Protein AF-A0A954GV62-F1 (afdb_monomer)

Solvent-accessible surface area (backbone atoms only — not comparable to full-atom values): 25854 Å² total; per-residue (Å²): 134,87,81,91,88,89,83,90,85,88,79,92,85,89,85,87,84,89,83,88,79,87,86,82,92,78,92,78,91,76,88,73,85,73,80,79,71,76,80,70,73,63,75,70,73,53,43,54,39,65,74,58,48,48,51,50,54,69,42,93,87,73,42,56,64,62,78,74,44,62,95,44,60,66,52,58,77,45,47,39,100,45,66,59,59,17,53,47,43,33,41,50,63,62,31,48,32,79,92,46,46,92,70,14,53,50,54,57,59,49,66,61,74,65,97,84,65,51,75,69,52,54,54,48,28,54,53,50,38,52,46,51,51,56,38,45,48,52,46,65,71,34,68,80,59,66,47,81,68,90,78,68,76,54,68,82,59,66,53,50,42,47,54,52,46,63,38,54,64,46,47,53,48,48,42,40,64,41,52,54,67,50,33,80,78,47,34,62,60,20,23,58,68,48,19,51,76,70,48,50,93,81,47,55,72,67,61,51,54,72,56,24,51,50,43,86,98,31,71,62,61,19,53,51,42,31,45,78,72,53,31,45,32,67,88,48,29,72,67,9,50,65,50,26,21,35,34,50,76,39,92,38,99,83,49,56,75,50,42,69,46,32,70,69,43,37,39,44,40,51,49,34,42,54,51,22,36,61,74,73,56,70,49,70,50,79,86,62,51,80,80,79,61,67,60,47,64,47,71,27,56,32,28,45,30,35,33,73,37,61,71,92,48,43,61,32,46,36,41,38,40,28,18,44,57,35,85,89,77,75,42,65,44,92,59,62,48,27,36,32,66,37,51,26,38,55,92,70,26,30,34,60,39,50,35,24,40,46,40,48,47,74,56,46,73,74,44,60,84,57,50,62,58,46,46,73,70,67,72,52,80,71,77,72,61,65,79,71,72,46,45,29,46,34,41,35,27,45,45,86,81,52,47,30,61,75,34,78,83,54,72,90,48,83,88,35,49,72,36,60,51,80,48,70,55,83,67,70,71,38,78,80,79,44,51,74,44,70,46,57,124

Secondary structure (DSSP, 8-state):
------------------------------------------TTTTHHIIIIIHHHHH-SS--THHHHS-TT--GGGTS-SSHHHHHHHHHHTT-S-SSSGGG-HHHHHHT---TT--HHHHHHHHHHHHHHHHHHHHHHH-HHHHS--TT-----S--HHHHHHHHHHHHHHHHHHHTGGGTHHHHHHHSHHHHHHHHTTTS-HHHHHHH----TT-HHHHHHHHHHTTSS-SSSGGG-HHHHTTTTSS--TT--SS-TTSHHHHHHHHHHHHHHHHHHT---SGGGSPPPPSEEEEEEEEEEEEES--GGGTT-EEEEEEEEEETTTTEE-SS-SEEEEEE-BTTTTBEEEEEEEEEEHHHHHHHTTTHHHHHHHH---PPPP-PPSEEEEEEEEE-TT-HHHH-TT----GGGEEEEEEEEE---SEEEEEEEEEPP-

Sequence (441 aa):
MNACHPDHFEEQGVLRGLCVARGHFFACTVACLLAATPVILNAQDSRVFQERILPLATAPDGSSCRDCHLSGVELAQYIQHDEASTFTALRAAGLINIKSPGQSKLLTFIARKPDEASSLRDTVRSKEHAAFSEWIEAAVRNPSLLSPSANSPPPTFLPPEVIRHARRDRVTRAFIDSIWNETGRCANCHNPELNRNKINAKHTREEVDAISWIVPRNPAATLERLVETGAIDLEHPVESSLLTKAAGLTEHGGGPKFFPGSDTYRKFAHFLTDYAATRNGDYSRVEDLPDVPEETFELTQQQLRLRDVPPEFGGMAIQVDFFAWDDKTGHWAEKRCATAFSRVNAKGNVWQNPIQLVRSSDDLVRSSDNEVQRASESGDQISEPLLQEGRYLVRVLVDQKGLTAVDLMHQLTSKDQVGEFEISGKWPPGYQPPRIHPFPR

Nearest PDB structures (foldseek):
  3ly6-assembly3_C  TM=2.747E-01  e=1.537E-01  Homo sapiens
  6r83-assembly1_9a  TM=1.883E-01  e=2.565E-01  Todarodes pacificus

Radius of gyration: 32.85 Å; Cα contacts (8 Å, |Δi|>4): 597; chains: 1; bounding box: 85×86×87 Å

Foldseek 3Di:
DDDDDDDDDDDDDDDDDDDDDDDDDDDDDDDDPPPPPPPPPPPVLCCLLVPPPLCLLVPPPAALVPVVPDDQDRVCQQNDPGDLNNLLQCVLQQQADLVCRLPGVVLVVLCDDDPDDDPVSNVRSVSNSVSSSSNSVSLSVDVVSVDPPPPDNRCPPPALSNVLVVVVVVLLVLLCLAPVLLCVLVCCQQALVNNCVPCVVPDDSCRSPLRRLDDPPDSPSSVVSCVVSQQADLVCRLVRVVQCCLQVVDPDPSHHSAHQLDPSSLSSSVSSNQVSCSVVSVDRGPVSHDDDDQKTWHFFLAKEKAAPQPLLQAFWKKKKFKWFQDPVVRDTHPDTQKMFIHGQHNVGSMDMDTIIGIDGPVRCVVVVVPDVVCCSVVVDDDPGDDDDAGKIKMWMFTPSVCVSNVDSPDDTDPVRTDAIDMDHGDGDGHVPPHHYDYDGD

Mean predicted aligned error: 15.32 Å

Structure (mmCIF, N/CA/C/O backbone):
data_AF-A0A954GV62-F1
#
_entry.id   AF-A0A954GV62-F1
#
loop_
_atom_site.group_PDB
_atom_site.id
_atom_site.type_symbol
_atom_site.label_atom_id
_atom_site.label_alt_id
_atom_site.label_comp_id
_atom_site.label_asym_id
_atom_site.label_entity_id
_atom_site.label_seq_id
_atom_site.pdbx_PDB_ins_code
_atom_site.Cartn_x
_atom_site.Cartn_y
_atom_site.Cartn_z
_atom_site.occupancy
_atom_site.B_iso_or_equiv
_atom_site.auth_seq_id
_atom_site.auth_comp_id
_atom_site.auth_asym_id
_atom_site.auth_atom_id
_atom_site.pdbx_PDB_model_num
ATOM 1 N N . MET A 1 1 ? -6.397 -58.528 -3.643 1.00 35.66 1 MET A N 1
ATOM 2 C CA . MET A 1 1 ? -5.672 -59.653 -3.020 1.00 35.66 1 MET A CA 1
ATOM 3 C C . MET A 1 1 ? -5.256 -59.212 -1.626 1.00 35.66 1 MET A C 1
ATOM 5 O O . MET A 1 1 ? -4.460 -58.292 -1.552 1.00 35.66 1 MET A O 1
ATOM 9 N N . ASN A 1 2 ? -5.852 -59.858 -0.612 1.00 34.97 2 ASN A N 1
ATOM 10 C CA . ASN A 1 2 ? -5.458 -60.018 0.806 1.00 34.97 2 ASN A CA 1
ATOM 11 C C . ASN A 1 2 ? -5.213 -58.757 1.664 1.00 34.97 2 ASN A C 1
ATOM 13 O O . ASN A 1 2 ? -4.520 -57.853 1.229 1.00 34.97 2 ASN A O 1
ATOM 17 N N . ALA A 1 3 ? -5.608 -58.640 2.935 1.00 37.72 3 ALA A N 1
ATOM 18 C CA . ALA A 1 3 ? -6.499 -59.339 3.880 1.00 37.72 3 ALA A CA 1
ATOM 19 C C . ALA A 1 3 ? -6.465 -58.450 5.160 1.00 37.72 3 ALA A C 1
ATOM 21 O O . ALA A 1 3 ? -5.399 -57.956 5.510 1.00 37.72 3 ALA A O 1
ATOM 22 N N . CYS A 1 4 ? -7.597 -57.981 5.695 1.00 37.28 4 CYS A N 1
ATOM 23 C CA . CYS A 1 4 ? -8.282 -58.477 6.908 1.00 37.28 4 CYS A CA 1
ATOM 24 C C . CYS A 1 4 ? -7.447 -58.542 8.209 1.00 37.28 4 CYS A C 1
ATOM 26 O O . CYS A 1 4 ? -6.632 -59.446 8.352 1.00 37.28 4 CYS A O 1
ATOM 28 N N . HIS A 1 5 ? -7.772 -57.685 9.194 1.00 37.78 5 HIS A N 1
ATOM 29 C CA . HIS A 1 5 ? -8.290 -58.113 10.513 1.00 37.78 5 HIS A CA 1
ATOM 30 C C . HIS A 1 5 ? -8.834 -56.931 11.355 1.00 37.78 5 HIS A C 1
ATOM 32 O O . HIS A 1 5 ? -8.150 -55.915 11.477 1.00 37.78 5 HIS A O 1
ATOM 38 N N . PRO A 1 6 ? -10.032 -57.071 11.953 1.00 59.81 6 PRO A N 1
ATOM 39 C CA . PRO A 1 6 ? -10.510 -56.296 13.101 1.00 59.81 6 PRO A CA 1
ATOM 40 C C . PRO A 1 6 ? -10.699 -57.193 14.348 1.00 59.81 6 PRO A C 1
ATOM 42 O O . PRO A 1 6 ? -10.906 -58.392 14.193 1.00 59.81 6 PRO A O 1
ATOM 45 N N . ASP A 1 7 ? -10.695 -56.603 15.547 1.00 47.97 7 ASP A N 1
ATOM 46 C CA . ASP A 1 7 ? -11.201 -57.182 16.811 1.00 47.97 7 ASP A CA 1
ATOM 47 C C . ASP A 1 7 ? -11.875 -56.035 17.598 1.00 47.97 7 ASP A C 1
ATOM 49 O O . ASP A 1 7 ? -11.291 -54.962 17.742 1.00 47.97 7 ASP A O 1
ATOM 53 N N . HIS A 1 8 ? -13.195 -56.056 17.822 1.00 38.47 8 HIS A N 1
ATOM 54 C CA . HIS A 1 8 ? -13.970 -56.752 18.869 1.00 38.47 8 HIS A CA 1
ATOM 55 C C . HIS A 1 8 ? -13.868 -56.126 20.271 1.00 38.47 8 HIS A C 1
ATOM 57 O O . HIS A 1 8 ? -12.845 -56.248 20.930 1.00 38.47 8 HIS A O 1
ATOM 63 N N . PHE A 1 9 ? -14.983 -55.549 20.748 1.00 40.84 9 PHE A N 1
ATOM 64 C CA . PHE A 1 9 ? -15.468 -55.699 22.129 1.00 40.84 9 PHE A CA 1
ATOM 65 C C . PHE A 1 9 ? -17.007 -55.534 22.180 1.00 40.84 9 PHE A C 1
ATOM 67 O O . PHE A 1 9 ? -17.549 -54.443 22.002 1.00 40.84 9 PHE A O 1
ATOM 74 N N . GLU A 1 10 ? -17.675 -56.678 22.361 1.00 38.31 10 GLU A N 1
ATOM 75 C CA . GLU A 1 10 ? -19.002 -56.936 22.966 1.00 38.31 10 GLU A CA 1
ATOM 76 C C . GLU A 1 10 ? -19.036 -56.468 24.447 1.00 38.31 10 GLU A C 1
ATOM 78 O O . GLU A 1 10 ? -17.986 -56.166 25.002 1.00 38.31 10 GLU A O 1
ATOM 83 N N . GLU A 1 11 ? -20.112 -56.411 25.241 1.00 37.69 11 GLU A N 1
ATOM 84 C CA . GLU A 1 11 ? -21.560 -56.633 25.137 1.00 37.69 11 GLU A CA 1
ATOM 85 C C . GLU A 1 11 ? -22.214 -56.015 26.400 1.00 37.69 11 GLU A C 1
ATOM 87 O O . GLU A 1 11 ? -21.618 -55.957 27.472 1.00 37.69 11 GLU A O 1
ATOM 92 N N . GLN A 1 12 ? -23.459 -55.571 26.226 1.00 44.47 12 GLN A N 1
ATOM 93 C CA . GLN A 1 12 ? -24.658 -55.714 27.072 1.00 44.47 12 GLN A CA 1
ATOM 94 C C . GLN A 1 12 ? -24.570 -55.987 28.595 1.00 44.47 12 GLN A C 1
ATOM 96 O O . GLN A 1 12 ? -23.975 -56.945 29.073 1.00 44.47 12 GLN A O 1
ATOM 101 N N . GLY A 1 13 ? -25.405 -55.245 29.338 1.00 37.78 13 GLY A N 1
ATOM 102 C CA . GLY A 1 13 ? -25.830 -55.569 30.702 1.00 37.78 13 GLY A CA 1
ATOM 103 C C . GLY A 1 13 ? -27.181 -54.936 31.054 1.00 37.78 13 GLY A C 1
ATOM 104 O O . GLY A 1 13 ? -27.251 -53.811 31.536 1.00 37.78 13 GLY A O 1
ATOM 105 N N . VAL A 1 14 ? -28.259 -55.676 30.795 1.00 46.88 14 VAL A N 1
ATOM 106 C CA . VAL A 1 14 ? -29.637 -55.455 31.272 1.00 46.88 14 VAL A CA 1
ATOM 107 C C . VAL A 1 14 ? -29.719 -55.794 32.766 1.00 46.88 14 VAL A C 1
ATOM 109 O O . VAL A 1 14 ? -29.139 -56.799 33.152 1.00 46.88 14 VAL A O 1
ATOM 112 N N . LEU A 1 15 ? -30.506 -55.066 33.580 1.00 41.03 15 LEU A N 1
ATOM 113 C CA . LEU A 1 15 ? -31.398 -55.675 34.587 1.00 41.03 15 LEU A CA 1
ATOM 114 C C . LEU A 1 15 ? -32.419 -54.701 35.207 1.00 41.03 15 LEU A C 1
ATOM 116 O O . LEU A 1 15 ? -32.197 -53.510 35.391 1.00 41.03 15 LEU A O 1
ATOM 120 N N . ARG A 1 16 ? -33.578 -55.305 35.475 1.00 44.28 16 ARG A N 1
ATOM 121 C CA . ARG A 1 16 ? -34.881 -54.793 35.910 1.00 44.28 16 ARG A CA 1
ATOM 122 C C . ARG A 1 16 ? -34.898 -54.288 37.359 1.00 44.28 16 ARG A C 1
ATOM 124 O O . ARG A 1 16 ? -34.187 -54.816 38.205 1.00 44.28 16 ARG A O 1
ATOM 131 N N . GLY A 1 17 ? -35.870 -53.427 37.668 1.00 35.66 17 GLY A N 1
ATOM 132 C CA . GLY A 1 17 ? -36.312 -53.160 39.040 1.00 35.66 17 GLY A CA 1
ATOM 133 C C . GLY A 1 17 ? -37.667 -52.453 39.099 1.00 35.66 17 GLY A C 1
ATOM 134 O O . GLY A 1 17 ? -37.728 -51.244 39.272 1.00 35.66 17 GLY A O 1
ATOM 135 N N . LEU A 1 18 ? -38.755 -53.212 38.942 1.00 43.88 18 LEU A N 1
ATOM 136 C CA . LEU A 1 18 ? -40.108 -52.821 39.354 1.00 43.88 18 LEU A CA 1
ATOM 137 C C . LEU A 1 18 ? -40.224 -52.976 40.876 1.00 43.88 18 LEU A C 1
ATOM 139 O O . LEU A 1 18 ? -39.935 -54.055 41.387 1.00 43.88 18 LEU A O 1
ATOM 143 N N . CYS A 1 19 ? -40.740 -51.965 41.576 1.00 39.75 19 CYS A N 1
ATOM 144 C CA . CYS A 1 19 ? -41.373 -52.166 42.878 1.00 39.75 19 CYS A CA 1
ATOM 145 C C . CYS A 1 19 ? -42.547 -51.195 43.059 1.00 39.75 19 CYS A C 1
ATOM 147 O O . CYS A 1 19 ? -42.411 -49.980 42.949 1.00 39.75 19 CYS A O 1
ATOM 149 N N . VAL A 1 20 ? -43.714 -51.784 43.299 1.00 48.09 20 VAL A N 1
ATOM 150 C CA . VAL A 1 20 ? -45.004 -51.163 43.605 1.00 48.09 20 VAL A CA 1
ATOM 151 C C . VAL A 1 20 ? -45.160 -51.134 45.125 1.00 48.09 20 VAL A C 1
ATOM 153 O O . VAL A 1 20 ? -44.956 -52.177 45.736 1.00 48.09 20 VAL A O 1
ATOM 156 N N . ALA A 1 21 ? -45.626 -50.027 45.718 1.00 39.12 21 ALA A N 1
ATOM 157 C CA . ALA A 1 21 ? -46.542 -50.064 46.870 1.00 39.12 21 ALA A CA 1
ATOM 158 C C . ALA A 1 21 ? -47.123 -48.678 47.230 1.00 39.12 21 ALA A C 1
ATOM 160 O O . ALA A 1 21 ? -46.402 -47.751 47.583 1.00 39.12 21 ALA A O 1
ATOM 161 N N . ARG A 1 22 ? -48.463 -48.610 47.159 1.00 42.25 22 ARG A N 1
ATOM 162 C CA . ARG A 1 22 ? -49.431 -47.908 48.038 1.00 42.25 22 ARG A CA 1
ATOM 163 C C . ARG A 1 22 ? -48.797 -47.233 49.268 1.00 42.25 22 ARG A C 1
ATOM 165 O O . ARG A 1 22 ? -48.131 -47.902 50.041 1.00 42.25 22 ARG A O 1
ATOM 172 N N . GLY A 1 23 ? -48.998 -45.946 49.535 1.00 39.03 23 GLY A N 1
ATOM 173 C CA . GLY A 1 23 ? -50.272 -45.269 49.805 1.00 39.03 23 GLY A CA 1
ATOM 174 C C . GLY A 1 23 ? -50.220 -44.730 51.244 1.00 39.03 23 GLY A C 1
ATOM 175 O O . GLY A 1 23 ? -49.565 -45.361 52.061 1.00 39.03 23 GLY A O 1
ATOM 176 N N . HIS A 1 24 ? -50.831 -43.577 51.532 1.00 38.25 24 HIS A N 1
ATOM 177 C CA . HIS A 1 24 ? -51.581 -43.229 52.755 1.00 38.25 24 HIS A CA 1
ATOM 178 C C . HIS A 1 24 ? -51.971 -41.743 52.705 1.00 38.25 24 HIS A C 1
ATOM 180 O O . HIS A 1 24 ? -51.159 -40.861 52.442 1.00 38.25 24 HIS A O 1
ATOM 186 N N . PHE A 1 25 ? -53.263 -41.520 52.930 1.00 42.41 25 PHE A N 1
ATOM 187 C CA . PHE A 1 25 ? -53.932 -40.246 53.155 1.00 42.41 25 PHE A CA 1
ATOM 188 C C . PHE A 1 25 ? -53.265 -39.444 54.281 1.00 42.41 25 PHE A C 1
ATOM 190 O O . PHE A 1 25 ? -53.101 -39.975 55.374 1.00 42.41 25 PHE A O 1
ATOM 197 N N . PHE A 1 26 ? -53.038 -38.147 54.069 1.00 39.97 26 PHE A N 1
ATOM 198 C CA . PHE A 1 26 ? -53.176 -37.154 55.136 1.00 39.97 26 PHE A CA 1
ATOM 199 C C . PHE A 1 26 ? -53.701 -35.845 54.544 1.00 39.97 26 PHE A C 1
ATOM 201 O O . PHE A 1 26 ? -53.024 -35.155 53.784 1.00 39.97 26 PHE A O 1
ATOM 208 N N . ALA A 1 27 ? -54.955 -35.545 54.871 1.00 44.38 27 ALA A N 1
ATOM 209 C CA . ALA A 1 27 ? -55.569 -34.251 54.654 1.00 44.38 27 ALA A CA 1
ATOM 210 C C . ALA A 1 27 ? -55.007 -33.274 55.695 1.00 44.38 27 ALA A C 1
ATOM 212 O O . ALA A 1 27 ? -55.117 -33.525 56.892 1.00 44.38 27 ALA A O 1
ATOM 213 N N . CYS A 1 28 ? -54.427 -32.164 55.245 1.00 36.91 28 CYS A N 1
ATOM 214 C CA . CYS A 1 28 ? -54.153 -31.011 56.095 1.00 36.91 28 CYS A CA 1
ATOM 215 C C . CYS A 1 28 ? -54.520 -29.747 55.319 1.00 36.91 28 CYS A C 1
ATOM 217 O O . CYS A 1 28 ? -53.784 -29.257 54.465 1.00 36.91 28 CYS A O 1
ATOM 219 N N . THR A 1 29 ? -55.731 -29.279 55.591 1.00 44.19 29 THR A N 1
ATOM 220 C CA . THR A 1 29 ? -56.322 -28.050 55.080 1.00 44.19 29 THR A CA 1
ATOM 221 C C . THR A 1 29 ? -55.606 -26.863 55.727 1.00 44.19 29 THR A C 1
ATOM 223 O O . THR A 1 29 ? -55.895 -26.517 56.869 1.00 44.19 29 THR A O 1
ATOM 226 N N . VAL A 1 30 ? -54.668 -26.233 55.016 1.00 43.75 30 VAL A N 1
ATOM 227 C CA . VAL A 1 30 ? -54.135 -24.912 55.385 1.00 43.75 30 VAL A CA 1
ATOM 228 C C . VAL A 1 30 ? -54.714 -23.895 54.413 1.00 43.75 30 VAL A C 1
ATOM 230 O O . VAL A 1 30 ? -54.300 -23.785 53.262 1.00 43.75 30 VAL A O 1
ATOM 233 N N . ALA A 1 31 ? -55.719 -23.170 54.894 1.00 45.06 31 ALA A N 1
ATOM 234 C CA . ALA A 1 31 ? -56.257 -21.991 54.243 1.00 45.06 31 ALA A CA 1
ATOM 235 C C . ALA A 1 31 ? -55.244 -20.840 54.373 1.00 45.06 31 ALA A C 1
ATOM 237 O O . ALA A 1 31 ? -55.257 -20.095 55.350 1.00 45.06 31 ALA A O 1
ATOM 238 N N . CYS A 1 32 ? -54.359 -20.694 53.386 1.00 37.16 32 CYS A N 1
ATOM 239 C CA . CYS A 1 32 ? -53.636 -19.445 53.166 1.00 37.16 32 CYS A CA 1
ATOM 240 C C . CYS A 1 32 ? -54.493 -18.545 52.271 1.00 37.16 32 CYS A C 1
ATOM 242 O O . CYS A 1 32 ? -54.586 -18.766 51.064 1.00 37.16 32 CYS A O 1
ATOM 244 N N . LEU A 1 33 ? -55.106 -17.518 52.868 1.00 42.91 33 LEU A N 1
ATOM 245 C CA . LEU A 1 33 ? -55.554 -16.335 52.139 1.00 42.91 33 LEU A CA 1
ATOM 246 C C . LEU A 1 33 ? -54.323 -15.675 51.495 1.00 42.91 33 LEU A C 1
ATOM 248 O O . LEU A 1 33 ? -53.650 -14.849 52.107 1.00 42.91 33 LEU A O 1
ATOM 252 N N . LEU A 1 34 ? -54.024 -16.049 50.254 1.00 41.16 34 LEU A N 1
ATOM 253 C CA . LEU A 1 34 ? -53.209 -15.238 49.361 1.00 41.16 34 LEU A CA 1
ATOM 254 C C . LEU A 1 34 ? -54.110 -14.126 48.833 1.00 41.16 34 LEU A C 1
ATOM 256 O O . LEU A 1 34 ? -54.946 -14.338 47.955 1.00 41.16 34 LEU A O 1
ATOM 260 N N . ALA A 1 35 ? -53.950 -12.935 49.403 1.00 42.06 35 ALA A N 1
ATOM 261 C CA . ALA A 1 35 ? -54.385 -11.710 48.763 1.00 42.06 35 ALA A CA 1
ATOM 262 C C . ALA A 1 35 ? -53.638 -11.601 47.426 1.00 42.06 35 ALA A C 1
ATOM 264 O O . ALA A 1 35 ? -52.468 -11.229 47.381 1.00 42.06 35 ALA A O 1
ATOM 265 N N . ALA A 1 36 ? -54.309 -11.974 46.338 1.00 40.09 36 ALA A N 1
ATOM 266 C CA . ALA A 1 36 ? -53.896 -11.606 44.998 1.00 40.09 36 ALA A CA 1
ATOM 267 C C . ALA A 1 36 ? -54.107 -10.095 44.865 1.00 40.09 36 ALA A C 1
ATOM 269 O O . ALA A 1 36 ? -55.168 -9.632 44.451 1.00 40.09 36 ALA A O 1
ATOM 270 N N . THR A 1 37 ? -53.111 -9.308 45.266 1.00 41.31 37 THR A N 1
ATOM 271 C CA . THR A 1 37 ? -52.967 -7.969 44.711 1.00 41.31 37 THR A CA 1
ATOM 272 C C . THR A 1 37 ? -52.657 -8.166 43.229 1.00 41.31 37 THR A C 1
ATOM 274 O O . THR A 1 37 ? -51.657 -8.811 42.901 1.00 41.31 37 THR A O 1
ATOM 277 N N . PRO A 1 38 ? -53.500 -7.685 42.299 1.00 42.31 38 PRO A N 1
ATOM 278 C CA . PRO A 1 38 ? -53.072 -7.617 40.917 1.00 42.31 38 PRO A CA 1
ATOM 279 C C . PRO A 1 38 ? -51.803 -6.766 40.908 1.00 42.31 38 PRO A C 1
ATOM 281 O O . PRO A 1 38 ? -51.801 -5.637 41.403 1.00 42.31 38 PRO A O 1
ATOM 284 N N . VAL A 1 39 ? -50.712 -7.325 40.385 1.00 42.38 39 VAL A N 1
ATOM 285 C CA . VAL A 1 39 ? -49.594 -6.518 39.905 1.00 42.38 39 VAL A CA 1
ATOM 286 C C . VAL A 1 39 ? -50.205 -5.650 38.818 1.00 42.38 39 VAL A C 1
ATOM 288 O O . VAL A 1 39 ? -50.408 -6.089 37.688 1.00 42.38 39 VAL A O 1
ATOM 291 N N . ILE A 1 40 ? -50.601 -4.439 39.196 1.00 41.31 40 ILE A N 1
ATOM 292 C CA . ILE A 1 40 ? -50.893 -3.381 38.249 1.00 41.31 40 ILE A CA 1
ATOM 293 C C . ILE A 1 40 ? -49.547 -3.153 37.570 1.00 41.31 40 ILE A C 1
ATOM 295 O O . ILE A 1 40 ? -48.661 -2.519 38.141 1.00 41.31 40 ILE A O 1
ATOM 299 N N . LEU A 1 41 ? -49.358 -3.753 36.387 1.00 44.25 41 LEU A N 1
ATOM 300 C CA . LEU A 1 41 ? -48.333 -3.299 35.459 1.00 44.25 41 LEU A CA 1
ATOM 301 C C . LEU A 1 41 ? -48.532 -1.792 35.362 1.00 44.25 41 LEU A C 1
ATOM 303 O O . LEU A 1 41 ? -49.618 -1.330 35.007 1.00 44.25 41 LEU A O 1
ATOM 307 N N . ASN A 1 42 ? -47.520 -1.048 35.786 1.00 48.94 42 ASN A N 1
ATOM 308 C CA . ASN A 1 42 ? -47.595 0.386 35.960 1.00 48.94 42 ASN A CA 1
ATOM 309 C C . ASN A 1 42 ? -47.749 1.029 34.571 1.00 48.94 42 ASN A C 1
ATOM 311 O O . ASN A 1 42 ? -46.776 1.367 33.905 1.00 48.94 42 ASN A O 1
ATOM 315 N N . ALA A 1 43 ? -48.990 1.159 34.095 1.00 48.84 43 ALA A N 1
ATOM 316 C CA . ALA A 1 43 ? -49.329 1.687 32.772 1.00 48.84 43 ALA A CA 1
ATOM 317 C C . ALA A 1 43 ? -48.889 3.154 32.583 1.00 48.84 43 ALA A C 1
ATOM 319 O O . ALA A 1 43 ? -48.974 3.693 31.482 1.00 48.84 43 ALA A O 1
ATOM 320 N N . GLN A 1 44 ? -48.425 3.810 33.651 1.00 50.69 44 GLN A N 1
ATOM 321 C CA . GLN A 1 44 ? -47.808 5.132 33.611 1.00 50.69 44 GLN A CA 1
ATOM 322 C C . GLN A 1 44 ? -46.351 5.116 33.127 1.00 50.69 44 GLN A C 1
ATOM 324 O O . GLN A 1 44 ? -45.966 6.059 32.441 1.00 50.69 44 GLN A O 1
ATOM 329 N N . ASP A 1 45 ? -45.572 4.064 33.399 1.00 58.34 45 ASP A N 1
ATOM 330 C CA . ASP A 1 45 ? -44.125 4.071 33.120 1.00 58.34 45 ASP A CA 1
ATOM 331 C C . ASP A 1 45 ? -43.820 3.906 31.619 1.00 58.34 45 ASP A C 1
ATOM 333 O O 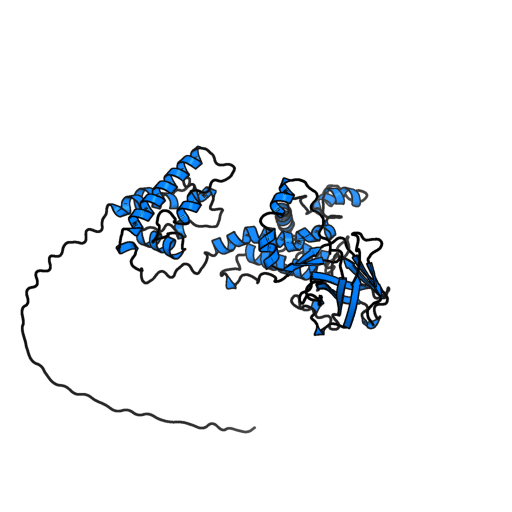. ASP A 1 45 ? -42.872 4.499 31.111 1.00 58.34 45 ASP A O 1
ATOM 337 N N . SER A 1 46 ? -44.701 3.227 30.871 1.00 69.00 46 SER A N 1
ATOM 338 C CA . SER A 1 46 ? -44.553 3.041 29.415 1.00 69.00 46 SER A CA 1
ATOM 339 C C . SER A 1 46 ? -44.987 4.241 28.560 1.00 69.00 46 SER A C 1
ATOM 341 O O . SER A 1 46 ? -44.788 4.233 27.343 1.00 69.00 46 SER A O 1
ATOM 343 N N . ARG A 1 47 ? -45.582 5.292 29.151 1.00 81.62 47 ARG A N 1
ATOM 344 C CA . ARG A 1 47 ? -46.134 6.421 28.373 1.00 81.62 47 ARG A CA 1
ATOM 345 C C . ARG A 1 47 ? -45.060 7.217 27.654 1.00 81.62 47 ARG A C 1
ATOM 347 O O . ARG A 1 47 ? -45.237 7.541 26.487 1.00 81.62 47 ARG A O 1
ATOM 354 N N . VAL A 1 48 ? -43.930 7.487 28.314 1.00 84.69 48 VAL A N 1
ATOM 355 C CA . VAL A 1 48 ? -42.808 8.194 27.673 1.00 84.69 48 VAL A CA 1
ATOM 356 C C . VAL A 1 48 ? -42.312 7.393 26.470 1.00 84.69 48 VAL A C 1
ATOM 358 O O . VAL A 1 48 ? -42.089 7.964 25.404 1.00 84.69 48 VAL A O 1
ATOM 361 N N . PHE A 1 49 ? -42.218 6.068 26.607 1.00 87.44 49 PHE A N 1
ATOM 362 C CA . PHE A 1 49 ? -41.837 5.200 25.503 1.00 87.44 49 PHE A CA 1
ATOM 363 C C . PHE A 1 49 ? -42.839 5.282 24.341 1.00 87.44 49 PHE A C 1
ATOM 365 O O . PHE A 1 49 ? -42.458 5.635 23.227 1.00 87.44 49 PHE A O 1
ATOM 372 N N . GLN A 1 50 ? -44.121 5.020 24.605 1.00 87.00 50 GLN A N 1
ATOM 373 C CA . GLN A 1 50 ? -45.166 4.943 23.577 1.00 87.00 50 GLN A CA 1
ATOM 374 C C . GLN A 1 50 ? -45.449 6.286 22.891 1.00 87.00 50 GLN A C 1
ATOM 376 O O . GLN A 1 50 ? -45.660 6.334 21.683 1.00 87.00 50 GLN A O 1
ATOM 381 N N . GLU A 1 51 ? -45.440 7.388 23.642 1.00 86.94 51 GLU A N 1
ATOM 382 C CA . GLU A 1 51 ? -45.838 8.704 23.132 1.00 86.94 51 GLU A CA 1
ATOM 383 C C . GLU A 1 51 ? -44.661 9.503 22.559 1.00 86.94 51 GLU A C 1
ATOM 385 O O . GLU A 1 51 ? -44.875 10.398 21.740 1.00 86.94 51 GLU A O 1
ATOM 390 N N . ARG A 1 52 ? -43.420 9.225 22.992 1.00 87.44 52 ARG A N 1
ATOM 391 C CA . ARG A 1 52 ? -42.260 10.077 22.668 1.00 87.44 52 ARG A CA 1
ATOM 392 C C . ARG A 1 52 ? -41.051 9.346 22.104 1.00 87.44 52 ARG A C 1
ATOM 394 O O . ARG A 1 52 ? -40.283 9.998 21.410 1.00 87.44 52 ARG A O 1
ATOM 401 N N . ILE A 1 53 ? -40.860 8.054 22.380 1.00 86.94 53 ILE A N 1
ATOM 402 C CA . ILE A 1 53 ? -39.708 7.288 21.868 1.00 86.94 53 ILE A CA 1
ATOM 403 C C . ILE A 1 53 ? -40.093 6.484 20.629 1.00 86.94 53 ILE A C 1
ATOM 405 O O . ILE A 1 53 ? -39.464 6.631 19.584 1.00 86.94 53 ILE A O 1
ATOM 409 N N . LEU A 1 54 ? -41.154 5.679 20.716 1.00 86.12 54 LEU A N 1
ATOM 410 C CA . LEU A 1 54 ? -41.612 4.824 19.623 1.00 86.12 54 LEU A CA 1
ATOM 411 C C . LEU A 1 54 ? -41.933 5.616 18.338 1.00 86.12 54 LEU A C 1
ATOM 413 O O . LEU A 1 54 ? -41.474 5.200 17.271 1.00 86.12 54 LEU A O 1
ATOM 417 N N . PRO A 1 55 ? -42.595 6.794 18.393 1.00 86.06 55 PRO A N 1
ATOM 418 C CA . PRO A 1 55 ? -42.864 7.577 17.190 1.00 86.06 55 PRO A CA 1
ATOM 419 C C . PRO A 1 55 ? -41.601 8.067 16.470 1.00 86.06 55 PRO A C 1
ATOM 421 O O . PRO A 1 55 ? -41.653 8.299 15.265 1.00 86.06 55 PRO A O 1
ATOM 424 N N . LEU A 1 56 ? -40.460 8.203 17.162 1.00 75.12 56 LEU A N 1
ATOM 425 C CA . LEU A 1 56 ? -39.192 8.619 16.542 1.00 75.12 56 LEU A CA 1
ATOM 426 C C . LEU A 1 56 ? -38.653 7.557 15.579 1.00 75.12 56 LEU A C 1
ATOM 428 O O . LEU A 1 56 ? -38.027 7.902 14.578 1.00 75.12 56 LEU A O 1
ATOM 432 N N . ALA A 1 57 ? -38.920 6.279 15.858 1.00 69.44 57 ALA A N 1
ATOM 433 C CA . ALA A 1 57 ? -38.503 5.162 15.015 1.00 69.44 57 ALA A CA 1
ATOM 434 C C . ALA A 1 57 ? -39.401 4.980 13.785 1.00 69.44 57 ALA A C 1
ATOM 436 O O . ALA A 1 57 ? -38.953 4.460 12.766 1.00 69.44 57 ALA A O 1
ATOM 437 N N . THR A 1 58 ? -40.660 5.416 13.872 1.00 69.31 58 THR A N 1
ATOM 438 C CA . THR A 1 58 ? -41.666 5.226 12.818 1.00 69.31 58 THR A CA 1
ATOM 439 C C . THR A 1 58 ? -41.961 6.495 12.016 1.00 69.31 58 THR A C 1
ATOM 441 O O . THR A 1 58 ? -42.714 6.434 11.047 1.00 69.31 58 THR A O 1
ATOM 444 N N . ALA A 1 59 ? -41.417 7.655 12.405 1.00 66.50 59 ALA A N 1
ATOM 445 C CA . ALA A 1 59 ? -41.683 8.926 11.736 1.00 66.50 59 ALA A CA 1
ATOM 446 C C . ALA A 1 59 ? -40.979 9.007 10.364 1.00 66.50 59 ALA A C 1
ATOM 448 O O . ALA A 1 59 ? -39.742 9.013 10.312 1.00 66.50 59 ALA A O 1
ATOM 449 N N . PRO A 1 60 ? -41.729 9.152 9.252 1.00 55.56 60 PRO A N 1
ATOM 450 C CA . PRO A 1 60 ? -41.150 9.197 7.911 1.00 55.56 60 PRO A CA 1
ATOM 451 C C . PRO A 1 60 ? -40.232 10.407 7.670 1.00 55.56 60 PRO A C 1
ATOM 453 O O . PRO A 1 60 ? -39.266 10.245 6.933 1.00 55.56 60 PRO A O 1
ATOM 456 N N . ASP A 1 61 ? -40.423 11.535 8.373 1.00 57.25 61 ASP A N 1
ATOM 457 C CA . ASP A 1 61 ? -39.707 12.798 8.091 1.00 57.25 61 ASP A CA 1
ATOM 458 C C . ASP A 1 61 ? -39.046 13.480 9.318 1.00 57.25 61 ASP A C 1
ATOM 460 O O . ASP A 1 61 ? -38.567 14.607 9.212 1.00 57.25 61 ASP A O 1
ATOM 464 N N . GLY A 1 62 ? -39.040 12.859 10.510 1.00 55.50 62 GLY A N 1
ATOM 465 C CA . GLY A 1 62 ? -39.075 13.656 11.753 1.00 55.50 62 GLY A CA 1
ATOM 466 C C . GLY A 1 62 ? -37.982 13.517 12.818 1.00 55.50 62 GLY A C 1
ATOM 467 O O . GLY A 1 62 ? -37.985 14.337 13.732 1.00 55.50 62 GLY A O 1
ATOM 468 N N . SER A 1 63 ? -37.079 12.534 12.772 1.00 66.19 63 SER A N 1
ATOM 469 C CA . SER A 1 63 ? -36.107 12.349 13.868 1.00 66.19 63 SER A CA 1
ATOM 470 C C . SER A 1 63 ? -34.735 12.958 13.566 1.00 66.19 63 SER A C 1
ATOM 472 O O . SER A 1 63 ? -34.229 12.830 12.446 1.00 66.19 63 SER A O 1
ATOM 474 N N . SER A 1 64 ? -34.099 13.565 14.579 1.00 62.84 64 SER A N 1
ATOM 475 C CA . SER A 1 64 ? -32.702 14.015 14.475 1.00 62.84 64 SER A CA 1
ATOM 476 C C . SER A 1 64 ? -31.717 12.846 14.418 1.00 62.84 64 SER A C 1
ATOM 478 O O . SER A 1 64 ? -30.605 12.996 13.918 1.00 62.84 64 SER A O 1
ATOM 480 N N . CYS A 1 65 ? -32.149 11.643 14.810 1.00 65.56 65 CYS A N 1
ATOM 481 C CA . CYS A 1 65 ? -31.379 10.423 14.616 1.00 65.56 65 CYS A CA 1
ATOM 482 C C . CYS A 1 65 ? -31.000 10.231 13.136 1.00 65.56 65 CYS A C 1
ATOM 484 O O . CYS A 1 65 ? -29.873 9.853 12.845 1.00 65.56 65 CYS A O 1
ATOM 486 N N . ARG A 1 66 ? -31.866 10.584 12.179 1.00 64.94 66 ARG A N 1
ATOM 487 C CA . ARG A 1 66 ? -31.569 10.433 10.739 1.00 64.94 66 ARG A CA 1
ATOM 488 C C . ARG A 1 66 ? -30.490 11.398 10.226 1.00 64.94 66 ARG A C 1
ATOM 490 O O . ARG A 1 66 ? -29.944 11.155 9.160 1.00 64.94 66 ARG A O 1
ATOM 497 N N . ASP A 1 67 ? -30.161 12.447 10.985 1.00 57.88 67 ASP A N 1
ATOM 498 C CA . ASP A 1 67 ? -29.101 13.402 10.623 1.00 57.88 67 ASP A CA 1
ATOM 499 C C . ASP A 1 67 ? -27.698 12.829 10.880 1.00 57.88 67 ASP A C 1
ATOM 501 O O . ASP A 1 67 ? -26.742 13.204 10.208 1.00 57.88 67 ASP A O 1
ATOM 505 N N . CYS A 1 68 ? -27.577 11.912 11.847 1.00 55.81 68 CYS A N 1
ATOM 506 C CA . CYS A 1 68 ? -26.315 11.262 12.219 1.00 55.81 68 CYS A CA 1
ATOM 507 C C . CYS A 1 68 ? -26.276 9.771 11.839 1.00 55.81 68 CYS A C 1
ATOM 509 O O . CYS A 1 68 ? -25.198 9.198 11.695 1.00 55.81 68 CYS A O 1
ATOM 511 N N . HIS A 1 69 ? -27.433 9.128 11.668 1.00 54.53 69 HIS A N 1
ATOM 512 C CA . HIS A 1 69 ? -27.543 7.790 11.101 1.00 54.53 69 HIS A CA 1
ATOM 513 C C . HIS A 1 69 ? -27.548 7.904 9.572 1.00 54.53 69 HIS A C 1
ATOM 515 O O . HIS A 1 69 ? -28.603 7.958 8.942 1.00 54.53 69 HIS A O 1
ATOM 521 N N . LEU A 1 70 ? -26.349 7.945 8.978 1.00 45.22 70 LEU A N 1
ATOM 522 C CA . LEU A 1 70 ? -26.176 7.714 7.544 1.00 45.22 70 LEU A CA 1
ATOM 523 C C . LEU A 1 70 ? -26.823 6.374 7.141 1.00 45.22 70 LEU A C 1
ATOM 525 O O . LEU A 1 70 ? -26.881 5.423 7.924 1.00 45.22 70 LEU A O 1
ATOM 529 N N . SER A 1 71 ? -27.278 6.303 5.890 1.00 43.75 71 SER A N 1
ATOM 530 C CA . SER A 1 71 ? -27.924 5.155 5.247 1.00 43.75 71 SER A CA 1
ATOM 531 C C . SER A 1 71 ? -27.229 3.824 5.584 1.00 43.75 71 SER A C 1
ATOM 533 O O . SER A 1 71 ? -26.188 3.499 4.999 1.00 43.75 71 SER A O 1
ATOM 535 N N . GLY A 1 72 ? -27.795 3.057 6.524 1.00 43.50 72 GLY A N 1
ATOM 536 C CA . GLY A 1 72 ? -27.226 1.788 6.999 1.00 43.50 72 GLY A CA 1
ATOM 537 C C . GLY A 1 72 ? -27.383 1.480 8.494 1.00 43.50 72 GLY A C 1
ATOM 538 O O . GLY A 1 72 ? -26.884 0.461 8.949 1.00 43.50 72 GLY A O 1
ATOM 539 N N . VAL A 1 73 ? -28.058 2.310 9.289 1.00 53.28 73 VAL A N 1
ATOM 540 C CA . VAL A 1 73 ? -28.477 1.916 10.645 1.00 53.28 73 VAL A CA 1
ATOM 541 C C . VAL A 1 73 ? -29.989 2.039 10.740 1.00 53.28 73 VAL A C 1
ATOM 543 O O . VAL A 1 73 ? -30.528 3.141 10.819 1.00 53.28 73 VAL A O 1
ATOM 546 N N . GLU A 1 74 ? -30.672 0.898 10.715 1.00 61.81 74 GLU A N 1
ATOM 547 C CA . GLU A 1 74 ? -32.124 0.838 10.847 1.00 61.81 74 GLU A CA 1
ATOM 548 C C . GLU A 1 74 ? -32.510 1.071 12.311 1.00 61.81 74 GLU A C 1
ATOM 550 O O . GLU A 1 74 ? -32.302 0.211 13.168 1.00 61.81 74 GLU A O 1
ATOM 555 N N . LEU A 1 75 ? -33.090 2.237 12.617 1.00 67.69 75 LEU A N 1
ATOM 556 C CA . LEU A 1 75 ? -33.550 2.580 13.973 1.00 67.69 75 LEU A CA 1
ATOM 557 C C . LEU A 1 75 ? -34.522 1.533 14.537 1.00 67.69 75 LEU A C 1
ATOM 559 O O . LEU A 1 75 ? -34.514 1.285 15.742 1.00 67.69 75 LEU A O 1
ATOM 563 N N . ALA A 1 76 ? -35.276 0.860 13.665 1.00 68.94 76 ALA A N 1
ATOM 564 C CA . ALA A 1 76 ? -36.166 -0.246 14.007 1.00 68.94 76 ALA A CA 1
ATOM 565 C C . ALA A 1 76 ? -35.449 -1.468 14.621 1.00 68.94 76 ALA A C 1
ATOM 567 O O . ALA A 1 76 ? -36.094 -2.286 15.267 1.00 68.94 76 ALA A O 1
ATOM 568 N N . GLN A 1 77 ? -34.127 -1.612 14.457 1.00 67.50 77 GLN A N 1
ATOM 569 C CA . GLN A 1 77 ? -33.350 -2.669 15.119 1.00 67.50 77 GLN A CA 1
ATOM 570 C C . GLN A 1 77 ? -33.111 -2.371 16.607 1.00 67.50 77 GLN A C 1
ATOM 572 O O . GLN A 1 77 ? -32.959 -3.294 17.407 1.00 67.50 77 GLN A O 1
ATOM 577 N N . TYR A 1 78 ? -33.120 -1.095 16.996 1.00 74.75 78 TYR A N 1
ATOM 578 C CA . TYR A 1 78 ? -32.837 -0.655 18.364 1.00 74.75 78 TYR A CA 1
ATOM 579 C C . TYR A 1 78 ? -34.091 -0.199 19.108 1.00 74.75 78 TYR A C 1
ATOM 581 O O . TYR A 1 78 ? -34.204 -0.446 20.306 1.00 74.75 78 TYR A O 1
ATOM 589 N N . ILE A 1 79 ? -35.030 0.434 18.405 1.00 84.81 79 ILE A N 1
ATOM 590 C CA . ILE A 1 79 ? -36.330 0.856 18.925 1.00 84.81 79 ILE A CA 1
ATOM 591 C C . ILE A 1 79 ? -37.380 -0.092 18.348 1.00 84.81 79 ILE A C 1
ATOM 593 O O . ILE A 1 79 ? -37.823 0.050 17.210 1.00 84.81 79 ILE A O 1
ATOM 597 N N . GLN A 1 80 ? -37.715 -1.103 19.142 1.00 82.19 80 GLN A N 1
ATOM 598 C CA . GLN A 1 80 ? -38.662 -2.163 18.817 1.00 82.19 80 GLN A CA 1
ATOM 599 C C . GLN A 1 80 ? -40.104 -1.719 19.108 1.00 82.19 80 GLN A C 1
ATOM 601 O O . GLN A 1 80 ? -40.346 -0.674 19.706 1.00 82.19 80 GLN A O 1
ATOM 606 N N . HIS A 1 81 ? -41.077 -2.536 18.706 1.00 82.75 81 HIS A N 1
ATOM 607 C CA . HIS A 1 81 ? -42.511 -2.262 18.874 1.00 82.75 81 HIS A CA 1
ATOM 608 C C . HIS A 1 81 ? -42.967 -2.110 20.338 1.00 82.75 81 HIS A C 1
ATOM 610 O O . HIS A 1 81 ? -44.017 -1.523 20.598 1.00 82.75 81 HIS A O 1
ATOM 616 N N . ASP A 1 82 ? -42.189 -2.618 21.295 1.00 86.25 82 ASP A N 1
ATOM 617 C CA . ASP A 1 82 ? -42.469 -2.517 22.721 1.00 86.25 82 ASP A CA 1
ATOM 618 C C . ASP A 1 82 ? -41.250 -2.058 23.541 1.00 86.25 82 ASP A C 1
ATOM 620 O O . ASP A 1 82 ? -40.086 -2.139 23.123 1.00 86.25 82 ASP A O 1
ATOM 624 N N . GLU A 1 83 ? -41.545 -1.556 24.740 1.00 88.94 83 GLU A N 1
ATOM 625 C CA . GLU A 1 83 ? -40.568 -0.976 25.658 1.00 88.94 83 GLU A CA 1
ATOM 626 C C . GLU A 1 83 ? -39.557 -2.011 26.165 1.00 88.94 83 GLU A C 1
ATOM 628 O O . GLU A 1 83 ? -38.366 -1.710 26.274 1.00 88.94 83 GLU A O 1
ATOM 633 N N . ALA A 1 84 ? -40.006 -3.236 26.450 1.00 88.50 84 ALA A N 1
ATOM 634 C CA . ALA A 1 84 ? -39.160 -4.278 27.018 1.00 88.50 84 ALA A CA 1
ATOM 635 C C . ALA A 1 84 ? -38.128 -4.776 26.011 1.00 88.50 84 ALA A C 1
ATOM 637 O O . ALA A 1 84 ? -36.941 -4.889 26.344 1.00 88.50 84 ALA A O 1
ATOM 638 N N . SER A 1 85 ? -38.552 -5.001 24.769 1.00 83.31 85 SER A N 1
ATOM 639 C CA . SER A 1 85 ? -37.661 -5.362 23.667 1.00 83.31 85 SER A CA 1
ATOM 640 C C . SER A 1 85 ? -36.665 -4.243 23.364 1.00 83.31 85 SER A C 1
ATOM 642 O O . SER A 1 85 ? -35.470 -4.509 23.232 1.00 83.31 85 SER A O 1
ATOM 644 N N . THR A 1 86 ? -37.119 -2.985 23.346 1.00 87.44 86 THR A N 1
ATOM 645 C CA . THR A 1 86 ? -36.251 -1.817 23.109 1.00 87.44 86 THR A CA 1
ATOM 646 C C . THR A 1 86 ? -35.206 -1.647 24.209 1.00 87.44 86 THR A C 1
ATOM 648 O O . THR A 1 86 ? -34.009 -1.541 23.931 1.00 87.44 86 THR A O 1
ATOM 651 N N . PHE A 1 87 ? -35.629 -1.672 25.475 1.00 89.81 87 PHE A N 1
ATOM 652 C CA . PHE A 1 87 ? -34.721 -1.552 26.613 1.00 89.81 87 PHE A CA 1
ATOM 653 C C . PHE A 1 87 ? -33.707 -2.701 26.643 1.00 89.81 87 PHE A C 1
ATOM 655 O O . PHE A 1 87 ? -32.515 -2.474 26.861 1.00 89.81 87 PHE A O 1
ATOM 662 N N . THR A 1 88 ? -34.155 -3.928 26.357 1.00 85.69 88 THR A N 1
ATOM 663 C CA . THR A 1 88 ? -33.283 -5.106 26.278 1.00 85.69 88 THR A CA 1
ATOM 664 C C . THR A 1 88 ? -32.248 -4.963 25.167 1.00 85.69 88 THR A C 1
ATOM 666 O O . THR A 1 88 ? -31.063 -5.159 25.436 1.00 85.69 88 THR A O 1
ATOM 669 N N . ALA A 1 89 ? -32.661 -4.576 23.956 1.00 81.25 89 ALA A N 1
ATOM 670 C CA . ALA A 1 89 ? -31.768 -4.401 22.812 1.00 81.25 89 ALA A CA 1
ATOM 671 C C . ALA A 1 89 ? -30.707 -3.318 23.075 1.00 81.25 89 ALA A C 1
ATOM 673 O O . ALA A 1 89 ? -29.509 -3.560 22.913 1.00 81.25 89 ALA A O 1
ATOM 674 N N . LEU A 1 90 ? -31.128 -2.148 23.566 1.00 86.81 90 LEU A N 1
ATOM 675 C CA . LEU A 1 90 ? -30.231 -1.029 23.869 1.00 86.81 90 LEU A CA 1
ATOM 676 C C . LEU A 1 90 ? -29.279 -1.336 25.036 1.00 86.81 90 LEU A C 1
ATOM 678 O O . LEU A 1 90 ? -28.100 -0.978 24.984 1.00 86.81 90 LEU A O 1
ATOM 682 N N . ARG A 1 91 ? -29.749 -2.039 26.074 1.00 87.62 91 ARG A N 1
ATOM 683 C CA . ARG A 1 91 ? -28.893 -2.529 27.166 1.00 87.62 91 ARG A CA 1
ATOM 684 C C . ARG A 1 91 ? -27.863 -3.530 26.653 1.00 87.62 91 ARG A C 1
ATOM 686 O O . ARG A 1 91 ? -26.687 -3.416 26.988 1.00 87.62 91 ARG A O 1
ATOM 693 N N . ALA A 1 92 ? -28.295 -4.503 25.856 1.00 79.00 92 ALA A N 1
ATOM 694 C CA . ALA A 1 92 ? -27.429 -5.563 25.359 1.00 79.00 92 ALA A CA 1
ATOM 695 C C . ALA A 1 92 ? -26.370 -5.045 24.370 1.00 79.00 92 ALA A C 1
ATOM 697 O O . ALA A 1 92 ? -25.257 -5.560 24.342 1.00 79.00 92 ALA A O 1
ATOM 698 N N . ALA A 1 93 ? -26.679 -3.971 23.637 1.00 74.06 93 ALA A N 1
ATOM 699 C CA . ALA A 1 93 ? -25.729 -3.227 22.809 1.00 74.06 93 ALA A CA 1
ATOM 700 C C . ALA A 1 93 ? -24.785 -2.299 23.613 1.00 74.06 93 ALA A C 1
ATOM 702 O O . ALA A 1 93 ? -23.985 -1.571 23.026 1.00 74.06 93 ALA A O 1
ATOM 703 N N . GLY A 1 94 ? -24.889 -2.267 24.948 1.00 83.00 94 GLY A N 1
ATOM 704 C CA . GLY A 1 94 ? -24.079 -1.398 25.808 1.00 83.00 94 GLY A CA 1
ATOM 705 C C . GLY A 1 94 ? -24.402 0.097 25.680 1.00 83.00 94 GLY A C 1
ATOM 706 O O . GLY A 1 94 ? -23.578 0.939 26.040 1.00 83.00 94 GLY A O 1
ATOM 707 N N . LEU A 1 95 ? -25.579 0.448 25.150 1.00 87.00 95 LEU A N 1
ATOM 708 C CA . LEU A 1 95 ? -26.001 1.836 24.938 1.00 87.00 95 LEU A CA 1
ATOM 709 C C . LEU A 1 95 ? -26.672 2.451 26.174 1.00 87.00 95 LEU A C 1
ATOM 711 O O . LEU A 1 95 ? -26.618 3.671 26.343 1.00 87.00 95 LEU A O 1
ATOM 715 N N . ILE A 1 96 ? -27.247 1.616 27.047 1.00 91.38 96 ILE A N 1
ATOM 716 C CA . ILE A 1 96 ? -27.847 2.012 28.330 1.00 91.38 96 ILE A CA 1
ATOM 717 C C . ILE A 1 96 ? -26.938 1.603 29.489 1.00 91.38 96 ILE A C 1
ATOM 719 O O . ILE A 1 96 ? -26.575 0.435 29.635 1.00 91.38 96 ILE A O 1
ATOM 723 N N . ASN A 1 97 ? -26.624 2.563 30.359 1.00 89.88 97 ASN A N 1
ATOM 724 C CA . ASN A 1 97 ? -25.902 2.323 31.601 1.00 89.88 97 ASN A CA 1
ATOM 725 C C . ASN A 1 97 ? -26.891 2.207 32.768 1.00 89.88 97 ASN A C 1
ATOM 727 O O . ASN A 1 97 ? -27.406 3.204 33.260 1.00 89.88 97 ASN A O 1
ATOM 731 N N . ILE A 1 98 ? -27.124 0.986 33.247 1.00 93.06 98 ILE A N 1
ATOM 732 C CA . ILE A 1 98 ? -28.068 0.727 34.348 1.00 93.06 98 ILE A CA 1
ATOM 733 C C . ILE A 1 98 ? -27.584 1.335 35.673 1.00 93.06 98 ILE A C 1
ATOM 735 O O . ILE A 1 98 ? -28.392 1.752 36.495 1.00 93.06 98 ILE A O 1
ATOM 739 N N . LYS A 1 99 ? -26.265 1.387 35.903 1.00 93.25 99 LYS A N 1
ATOM 740 C CA . LYS A 1 99 ? -25.699 1.912 37.158 1.00 93.25 99 LYS A CA 1
ATOM 741 C C . LYS A 1 99 ? -25.769 3.436 37.214 1.00 93.25 99 LYS A C 1
ATOM 743 O O . LYS A 1 99 ? -26.009 3.994 38.278 1.00 93.25 99 LYS A O 1
ATOM 748 N N . SER A 1 100 ? -25.583 4.080 36.064 1.00 94.25 100 SER A N 1
ATOM 749 C CA . SER A 1 100 ? -25.608 5.534 35.913 1.00 94.25 100 SER A CA 1
ATOM 750 C C . SER A 1 100 ? -26.440 5.912 34.679 1.00 94.25 100 SER A C 1
ATOM 752 O O . SER A 1 100 ? -25.855 6.224 33.640 1.00 94.25 100 SER A O 1
ATOM 754 N N . PRO A 1 101 ? -27.786 5.901 34.770 1.00 94.06 101 PRO A N 1
ATOM 755 C CA . PRO A 1 101 ? -28.704 6.124 33.642 1.00 94.06 101 PRO A CA 1
ATOM 756 C C . PRO A 1 101 ? -28.396 7.379 32.819 1.00 94.06 101 PRO A C 1
ATOM 758 O O . PRO A 1 101 ? -28.320 7.309 31.592 1.00 94.06 101 PRO A O 1
ATOM 761 N N . GLY A 1 102 ? -28.103 8.497 33.491 1.00 90.25 102 GLY A N 1
ATOM 762 C CA . GLY A 1 102 ? -27.731 9.764 32.849 1.00 90.25 102 GLY A CA 1
ATOM 763 C C . GLY A 1 102 ? -26.369 9.760 32.137 1.00 90.25 102 GLY A C 1
ATOM 764 O O . GLY A 1 102 ? -26.075 10.678 31.383 1.00 90.25 102 GLY A O 1
ATOM 765 N N . GLN A 1 103 ? -25.539 8.728 32.335 1.00 92.12 103 GLN A N 1
ATOM 766 C CA . GLN A 1 103 ? -24.274 8.516 31.614 1.00 92.12 103 GLN A CA 1
ATOM 767 C C . GLN A 1 103 ? -24.392 7.436 30.526 1.00 92.12 103 GLN A C 1
ATOM 769 O O . GLN A 1 103 ? -23.397 6.837 30.114 1.00 92.12 103 GLN A O 1
ATOM 774 N N . SER A 1 104 ? -25.609 7.137 30.074 1.00 91.94 104 SER A N 1
ATOM 775 C CA . SER A 1 104 ? -25.828 6.207 28.966 1.00 91.94 104 SER A CA 1
ATOM 776 C C . SER A 1 104 ? -25.210 6.745 27.671 1.00 91.94 104 SER A C 1
ATOM 778 O O . SER A 1 104 ? -25.450 7.890 27.290 1.00 91.94 104 SER A O 1
ATOM 780 N N . LYS A 1 105 ? -24.454 5.900 26.956 1.00 86.19 105 LYS A N 1
ATOM 781 C CA . LYS A 1 105 ? -23.782 6.252 25.689 1.00 86.19 105 LYS A CA 1
ATOM 782 C C . LYS A 1 105 ? -24.768 6.759 24.631 1.00 86.19 105 LYS A C 1
ATOM 784 O O . LYS A 1 105 ? -24.426 7.637 23.841 1.00 86.19 105 LYS A O 1
ATOM 789 N N . LEU A 1 106 ? -26.001 6.246 24.660 1.00 87.44 106 LEU A N 1
ATOM 790 C CA . LEU A 1 106 ? -27.101 6.710 23.815 1.00 87.44 106 LEU A CA 1
ATOM 791 C C . LEU A 1 106 ? -27.363 8.217 23.960 1.00 87.44 106 LEU A C 1
ATOM 793 O O . LEU A 1 106 ? -27.516 8.906 22.956 1.00 87.44 106 LEU A O 1
ATOM 797 N N . LEU A 1 107 ? -27.346 8.746 25.188 1.00 90.00 107 LEU A N 1
ATOM 798 C CA . LEU A 1 107 ? -27.566 10.173 25.448 1.00 90.00 107 LEU A CA 1
ATOM 799 C C . LEU A 1 107 ? -26.431 11.020 24.869 1.00 90.00 107 LEU A C 1
ATOM 801 O O . LEU A 1 107 ? -26.681 12.050 24.248 1.00 90.00 107 LEU A O 1
ATOM 805 N N . THR A 1 108 ? -25.186 10.541 24.974 1.00 85.25 108 THR A N 1
ATOM 806 C CA . THR A 1 108 ? -24.032 11.190 24.338 1.00 85.25 108 THR A CA 1
ATOM 807 C C . THR A 1 108 ? -24.180 11.251 22.821 1.00 85.25 108 THR A C 1
ATOM 809 O O . THR A 1 108 ? -23.851 12.271 22.225 1.00 85.25 108 THR A O 1
ATOM 812 N N . PHE A 1 109 ? -24.673 10.183 22.187 1.00 82.69 109 PHE A N 1
ATOM 813 C CA . PHE A 1 109 ? -24.892 10.160 20.740 1.00 82.69 109 PHE A CA 1
ATOM 814 C C . PHE A 1 109 ? -25.997 11.111 20.301 1.00 82.69 109 PHE A C 1
ATOM 816 O O . PHE A 1 109 ? -25.778 11.875 19.365 1.00 82.69 109 PHE A O 1
ATOM 823 N N . ILE A 1 110 ? -27.130 11.129 21.008 1.00 82.94 110 ILE A N 1
ATOM 824 C CA . ILE A 1 110 ? -28.220 12.065 20.712 1.00 82.94 110 ILE A CA 1
ATOM 825 C C . ILE A 1 110 ? -27.754 13.509 20.913 1.00 82.94 110 ILE A C 1
ATOM 827 O O . ILE A 1 110 ? -28.155 14.373 20.154 1.00 82.94 110 ILE A O 1
ATOM 831 N N . ALA A 1 111 ? -26.880 13.794 21.883 1.00 84.31 111 ALA A N 1
ATOM 832 C CA . ALA A 1 111 ? -26.377 15.147 22.127 1.00 84.31 111 ALA A CA 1
ATOM 833 C C . ALA A 1 111 ? -25.360 15.654 21.081 1.00 84.31 111 ALA A C 1
ATOM 835 O O . ALA A 1 111 ? -25.052 16.848 21.078 1.00 84.31 111 ALA A O 1
ATOM 836 N N . ARG A 1 112 ? -24.820 14.792 20.203 1.00 79.00 112 ARG A N 1
ATOM 837 C CA . ARG A 1 112 ? -23.839 15.210 19.186 1.00 79.00 112 ARG A CA 1
ATOM 838 C C . ARG A 1 112 ? -24.473 16.172 18.185 1.00 79.00 112 ARG A C 1
ATOM 840 O O . ARG A 1 112 ? -25.566 15.936 17.675 1.00 79.00 112 ARG A O 1
ATOM 847 N N . LYS A 1 113 ? -23.754 17.251 17.886 1.00 73.25 113 LYS A N 1
ATOM 848 C CA . LYS A 1 113 ? -24.172 18.291 16.948 1.00 73.25 113 LYS A CA 1
ATOM 849 C C . LYS A 1 113 ? -23.305 18.212 15.683 1.00 73.25 113 LYS A C 1
ATOM 851 O O . LYS A 1 113 ? -22.087 18.208 15.836 1.00 73.25 113 LYS A O 1
ATOM 856 N N . PRO A 1 114 ? -23.892 18.136 14.475 1.00 67.19 114 PRO A N 1
ATOM 857 C CA . PRO A 1 114 ? -23.139 18.294 13.236 1.00 67.19 114 PRO A CA 1
ATOM 858 C C . PRO A 1 114 ? -22.745 19.763 13.032 1.00 67.19 114 PRO A C 1
ATOM 860 O O . PRO A 1 114 ? -23.448 20.664 13.502 1.00 67.19 114 PRO A O 1
ATOM 863 N N . ASP A 1 115 ? -21.650 19.995 12.309 1.00 61.59 115 ASP A N 1
ATOM 864 C CA . ASP A 1 115 ? -21.054 21.329 12.138 1.00 61.59 115 ASP A CA 1
ATOM 865 C C . ASP A 1 115 ? -22.004 22.335 11.456 1.00 61.59 115 ASP A C 1
ATOM 867 O O . ASP A 1 115 ? -21.978 23.524 11.770 1.00 61.59 115 ASP A O 1
ATOM 871 N N . GLU A 1 116 ? -22.936 21.858 10.620 1.00 61.28 116 GLU A N 1
ATOM 872 C CA . GLU A 1 116 ? -23.943 22.670 9.915 1.00 61.28 116 GLU A CA 1
ATOM 873 C C . GLU A 1 116 ? -25.393 22.408 10.388 1.00 61.28 116 GLU A C 1
ATOM 875 O O . GLU A 1 116 ? -26.323 22.253 9.594 1.00 61.28 116 GLU A O 1
ATOM 880 N N . ALA A 1 117 ? -25.641 22.319 11.699 1.00 60.53 117 ALA A N 1
ATOM 881 C CA . ALA A 1 117 ? -27.005 22.106 12.201 1.00 60.53 117 ALA A CA 1
ATOM 882 C C . ALA A 1 117 ? -27.887 23.373 12.130 1.00 60.53 117 ALA A C 1
ATOM 884 O O . ALA A 1 117 ? -27.510 24.443 12.611 1.00 60.53 117 ALA A O 1
ATOM 885 N N . SER A 1 118 ? -29.124 23.239 11.633 1.00 67.31 118 SER A N 1
ATOM 886 C CA . SER A 1 118 ? -30.144 24.295 11.739 1.00 67.31 118 SER A CA 1
ATOM 887 C C . SER A 1 118 ? -30.732 24.398 13.158 1.00 67.31 118 SER A C 1
ATOM 889 O O . SER A 1 118 ? -30.850 23.404 13.877 1.00 67.31 118 SER A O 1
ATOM 891 N N . SER A 1 119 ? -31.182 25.593 13.559 1.00 69.12 119 SER A N 1
ATOM 892 C CA . SER A 1 119 ? -31.786 25.843 14.885 1.00 69.12 119 SER A CA 1
ATOM 893 C C . SER A 1 119 ? -33.045 25.004 15.162 1.00 69.12 119 SER A C 1
ATOM 895 O O . SER A 1 119 ? -33.317 24.619 16.305 1.00 69.12 119 SER A O 1
ATOM 897 N N . LEU A 1 120 ? -33.798 24.667 14.109 1.00 65.31 120 LEU A N 1
ATOM 898 C CA . LEU A 1 120 ? -34.955 23.775 14.188 1.00 65.31 120 LEU A CA 1
ATOM 899 C C . LEU A 1 120 ? -34.529 22.349 14.581 1.00 65.31 120 LEU A C 1
ATOM 901 O O . LEU A 1 120 ? -35.162 21.735 15.440 1.00 65.31 120 LEU A O 1
ATOM 905 N N . ARG A 1 121 ? -33.427 21.844 14.011 1.00 73.56 121 ARG A N 1
ATOM 906 C CA . ARG A 1 121 ? -32.879 20.510 14.314 1.00 73.56 121 ARG A CA 1
ATOM 907 C C . ARG A 1 121 ? -32.289 20.427 15.718 1.00 73.56 121 ARG A C 1
ATOM 909 O O . ARG A 1 121 ? -32.488 19.421 16.392 1.00 73.56 121 ARG A O 1
ATOM 916 N N . ASP A 1 122 ? -31.652 21.494 16.197 1.00 80.19 122 ASP A N 1
ATOM 917 C CA . ASP A 1 122 ? -31.169 21.575 17.583 1.00 80.19 122 ASP A CA 1
ATOM 918 C C . ASP A 1 122 ? -32.323 21.435 18.590 1.00 80.19 122 ASP A C 1
ATOM 920 O O . ASP A 1 122 ? -32.218 20.695 19.568 1.00 80.19 122 ASP A O 1
ATOM 924 N N . THR A 1 123 ? -33.465 22.070 18.306 1.00 82.12 123 THR A N 1
ATOM 925 C CA . THR A 1 123 ? -34.663 21.975 19.156 1.00 82.12 123 THR A CA 1
ATOM 926 C C . THR A 1 123 ? -35.236 20.555 19.186 1.00 82.12 123 THR A C 1
ATOM 928 O O . THR A 1 123 ? -35.631 20.073 20.251 1.00 82.12 123 THR A O 1
ATOM 931 N N . VAL A 1 124 ? -35.287 19.874 18.034 1.00 82.00 124 VAL A N 1
ATOM 932 C CA . VAL A 1 124 ? -35.725 18.468 17.948 1.00 82.00 124 VAL A CA 1
ATOM 933 C C . VAL A 1 124 ? -34.791 17.576 18.764 1.00 82.00 124 VAL A C 1
ATOM 935 O O . VAL A 1 124 ? -35.258 16.837 19.629 1.00 82.00 124 VAL A O 1
ATOM 938 N N . ARG A 1 125 ? -33.476 17.726 18.588 1.00 84.50 125 ARG A N 1
ATOM 939 C CA . ARG A 1 125 ? -32.456 16.953 19.306 1.00 84.50 125 ARG A CA 1
ATOM 940 C C . ARG A 1 125 ? -32.542 17.114 20.822 1.00 84.50 125 ARG A C 1
ATOM 942 O O . ARG A 1 125 ? -32.475 16.127 21.548 1.00 84.50 125 ARG A O 1
ATOM 949 N N . SER A 1 126 ? -32.744 18.334 21.325 1.00 86.56 126 SER A N 1
ATOM 950 C CA . SER A 1 126 ? -32.931 18.559 22.766 1.00 86.56 126 SER A CA 1
ATOM 951 C C . SER A 1 126 ? -34.183 17.863 23.311 1.00 86.56 126 SER A C 1
ATOM 953 O O . SER A 1 126 ? -34.146 17.316 24.414 1.00 86.56 126 SER A O 1
ATOM 955 N N . LYS A 1 127 ? -35.282 17.845 22.543 1.00 88.00 127 LYS A N 1
ATOM 956 C CA . LYS A 1 127 ? -36.517 17.140 22.929 1.00 88.00 127 LYS A CA 1
ATOM 957 C C . LYS A 1 127 ? -36.337 15.623 22.925 1.00 88.00 127 LYS A C 1
ATOM 959 O O . LYS A 1 127 ? -36.816 14.969 23.852 1.00 88.00 127 LYS A O 1
ATOM 964 N N . GLU A 1 128 ? -35.640 15.084 21.925 1.00 87.38 128 GLU A N 1
ATOM 965 C CA . GLU A 1 128 ? -35.292 13.661 21.849 1.00 87.38 128 GLU A CA 1
ATOM 966 C C . GLU A 1 128 ? -34.376 13.265 23.011 1.00 87.38 128 GLU A C 1
ATOM 968 O O . GLU A 1 128 ? -34.684 12.323 23.736 1.00 87.38 128 GLU A O 1
ATOM 973 N N . HIS A 1 129 ? -33.316 14.036 23.274 1.00 91.88 129 HIS A N 1
ATOM 974 C CA . HIS A 1 129 ? -32.420 13.800 24.407 1.00 91.88 129 HIS A CA 1
ATOM 975 C C . HIS A 1 129 ? -33.185 13.771 25.735 1.00 91.88 129 HIS A C 1
ATOM 977 O O . HIS A 1 129 ? -33.004 12.857 26.536 1.00 91.88 129 HIS A O 1
ATOM 983 N N . ALA A 1 130 ? -34.063 14.752 25.971 1.00 92.06 130 ALA A N 1
ATOM 984 C CA . ALA A 1 130 ? -34.878 14.799 27.181 1.00 92.06 130 ALA A CA 1
ATOM 985 C C . ALA A 1 130 ? -35.821 13.589 27.290 1.00 92.06 130 ALA A C 1
ATOM 987 O O . ALA A 1 130 ? -35.945 13.015 28.369 1.00 92.06 130 ALA A O 1
ATOM 988 N N . ALA A 1 131 ? -36.448 13.176 26.18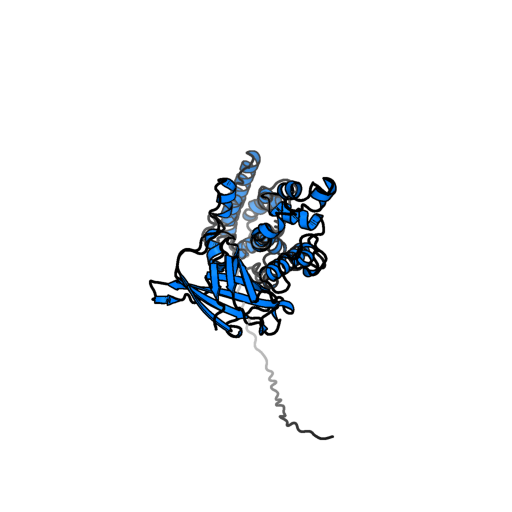2 1.00 90.81 131 ALA A N 1
ATOM 989 C CA . ALA A 1 131 ? -37.320 12.003 26.154 1.00 90.81 131 ALA A CA 1
ATOM 990 C C . ALA A 1 131 ? -36.555 10.719 26.495 1.00 90.81 131 ALA A C 1
ATOM 992 O O . ALA A 1 131 ? -36.995 9.962 27.357 1.00 90.81 131 ALA A O 1
ATOM 993 N N . PHE A 1 132 ? -35.397 10.495 25.866 1.00 92.75 132 PHE A N 1
ATOM 994 C CA . PHE A 1 132 ? -34.570 9.321 26.141 1.00 92.75 132 PHE A CA 1
ATOM 995 C C . PHE A 1 132 ? -34.003 9.338 27.559 1.00 92.75 132 PHE A C 1
ATOM 997 O O . PHE A 1 132 ? -33.980 8.296 28.202 1.00 92.75 132 PHE A O 1
ATOM 1004 N N . SER A 1 133 ? -33.583 10.496 28.074 1.00 94.06 133 SER A N 1
ATOM 1005 C CA . SER A 1 133 ? -33.070 10.604 29.445 1.00 94.06 133 SER A CA 1
ATOM 1006 C C . SER A 1 133 ? -34.141 10.225 30.468 1.00 94.06 133 SER A C 1
ATOM 1008 O O . SER A 1 133 ? -33.902 9.379 31.326 1.00 94.06 133 SER A O 1
ATOM 1010 N N . GLU A 1 134 ? -35.336 10.808 30.340 1.00 93.56 134 GLU A N 1
ATOM 1011 C CA . GLU A 1 134 ? -36.476 10.532 31.218 1.00 93.56 134 GLU A CA 1
ATOM 1012 C C . GLU A 1 134 ? -36.900 9.061 31.144 1.00 93.56 134 GLU A C 1
ATOM 1014 O O . GLU A 1 134 ? -37.084 8.406 32.173 1.00 93.56 134 GLU A O 1
ATOM 1019 N N . TRP A 1 135 ? -36.993 8.524 29.926 1.00 94.50 135 TRP A N 1
ATOM 1020 C CA . TRP A 1 135 ? -37.351 7.130 29.703 1.00 94.50 135 TRP A CA 1
ATOM 1021 C C . TRP A 1 135 ? -36.317 6.160 30.285 1.00 94.50 135 TRP A C 1
ATOM 1023 O O . TRP A 1 135 ? -36.695 5.247 31.011 1.00 94.50 135 TRP A O 1
ATOM 1033 N N . ILE A 1 136 ? -35.018 6.359 30.033 1.00 94.06 136 ILE A N 1
ATOM 1034 C CA . ILE A 1 136 ? -33.959 5.467 30.537 1.00 94.06 136 ILE A CA 1
ATOM 1035 C C . ILE A 1 136 ? -33.946 5.454 32.072 1.00 94.06 136 ILE A C 1
ATOM 1037 O O . ILE A 1 136 ? -33.813 4.389 32.677 1.00 94.06 136 ILE A O 1
ATOM 1041 N N . GLU A 1 137 ? -34.119 6.611 32.716 1.00 93.69 137 GLU A N 1
ATOM 1042 C CA . GLU A 1 137 ? -34.221 6.691 34.175 1.00 93.69 137 GLU A CA 1
ATOM 1043 C C . GLU A 1 137 ? -35.441 5.945 34.724 1.00 93.69 137 GLU A C 1
ATOM 1045 O O . GLU A 1 137 ? -35.330 5.242 35.732 1.00 93.69 137 GLU A O 1
ATOM 1050 N N . ALA A 1 138 ? -36.602 6.083 34.078 1.00 91.00 138 ALA A N 1
ATOM 1051 C CA . ALA A 1 138 ? -37.810 5.359 34.461 1.00 91.00 138 ALA A CA 1
ATOM 1052 C C . ALA A 1 138 ? -37.656 3.845 34.240 1.00 91.00 138 ALA A C 1
ATOM 1054 O O . ALA A 1 138 ? -37.941 3.056 35.142 1.00 91.00 138 ALA A O 1
ATOM 1055 N N . ALA A 1 139 ? -37.116 3.442 33.091 1.00 90.75 139 ALA A N 1
ATOM 1056 C CA . ALA A 1 139 ? -36.954 2.048 32.710 1.00 90.75 139 ALA A CA 1
ATOM 1057 C C . ALA A 1 139 ? -35.962 1.301 33.615 1.00 90.75 139 ALA A C 1
ATOM 1059 O O . ALA A 1 139 ? -36.215 0.163 34.007 1.00 90.75 139 ALA A O 1
ATOM 1060 N N . VAL A 1 140 ? -34.874 1.957 34.038 1.00 91.62 140 VAL A N 1
ATOM 1061 C CA . VAL A 1 140 ? -33.927 1.393 35.018 1.00 91.62 140 VAL A CA 1
ATOM 1062 C C . VAL A 1 140 ? -34.560 1.224 36.403 1.00 91.62 140 VAL A C 1
ATOM 1064 O O . VAL A 1 140 ? -34.171 0.324 37.142 1.00 91.62 140 VAL A O 1
ATOM 1067 N N . ARG A 1 141 ? -35.555 2.038 36.772 1.00 90.44 141 ARG A N 1
ATOM 1068 C CA . ARG A 1 141 ? -36.295 1.864 38.034 1.00 90.44 141 ARG A CA 1
ATOM 1069 C C . ARG A 1 141 ? -37.345 0.755 37.968 1.00 90.44 141 ARG A C 1
ATOM 1071 O O . ARG A 1 141 ? -37.843 0.364 39.020 1.00 90.44 141 ARG A O 1
ATOM 1078 N N . ASN A 1 142 ? -37.663 0.236 36.781 1.00 86.62 142 ASN A N 1
ATOM 1079 C CA . ASN A 1 142 ? -38.658 -0.811 36.588 1.00 86.62 142 ASN A CA 1
ATOM 1080 C C . ASN A 1 142 ? -38.014 -2.216 36.664 1.00 86.62 142 ASN A C 1
ATOM 1082 O O . ASN A 1 142 ? -37.340 -2.644 35.721 1.00 86.62 142 ASN A O 1
ATOM 1086 N N . PRO A 1 143 ? -38.258 -3.003 37.733 1.00 85.62 143 PRO A N 1
ATOM 1087 C CA . PRO A 1 143 ? -37.630 -4.316 37.909 1.00 85.62 143 PRO A CA 1
ATOM 1088 C C . PRO A 1 143 ? -37.989 -5.331 36.813 1.00 85.62 143 PRO A C 1
ATOM 1090 O O . PRO A 1 143 ? -37.211 -6.247 36.534 1.00 85.62 143 PRO A O 1
ATOM 1093 N N . SER A 1 144 ? -39.151 -5.170 36.168 1.00 84.38 144 SER A N 1
ATOM 1094 C CA . SER A 1 144 ? -39.582 -6.056 35.080 1.00 84.38 144 SER A CA 1
ATOM 1095 C C . SER A 1 144 ? -38.728 -5.894 33.817 1.00 84.38 144 SER A C 1
ATOM 1097 O O . SER A 1 144 ? -38.458 -6.884 33.145 1.00 84.38 144 SER A O 1
ATOM 1099 N N . LEU A 1 145 ? -38.215 -4.686 33.551 1.00 84.00 145 LEU A N 1
ATOM 1100 C CA . LEU A 1 145 ? -37.313 -4.388 32.428 1.00 84.00 145 LEU A CA 1
ATOM 1101 C C . LEU A 1 145 ? -35.853 -4.750 32.735 1.00 84.00 145 LEU A C 1
ATOM 1103 O O . LEU A 1 145 ? -35.063 -5.044 31.836 1.00 84.00 145 LEU A O 1
ATOM 1107 N N . LEU A 1 146 ? -35.482 -4.751 34.017 1.00 84.00 146 LEU A N 1
ATOM 1108 C CA . LEU A 1 146 ? -34.153 -5.169 34.460 1.00 84.00 146 LEU A CA 1
ATOM 1109 C C . LEU A 1 146 ? -33.968 -6.686 34.444 1.00 84.00 146 LEU A C 1
ATOM 1111 O O . LEU A 1 146 ? -32.833 -7.153 34.304 1.00 84.00 146 LEU A O 1
ATOM 1115 N N . SER A 1 147 ? -35.055 -7.444 34.566 1.00 78.25 147 SER A N 1
ATOM 1116 C CA . SER A 1 147 ? -35.007 -8.902 34.553 1.00 78.25 147 SER A CA 1
ATOM 1117 C C . SER A 1 147 ? -34.371 -9.399 33.245 1.00 78.25 147 SER A C 1
ATOM 1119 O O . SER A 1 147 ? -34.654 -8.863 32.170 1.00 78.25 147 SER A O 1
ATOM 1121 N N . PRO A 1 148 ? -33.451 -10.376 33.290 1.00 58.56 148 PRO A N 1
ATOM 1122 C CA . PRO A 1 148 ? -32.899 -10.950 32.074 1.00 58.56 148 PRO A CA 1
ATOM 1123 C C . PRO A 1 148 ? -34.026 -11.662 31.317 1.00 58.56 148 PRO A C 1
ATOM 1125 O O . PRO A 1 148 ? -34.475 -12.732 31.719 1.00 58.56 148 PRO A O 1
ATOM 1128 N N . SER A 1 149 ? -34.503 -11.056 30.226 1.00 56.97 149 SER A N 1
ATOM 1129 C CA . SER A 1 149 ? -35.283 -11.777 29.221 1.00 56.97 149 SER A CA 1
ATOM 1130 C C . SER A 1 149 ? -34.418 -12.932 28.723 1.00 56.97 149 SER A C 1
ATOM 1132 O O . SER A 1 149 ? -33.317 -12.716 28.218 1.00 56.97 149 SER A O 1
ATOM 1134 N N . ALA A 1 150 ? -34.890 -14.161 28.919 1.00 47.00 150 ALA A N 1
ATOM 1135 C CA . ALA A 1 150 ? -34.096 -15.371 28.741 1.00 47.00 150 ALA A CA 1
ATOM 1136 C C . ALA A 1 150 ? -33.688 -15.675 27.284 1.00 47.00 150 ALA A C 1
ATOM 1138 O O . ALA A 1 150 ? -32.995 -16.660 27.075 1.00 47.00 150 ALA A O 1
ATOM 1139 N N . ASN A 1 151 ? -34.079 -14.876 26.281 1.00 48.56 151 ASN A N 1
ATOM 1140 C CA . ASN A 1 151 ? -33.981 -15.298 24.875 1.00 48.56 151 ASN A CA 1
ATOM 1141 C C . ASN A 1 151 ? -33.447 -14.267 23.871 1.00 48.56 151 ASN A C 1
ATOM 1143 O O . ASN A 1 151 ? -33.453 -14.550 22.676 1.00 48.56 151 ASN A O 1
ATOM 1147 N N . SER A 1 152 ? -32.944 -13.111 24.297 1.00 48.25 152 SER A N 1
ATOM 1148 C CA . SER A 1 152 ? -32.248 -12.217 23.365 1.00 48.25 152 SER A CA 1
ATOM 1149 C C . SER A 1 152 ? -30.752 -12.305 23.638 1.00 48.25 152 SER A C 1
ATOM 1151 O O . SER A 1 152 ? -30.290 -11.672 24.593 1.00 48.25 152 SER A O 1
ATOM 1153 N N . PRO A 1 153 ? -29.977 -13.092 22.861 1.00 46.44 153 PRO A N 1
ATOM 1154 C CA . PRO A 1 153 ? -28.532 -12.943 22.897 1.00 46.44 153 PRO A CA 1
ATOM 1155 C C . PRO A 1 153 ? -28.203 -11.460 22.688 1.00 46.44 153 PRO A C 1
ATOM 1157 O O . PRO A 1 153 ? -28.911 -10.782 21.930 1.00 46.44 153 PRO A O 1
ATOM 1160 N N . PRO A 1 154 ? -27.162 -10.921 23.349 1.00 44.53 154 PRO A N 1
ATOM 1161 C CA . PRO A 1 154 ? -26.667 -9.615 22.959 1.00 44.53 154 PRO A CA 1
ATOM 1162 C C . PRO A 1 154 ? -26.425 -9.630 21.450 1.00 44.53 154 PRO A C 1
ATOM 1164 O O . PRO A 1 154 ? -26.024 -10.686 20.941 1.00 44.53 154 PRO A O 1
ATOM 1167 N N . PRO A 1 155 ? -26.677 -8.522 20.727 1.00 45.25 155 PRO A N 1
ATOM 1168 C CA . PRO A 1 155 ? -26.269 -8.410 19.337 1.00 45.25 155 PRO A CA 1
ATOM 1169 C C . PRO A 1 155 ? -24.736 -8.471 19.309 1.00 45.25 155 PRO A C 1
ATOM 1171 O O . PRO A 1 155 ? -24.029 -7.474 19.361 1.00 45.25 155 PRO A O 1
ATOM 1174 N N . THR A 1 156 ? -24.228 -9.697 19.338 1.00 42.62 156 THR A N 1
ATOM 1175 C CA . THR A 1 156 ? -22.852 -10.109 19.066 1.00 42.62 156 THR A CA 1
ATOM 1176 C C . THR A 1 156 ? -22.605 -10.065 17.565 1.00 42.62 156 THR A C 1
ATOM 1178 O O . THR A 1 156 ? -21.468 -9.983 17.122 1.00 42.62 156 THR A O 1
ATOM 1181 N N . PHE A 1 157 ? -23.688 -10.013 16.793 1.00 50.56 157 PHE A N 1
ATOM 1182 C CA . PHE A 1 157 ? -23.708 -9.589 15.413 1.00 50.56 157 PHE A CA 1
ATOM 1183 C C . PHE A 1 157 ? -23.857 -8.070 15.392 1.00 50.56 157 PHE A C 1
ATOM 1185 O O . PHE A 1 157 ? -24.916 -7.533 15.724 1.00 50.56 157 PHE A O 1
ATOM 1192 N N . LEU A 1 158 ? -22.796 -7.369 14.991 1.00 50.53 158 LEU A N 1
ATOM 1193 C CA . LEU A 1 158 ? -23.002 -6.064 14.376 1.00 50.53 158 LEU A CA 1
ATOM 1194 C C . LEU A 1 158 ? -23.966 -6.299 13.205 1.00 50.53 158 LEU A C 1
ATOM 1196 O O . LEU A 1 158 ? -23.712 -7.222 12.424 1.00 50.53 158 LEU A O 1
ATOM 1200 N N . PRO A 1 159 ? -25.067 -5.536 13.085 1.00 56.56 159 PRO A N 1
ATOM 1201 C CA . PRO A 1 159 ? -25.939 -5.654 11.929 1.00 56.56 159 PRO A CA 1
ATOM 1202 C C . PRO A 1 159 ? -25.089 -5.617 10.656 1.00 56.56 159 PRO A C 1
ATOM 1204 O O . PRO A 1 159 ? -24.158 -4.803 10.594 1.00 56.56 159 PRO A O 1
ATOM 1207 N N . PRO A 1 160 ? -25.353 -6.468 9.654 1.00 57.88 160 PRO A N 1
ATOM 1208 C CA . PRO A 1 160 ? -24.619 -6.444 8.395 1.00 57.88 160 PRO A CA 1
ATOM 1209 C C . PRO A 1 160 ? -24.516 -5.031 7.811 1.00 57.88 160 PRO A C 1
ATOM 1211 O O . PRO A 1 160 ? -23.503 -4.671 7.226 1.00 57.88 160 PRO A O 1
ATOM 1214 N N . GLU A 1 161 ? -25.519 -4.185 8.037 1.00 52.34 161 GLU A N 1
ATOM 1215 C CA . GLU A 1 161 ? -25.527 -2.784 7.631 1.00 52.34 161 GLU A CA 1
ATOM 1216 C C . GLU A 1 161 ? -24.538 -1.910 8.431 1.00 52.34 161 GLU A C 1
ATOM 1218 O O . GLU A 1 161 ? -23.912 -1.030 7.848 1.00 52.34 161 GLU A O 1
ATOM 1223 N N . VAL A 1 162 ? -24.307 -2.185 9.722 1.00 54.19 162 VAL A N 1
ATOM 1224 C CA . VAL A 1 162 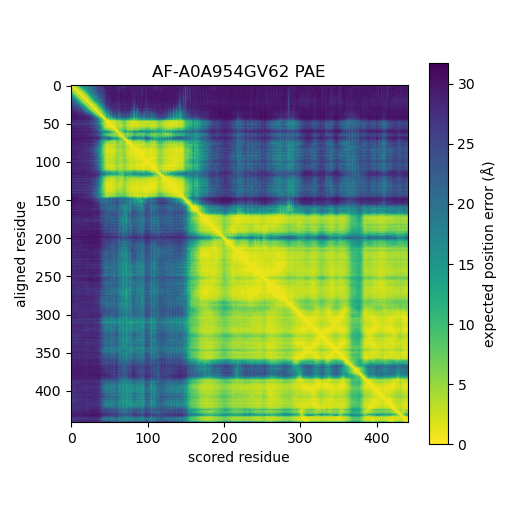? -23.265 -1.538 10.548 1.00 54.19 162 VAL A CA 1
ATOM 1225 C C . VAL A 1 162 ? -21.871 -2.009 10.137 1.00 54.19 162 VAL A C 1
ATOM 1227 O O . VAL A 1 162 ? -20.956 -1.191 10.054 1.00 54.19 162 VAL A O 1
ATOM 1230 N N . ILE A 1 163 ? -21.709 -3.300 9.822 1.00 58.44 163 ILE A N 1
ATOM 1231 C CA . ILE A 1 163 ? -20.468 -3.841 9.244 1.00 58.44 163 ILE A CA 1
ATOM 1232 C C . ILE A 1 163 ? -20.192 -3.159 7.895 1.00 58.44 163 ILE A C 1
ATOM 1234 O O . ILE A 1 163 ? -19.100 -2.628 7.690 1.00 58.44 163 ILE A O 1
ATOM 1238 N N . ARG A 1 164 ? -21.205 -3.073 7.019 1.00 58.19 164 ARG A N 1
ATOM 1239 C CA . ARG A 1 164 ? -21.150 -2.373 5.723 1.00 58.19 164 ARG A CA 1
ATOM 1240 C C . ARG A 1 164 ? -20.871 -0.874 5.878 1.00 58.19 164 ARG A C 1
ATOM 1242 O O . ARG A 1 164 ? -20.114 -0.312 5.089 1.00 58.19 164 ARG A O 1
ATOM 1249 N N . HIS A 1 165 ? -21.442 -0.214 6.884 1.00 52.09 165 HIS A N 1
ATOM 1250 C CA . HIS A 1 165 ? -21.251 1.220 7.104 1.00 52.09 165 HIS A CA 1
ATOM 1251 C C . HIS A 1 165 ? -19.868 1.538 7.678 1.00 52.09 165 HIS A C 1
ATOM 1253 O O . HIS A 1 165 ? -19.172 2.397 7.141 1.00 52.09 165 HIS A O 1
ATOM 1259 N N . ALA A 1 166 ? -19.428 0.821 8.717 1.00 56.16 166 ALA A N 1
ATOM 1260 C CA . ALA A 1 166 ? -18.064 0.937 9.237 1.00 56.16 166 ALA A CA 1
ATOM 1261 C C . ALA A 1 166 ? -17.022 0.618 8.150 1.00 56.16 166 ALA A C 1
ATOM 1263 O O . ALA A 1 166 ? -15.910 1.146 8.170 1.00 56.16 166 ALA A O 1
ATOM 1264 N N . ARG A 1 167 ? -17.396 -0.215 7.171 1.00 65.38 167 ARG A N 1
ATOM 1265 C CA . ARG A 1 167 ? -16.609 -0.483 5.970 1.00 65.38 167 ARG A CA 1
ATOM 1266 C C . ARG A 1 167 ? -16.561 0.679 4.985 1.00 65.38 167 ARG A C 1
ATOM 1268 O O . ARG A 1 167 ? -15.487 0.880 4.446 1.00 65.38 167 ARG A O 1
ATOM 1275 N N . ARG A 1 168 ? -17.621 1.460 4.739 1.00 59.25 168 ARG A N 1
ATOM 1276 C CA . ARG A 1 168 ? -17.556 2.573 3.758 1.00 59.25 168 ARG A CA 1
ATOM 1277 C C . ARG A 1 168 ? -16.461 3.590 4.093 1.00 59.25 168 ARG A C 1
ATOM 1279 O O . ARG A 1 168 ? -15.673 3.932 3.215 1.00 59.25 168 ARG A O 1
ATOM 1286 N N . ASP A 1 169 ? -16.348 3.992 5.357 1.00 58.38 169 ASP A N 1
ATOM 1287 C CA . ASP A 1 169 ? -15.287 4.913 5.792 1.00 58.38 169 ASP A CA 1
ATOM 1288 C C . ASP A 1 169 ? -13.900 4.252 5.696 1.00 58.38 169 ASP A C 1
ATOM 1290 O O . ASP A 1 169 ? -12.918 4.870 5.276 1.00 58.38 169 ASP A O 1
ATOM 1294 N N . ARG A 1 170 ? -13.823 2.950 6.004 1.00 72.88 170 ARG A N 1
ATOM 1295 C CA . ARG A 1 170 ? -12.601 2.149 5.837 1.00 72.88 170 ARG A CA 1
ATOM 1296 C C . ARG A 1 170 ? -12.232 1.910 4.380 1.00 72.88 170 ARG A C 1
ATOM 1298 O O . ARG A 1 170 ? -11.056 1.763 4.102 1.00 72.88 170 ARG A O 1
ATOM 1305 N N . VAL A 1 171 ? -13.189 1.882 3.460 1.00 81.69 171 VAL A N 1
ATOM 1306 C CA . VAL A 1 171 ? -12.964 1.646 2.032 1.00 81.69 171 VAL A CA 1
ATOM 1307 C C . VAL A 1 171 ? -12.255 2.837 1.409 1.00 81.69 171 VAL A C 1
ATOM 1309 O O . VAL A 1 171 ? -11.268 2.647 0.706 1.00 81.69 171 VAL A O 1
ATOM 1312 N N . THR A 1 172 ? -12.696 4.062 1.705 1.00 80.62 172 THR A N 1
ATOM 1313 C CA . THR A 1 172 ? -11.986 5.260 1.237 1.00 80.62 172 THR A CA 1
ATOM 1314 C C . THR A 1 172 ? -10.580 5.314 1.827 1.00 80.62 172 THR A C 1
ATOM 1316 O O . THR A 1 172 ? -9.629 5.603 1.107 1.00 80.62 172 THR A O 1
ATOM 1319 N N . ARG A 1 173 ? -10.416 4.966 3.111 1.00 80.19 173 ARG A N 1
ATOM 1320 C CA . ARG A 1 173 ? -9.088 4.867 3.734 1.00 80.19 173 ARG A CA 1
ATOM 1321 C C . ARG A 1 173 ? -8.222 3.779 3.089 1.00 80.19 173 ARG A C 1
ATOM 1323 O O . ARG A 1 173 ? -7.097 4.060 2.708 1.00 80.19 173 ARG A O 1
ATOM 1330 N N . ALA A 1 174 ? -8.761 2.586 2.865 1.00 84.44 174 ALA A N 1
ATOM 1331 C CA . ALA A 1 174 ? -8.062 1.494 2.196 1.00 84.44 174 ALA A CA 1
ATOM 1332 C C . ALA A 1 174 ? -7.675 1.869 0.760 1.00 84.44 174 ALA A C 1
ATOM 1334 O O . ALA A 1 174 ? -6.578 1.540 0.316 1.00 84.44 174 ALA A O 1
ATOM 1335 N N . PHE A 1 175 ? -8.533 2.601 0.042 1.00 90.38 175 PHE A N 1
ATOM 1336 C CA . PHE A 1 175 ? -8.209 3.161 -1.270 1.00 90.38 175 PHE A CA 1
ATOM 1337 C C . PHE A 1 175 ? -7.047 4.150 -1.177 1.00 90.38 175 PHE A C 1
ATOM 1339 O O . PHE A 1 175 ? -6.148 4.116 -2.021 1.00 90.38 175 PHE A O 1
ATOM 1346 N N . ILE A 1 176 ? -7.046 5.000 -0.143 1.00 85.12 176 ILE A N 1
ATOM 1347 C CA . ILE A 1 176 ? -5.959 5.943 0.112 1.00 85.12 176 ILE A CA 1
ATOM 1348 C C . ILE A 1 176 ? -4.638 5.188 0.328 1.00 85.12 176 ILE A C 1
ATOM 1350 O O . ILE A 1 176 ? -3.660 5.418 -0.385 1.00 85.12 176 ILE A O 1
ATOM 1354 N N . ASP A 1 177 ? -4.653 4.218 1.239 1.00 82.69 177 ASP A N 1
ATOM 1355 C CA . ASP A 1 177 ? -3.473 3.472 1.680 1.00 82.69 177 ASP A CA 1
ATOM 1356 C C . ASP A 1 177 ? -2.903 2.527 0.608 1.00 82.69 177 ASP A C 1
ATOM 1358 O O . ASP A 1 177 ? -1.718 2.179 0.643 1.00 82.69 177 ASP A O 1
ATOM 1362 N N . SER A 1 178 ? -3.728 2.117 -0.361 1.00 89.62 178 SER A N 1
ATOM 1363 C CA . SER A 1 178 ? -3.341 1.196 -1.436 1.00 89.62 178 SER A CA 1
ATOM 1364 C C . SER A 1 178 ? -3.049 1.909 -2.757 1.00 89.62 178 SER A C 1
ATOM 1366 O O . SER A 1 178 ? -1.910 1.913 -3.225 1.00 89.62 178 SER A O 1
ATOM 1368 N N . ILE A 1 179 ? -4.073 2.493 -3.380 1.00 91.69 179 ILE A N 1
ATOM 1369 C CA . ILE A 1 179 ? -4.021 3.003 -4.751 1.00 91.69 179 ILE A CA 1
ATOM 1370 C C . ILE A 1 179 ? -3.624 4.474 -4.762 1.00 91.69 179 ILE A C 1
ATOM 1372 O O . ILE A 1 179 ? -2.750 4.864 -5.539 1.00 91.69 179 ILE A O 1
ATOM 1376 N N . TRP A 1 180 ? -4.235 5.297 -3.904 1.00 88.69 180 TRP A N 1
ATOM 1377 C CA . TRP A 1 180 ? -4.008 6.743 -3.907 1.00 88.69 180 TRP A CA 1
ATOM 1378 C C . TRP A 1 180 ? -2.553 7.105 -3.603 1.00 88.69 180 TRP A C 1
ATOM 1380 O O . TRP A 1 180 ? -1.964 7.908 -4.329 1.00 88.69 180 TRP A O 1
ATOM 1390 N N . ASN A 1 181 ? -1.949 6.466 -2.597 1.00 85.00 181 ASN A N 1
ATOM 1391 C CA . ASN A 1 181 ? -0.550 6.690 -2.216 1.00 85.00 181 ASN A CA 1
ATOM 1392 C C . ASN A 1 181 ? 0.452 6.326 -3.327 1.00 85.00 181 ASN A C 1
ATOM 1394 O O . ASN A 1 181 ? 1.580 6.812 -3.336 1.00 85.00 181 ASN A O 1
ATOM 1398 N N . GLU A 1 182 ? 0.037 5.525 -4.309 1.00 87.75 182 GLU A N 1
ATOM 1399 C CA . GLU A 1 182 ? 0.853 5.136 -5.463 1.00 87.75 182 GLU A CA 1
ATOM 1400 C C . GLU A 1 182 ? 0.458 5.907 -6.743 1.00 87.75 182 GLU A C 1
ATOM 1402 O O . GLU A 1 182 ? 1.040 5.688 -7.814 1.00 87.75 182 GLU A O 1
ATOM 1407 N N . THR A 1 183 ? -0.488 6.859 -6.658 1.00 87.38 183 THR A N 1
ATOM 1408 C CA . THR A 1 183 ? -0.981 7.630 -7.819 1.00 87.38 183 THR A CA 1
ATOM 1409 C C . THR A 1 183 ? 0.113 8.401 -8.537 1.00 87.38 183 THR A C 1
ATOM 1411 O O . THR A 1 183 ? -0.032 8.635 -9.733 1.00 87.38 183 THR A O 1
ATOM 1414 N N . GLY A 1 184 ? 1.237 8.732 -7.891 1.00 84.81 184 GLY A N 1
ATOM 1415 C CA . GLY A 1 184 ? 2.390 9.358 -8.551 1.00 84.81 184 GLY A CA 1
ATOM 1416 C C . GLY A 1 184 ? 2.885 8.588 -9.789 1.00 84.81 184 GLY A C 1
ATOM 1417 O O . GLY A 1 184 ? 3.345 9.195 -10.760 1.00 84.81 184 GLY A O 1
ATOM 1418 N N . ARG A 1 185 ? 2.706 7.257 -9.823 1.00 87.50 185 ARG A N 1
ATOM 1419 C CA . ARG A 1 185 ? 3.041 6.399 -10.981 1.00 87.50 185 ARG A CA 1
ATOM 1420 C C . ARG A 1 185 ? 2.089 6.584 -12.166 1.00 87.50 185 ARG A C 1
ATOM 1422 O O . ARG A 1 185 ? 2.479 6.373 -13.317 1.00 87.50 185 ARG A O 1
ATOM 1429 N N . CYS A 1 186 ? 0.856 6.989 -11.878 1.00 90.06 186 CYS A N 1
ATOM 1430 C CA . CYS A 1 186 ? -0.267 7.078 -12.809 1.00 90.06 186 CYS A CA 1
ATOM 1431 C C . CYS A 1 186 ? -0.555 8.529 -13.230 1.00 90.06 186 CYS A C 1
ATOM 1433 O O . CYS A 1 186 ? -0.921 8.791 -14.376 1.00 90.06 186 CYS A O 1
ATOM 1435 N N . ALA A 1 187 ? -0.347 9.484 -12.321 1.00 88.44 187 ALA A N 1
ATOM 1436 C CA . ALA A 1 187 ? -0.786 10.872 -12.426 1.00 88.44 187 ALA A CA 1
ATOM 1437 C C . ALA A 1 187 ? -0.231 11.589 -13.652 1.00 88.44 187 ALA A C 1
ATOM 1439 O O . ALA A 1 187 ? -0.929 12.386 -14.264 1.00 88.44 187 ALA A O 1
ATOM 1440 N N . ASN A 1 188 ? 0.978 11.237 -14.081 1.00 85.44 188 ASN A N 1
ATOM 1441 C CA . ASN A 1 188 ? 1.578 11.784 -15.294 1.00 85.44 188 ASN A CA 1
ATOM 1442 C C . ASN A 1 188 ? 0.706 11.633 -16.557 1.00 85.44 188 ASN A C 1
ATOM 1444 O O . ASN A 1 188 ? 0.822 12.474 -17.443 1.00 85.44 188 ASN A O 1
ATOM 1448 N N . CYS A 1 189 ? -0.127 10.589 -16.638 1.00 86.31 189 CYS A N 1
ATOM 1449 C CA . CYS A 1 189 ? -1.016 10.331 -17.778 1.00 86.31 189 CYS A CA 1
ATOM 1450 C C . CYS A 1 189 ? -2.506 10.310 -17.400 1.00 86.31 189 CYS A C 1
ATOM 1452 O O . CYS A 1 189 ? -3.348 10.352 -18.282 1.00 86.31 189 CYS A O 1
ATOM 1454 N N . HIS A 1 190 ? -2.849 10.216 -16.113 1.00 89.94 190 HIS A N 1
ATOM 14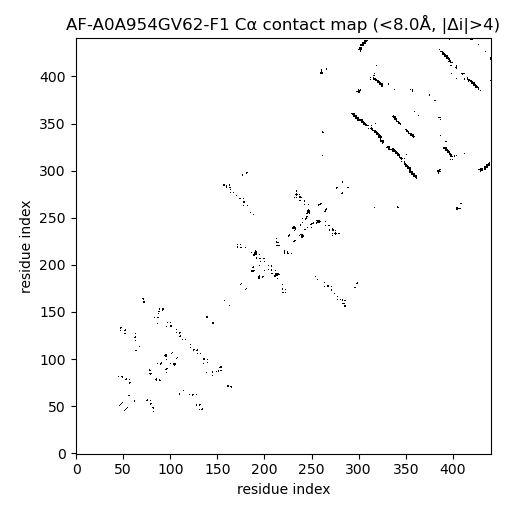55 C CA . HIS A 1 190 ? -4.239 10.069 -15.660 1.00 89.94 190 HIS A CA 1
ATOM 1456 C C . HIS A 1 190 ? -4.762 11.262 -14.851 1.00 89.94 190 HIS A C 1
ATOM 1458 O O . HIS A 1 190 ? -5.951 11.311 -14.537 1.00 89.94 190 HIS A O 1
ATOM 1464 N N . ASN A 1 191 ? -3.903 12.232 -14.517 1.00 89.00 191 ASN A N 1
ATOM 1465 C CA . ASN A 1 191 ? -4.333 13.513 -13.966 1.00 89.00 191 ASN A CA 1
ATOM 1466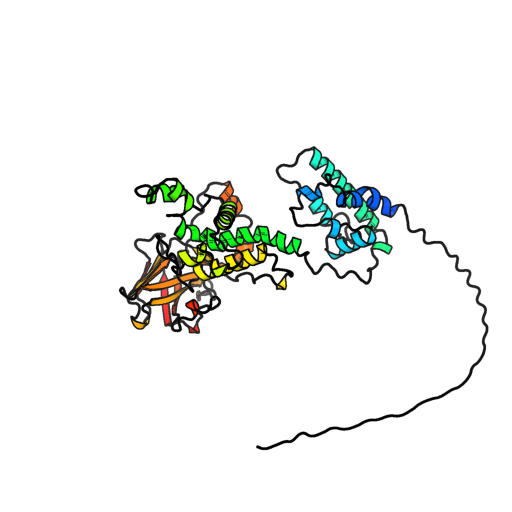 C C . ASN A 1 191 ? -4.694 14.460 -15.121 1.00 89.00 191 ASN A C 1
ATOM 1468 O O . ASN A 1 191 ? -3.845 14.675 -15.982 1.00 89.00 191 ASN A O 1
ATOM 1472 N N . PRO A 1 192 ? -5.887 15.075 -15.133 1.00 84.12 192 PRO A N 1
ATOM 1473 C CA . PRO A 1 192 ? -6.351 15.875 -16.265 1.00 84.12 192 PRO A CA 1
ATOM 1474 C C . PRO A 1 192 ? -5.420 17.045 -16.616 1.00 84.12 192 PRO A C 1
ATOM 1476 O O . PRO A 1 192 ? -5.263 17.378 -17.786 1.00 84.12 192 PRO A O 1
ATOM 1479 N N . GLU A 1 193 ? -4.766 17.671 -15.638 1.00 82.00 193 GLU A N 1
ATOM 1480 C CA . GLU A 1 193 ? -3.851 18.792 -15.881 1.00 82.00 193 GLU A CA 1
ATOM 1481 C C . GLU A 1 193 ? -2.492 18.322 -16.405 1.00 82.00 193 GLU A C 1
ATOM 1483 O O . GLU A 1 193 ? -2.015 18.821 -17.426 1.00 82.00 193 GLU A O 1
ATOM 1488 N N . LEU A 1 194 ? -1.884 17.330 -15.746 1.00 82.31 194 LEU A N 1
ATOM 1489 C CA . LEU A 1 194 ? -0.585 16.788 -16.166 1.00 82.31 194 LEU A CA 1
ATOM 1490 C C . LEU A 1 194 ? -0.681 16.092 -17.523 1.00 82.31 194 LEU A C 1
ATOM 1492 O O . LEU A 1 194 ? 0.211 16.232 -18.359 1.00 82.31 194 LEU A O 1
ATOM 1496 N N . ASN A 1 195 ? -1.782 15.377 -17.743 1.00 79.81 195 ASN A N 1
ATOM 1497 C CA . ASN A 1 195 ? -2.045 14.654 -18.971 1.00 79.81 195 ASN A CA 1
ATOM 1498 C C . ASN A 1 195 ? -2.173 15.616 -20.157 1.00 79.81 195 ASN A C 1
ATOM 1500 O O . ASN A 1 195 ? -1.467 15.452 -21.151 1.00 79.81 195 ASN A O 1
ATOM 1504 N N . ARG A 1 196 ? -2.951 16.702 -20.011 1.00 76.12 196 ARG A N 1
ATOM 1505 C CA . ARG A 1 196 ? -3.028 17.772 -21.022 1.00 76.12 196 ARG A CA 1
ATOM 1506 C C . ARG A 1 196 ? -1.641 18.289 -21.413 1.00 76.12 196 ARG A C 1
ATOM 1508 O O . ARG A 1 196 ? -1.343 18.437 -22.592 1.00 76.12 196 ARG A O 1
ATOM 1515 N N . ASN A 1 197 ? -0.746 18.479 -20.450 1.00 73.31 197 ASN A N 1
ATOM 1516 C CA . ASN A 1 197 ? 0.605 18.959 -20.746 1.00 73.31 197 ASN A CA 1
ATOM 1517 C C . ASN A 1 197 ? 1.498 17.913 -21.439 1.00 73.31 197 ASN A C 1
ATOM 1519 O O . ASN A 1 197 ? 2.439 18.294 -22.134 1.00 73.31 197 ASN A O 1
ATOM 1523 N N . LYS A 1 198 ? 1.231 16.609 -21.273 1.00 70.19 198 LYS A N 1
ATOM 1524 C CA . LYS A 1 198 ? 2.068 15.532 -21.830 1.00 70.19 198 LYS A CA 1
ATOM 1525 C C . LYS A 1 198 ? 1.598 14.978 -23.172 1.00 70.19 198 LYS A C 1
ATOM 1527 O O . LYS A 1 198 ? 2.456 14.619 -23.976 1.00 70.19 198 LYS A O 1
ATOM 1532 N N . ILE A 1 199 ? 0.290 14.880 -23.421 1.00 68.31 199 ILE A N 1
ATOM 1533 C CA . ILE A 1 199 ? -0.233 14.157 -24.598 1.00 68.31 199 ILE A CA 1
ATOM 1534 C C . ILE A 1 199 ? -1.031 15.018 -25.593 1.00 68.31 199 ILE A C 1
ATOM 1536 O O . ILE A 1 199 ? -1.282 14.552 -26.705 1.00 68.31 199 ILE A O 1
ATOM 1540 N N . ASN A 1 200 ? -1.356 16.281 -25.270 1.00 61.56 200 ASN A N 1
ATOM 1541 C CA . ASN A 1 200 ? -2.184 17.153 -26.130 1.00 61.56 200 ASN A CA 1
ATOM 1542 C C . ASN A 1 200 ? -1.629 17.380 -27.547 1.00 61.56 200 ASN A C 1
ATOM 1544 O O . ASN A 1 200 ? -2.380 17.760 -28.436 1.00 61.56 200 ASN A O 1
ATOM 1548 N N . ALA A 1 201 ? -0.334 17.161 -27.797 1.00 63.72 201 ALA A N 1
ATOM 1549 C CA . ALA A 1 201 ? 0.233 17.348 -29.134 1.00 63.72 201 ALA A CA 1
ATOM 1550 C C . ALA A 1 201 ? -0.290 16.330 -30.171 1.00 63.72 201 ALA A C 1
ATOM 1552 O O . ALA A 1 201 ? -0.092 16.537 -31.367 1.00 63.72 201 ALA A O 1
ATOM 1553 N N . LYS A 1 202 ? -0.902 15.218 -29.731 1.00 69.81 202 LYS A N 1
ATOM 1554 C CA . LYS A 1 202 ? -1.318 14.106 -30.605 1.00 69.81 202 LYS A CA 1
ATOM 1555 C C . LYS A 1 202 ? -2.747 13.602 -30.376 1.00 69.81 202 LYS A C 1
ATOM 1557 O O . LYS A 1 202 ? -3.158 12.703 -31.099 1.00 69.81 202 LYS A O 1
ATOM 1562 N N . HIS A 1 203 ? -3.475 14.155 -29.406 1.00 75.94 203 HIS A N 1
ATOM 1563 C CA . HIS A 1 203 ? -4.783 13.653 -28.976 1.00 75.94 203 HIS A CA 1
ATOM 1564 C C . HIS A 1 203 ? -5.796 14.782 -28.803 1.00 75.94 203 HIS A C 1
ATOM 1566 O O . HIS A 1 203 ? -5.417 15.900 -28.439 1.00 75.94 203 HIS A O 1
ATOM 1572 N N . THR A 1 204 ? -7.077 14.501 -29.057 1.00 80.75 204 THR A N 1
ATOM 1573 C CA . THR A 1 204 ? -8.148 15.483 -28.828 1.00 80.75 204 THR A CA 1
ATOM 1574 C C . THR A 1 204 ? -8.418 15.651 -27.336 1.00 80.75 204 THR A C 1
ATOM 1576 O O . THR A 1 204 ? -8.087 14.788 -26.522 1.00 80.75 204 THR A O 1
ATOM 1579 N N . ARG A 1 205 ? -9.048 16.765 -26.951 1.00 78.81 205 ARG A N 1
ATOM 1580 C CA . ARG A 1 205 ? -9.412 17.018 -25.552 1.00 78.81 205 ARG A CA 1
ATOM 1581 C C . ARG A 1 205 ? -10.274 15.891 -24.982 1.00 78.81 205 ARG A C 1
ATOM 1583 O O . ARG A 1 205 ? -10.068 15.486 -23.845 1.00 78.81 205 ARG A O 1
ATOM 1590 N N . GLU A 1 206 ? -11.196 15.378 -25.784 1.00 81.19 206 GLU A N 1
ATOM 1591 C CA . GLU A 1 206 ? -12.097 14.287 -25.427 1.00 81.19 206 GLU A CA 1
ATOM 1592 C C . GLU A 1 206 ? -11.321 12.987 -25.172 1.00 81.19 206 GLU A C 1
ATOM 1594 O O . GLU A 1 206 ? -11.585 12.306 -24.185 1.00 81.19 206 GLU A O 1
ATOM 1599 N N . GLU A 1 207 ? -10.315 12.673 -25.997 1.00 80.44 207 GLU A N 1
ATOM 1600 C CA . GLU A 1 207 ? -9.438 11.511 -25.793 1.00 80.44 207 GLU A CA 1
ATOM 1601 C C . GLU A 1 207 ? -8.598 11.644 -24.512 1.00 80.44 207 GLU A C 1
ATOM 1603 O O . GLU A 1 207 ? -8.444 10.683 -23.754 1.00 80.44 207 GLU A O 1
ATOM 1608 N N . VAL A 1 208 ? -8.082 12.847 -24.238 1.00 76.50 208 VAL A N 1
ATOM 1609 C CA . VAL A 1 208 ? -7.322 13.145 -23.014 1.00 76.50 208 VAL A CA 1
ATOM 1610 C C . VAL A 1 208 ? -8.211 13.044 -21.771 1.00 76.50 208 VAL A C 1
ATOM 1612 O O . VAL A 1 208 ? -7.814 12.441 -20.768 1.00 76.50 208 VAL A O 1
ATOM 1615 N N . ASP A 1 209 ? -9.421 13.596 -21.821 1.00 80.69 209 ASP A N 1
ATOM 1616 C CA . ASP A 1 209 ? -10.369 13.565 -20.706 1.00 80.69 209 ASP A CA 1
ATOM 1617 C C . ASP A 1 209 ? -10.901 12.135 -20.458 1.00 80.69 209 ASP A C 1
ATOM 1619 O O . ASP A 1 209 ? -11.103 11.759 -19.299 1.00 80.69 209 ASP A O 1
ATOM 1623 N N . ALA A 1 210 ? -11.029 11.307 -21.506 1.00 82.75 210 ALA A N 1
ATOM 1624 C CA . ALA A 1 210 ? -11.466 9.909 -21.413 1.00 82.75 210 ALA A CA 1
ATOM 1625 C C . ALA A 1 210 ? -10.485 9.012 -20.641 1.00 82.75 210 ALA A C 1
ATOM 1627 O O . ALA A 1 210 ? -10.909 8.105 -19.927 1.00 82.75 210 ALA A O 1
ATOM 1628 N N . ILE A 1 211 ? -9.176 9.268 -20.739 1.00 85.00 211 ILE A N 1
ATOM 1629 C CA . ILE A 1 211 ? -8.170 8.495 -19.992 1.00 85.00 211 ILE A CA 1
ATOM 1630 C C . ILE A 1 211 ? -7.857 9.092 -18.613 1.00 85.00 211 ILE A C 1
ATOM 1632 O O . ILE A 1 211 ? -7.173 8.456 -17.812 1.00 85.00 211 ILE A O 1
ATOM 1636 N N . SER A 1 212 ? -8.328 10.304 -18.317 1.00 89.44 212 SER A N 1
ATOM 1637 C CA . SER A 1 212 ? -8.014 11.012 -17.073 1.00 89.44 212 SER A CA 1
ATOM 1638 C C . SER A 1 212 ? -9.011 10.666 -15.972 1.00 89.44 212 SER A C 1
ATOM 1640 O O . SER A 1 212 ? -10.007 11.357 -15.816 1.00 89.44 212 SER A O 1
ATOM 1642 N N . TRP A 1 213 ? -8.768 9.619 -15.189 1.00 91.94 213 TRP A N 1
ATOM 1643 C CA . TRP A 1 213 ? -9.682 9.194 -14.117 1.00 91.94 213 TRP A CA 1
ATOM 1644 C C . TRP A 1 213 ? -9.364 9.794 -12.736 1.00 91.94 213 TRP A C 1
ATOM 1646 O O . TRP A 1 213 ? -10.178 9.674 -11.825 1.00 91.94 213 TRP A O 1
ATOM 1656 N N . ILE A 1 214 ? -8.219 10.464 -12.556 1.00 91.31 214 ILE A N 1
ATOM 1657 C CA . ILE A 1 214 ? -7.865 11.080 -11.267 1.00 91.31 214 ILE A CA 1
ATOM 1658 C C . ILE A 1 214 ? -8.649 12.378 -11.077 1.00 91.31 214 ILE A C 1
ATOM 1660 O O . ILE A 1 214 ? -8.534 13.302 -11.886 1.00 91.31 214 ILE A O 1
ATOM 1664 N N . VAL A 1 215 ? -9.374 12.480 -9.962 1.00 88.31 215 VAL A N 1
ATOM 1665 C CA . VAL A 1 215 ? -9.979 13.729 -9.489 1.00 88.31 215 VAL A CA 1
ATOM 1666 C C . VAL A 1 215 ? -9.006 14.387 -8.500 1.00 88.31 215 VAL A C 1
ATOM 1668 O O . VAL A 1 215 ? -8.775 13.846 -7.415 1.00 88.31 215 VAL A O 1
ATOM 1671 N N . PRO A 1 216 ? -8.381 15.530 -8.845 1.00 83.94 216 PRO A N 1
ATOM 1672 C CA . PRO A 1 216 ? -7.343 16.131 -8.012 1.00 83.94 216 PRO A CA 1
ATOM 1673 C C . PRO A 1 216 ? -7.819 16.406 -6.583 1.00 83.94 216 PRO A C 1
ATOM 1675 O O . PRO A 1 216 ? -8.877 16.998 -6.385 1.00 83.94 216 PRO A O 1
ATOM 1678 N N . ARG A 1 217 ? -7.001 16.015 -5.594 1.00 80.06 217 ARG A N 1
ATOM 1679 C CA . ARG A 1 217 ? -7.257 16.218 -4.153 1.00 80.06 217 ARG A CA 1
ATOM 1680 C C . ARG A 1 217 ? -8.558 15.585 -3.633 1.00 80.06 217 ARG A C 1
ATOM 1682 O O . ARG A 1 217 ? -8.992 15.924 -2.540 1.00 80.06 217 ARG A O 1
ATOM 1689 N N . ASN A 1 218 ? -9.167 14.664 -4.382 1.00 82.50 218 ASN A N 1
ATOM 1690 C CA . ASN A 1 218 ? -10.397 13.997 -3.974 1.00 82.50 218 ASN A CA 1
ATOM 1691 C C . ASN A 1 218 ? -10.297 12.477 -4.217 1.00 82.50 218 ASN A C 1
ATOM 1693 O O . ASN A 1 218 ? -10.671 11.992 -5.292 1.00 82.50 218 ASN A O 1
ATOM 1697 N N . PRO A 1 219 ? -9.766 11.712 -3.243 1.00 84.25 219 PRO A N 1
ATOM 1698 C CA . PRO A 1 219 ? -9.640 10.263 -3.370 1.00 84.25 219 PRO A CA 1
ATOM 1699 C C . PRO A 1 219 ? -11.001 9.564 -3.496 1.00 84.25 219 PRO A C 1
ATOM 1701 O O . PRO A 1 219 ? -11.117 8.632 -4.285 1.00 84.25 219 PRO A O 1
ATOM 1704 N N . ALA A 1 220 ? -12.041 10.042 -2.801 1.00 82.25 220 ALA A N 1
ATOM 1705 C CA . ALA A 1 220 ? -13.386 9.467 -2.882 1.00 82.25 220 ALA A CA 1
ATOM 1706 C C . ALA A 1 220 ? -13.984 9.610 -4.293 1.00 82.25 220 ALA A C 1
ATOM 1708 O O . ALA A 1 220 ? -14.367 8.614 -4.900 1.00 82.25 220 ALA A O 1
ATOM 1709 N N . ALA A 1 221 ? -13.953 10.818 -4.865 1.00 82.25 221 ALA A N 1
ATOM 1710 C CA . ALA A 1 221 ? -14.425 11.049 -6.232 1.00 82.25 221 ALA A CA 1
ATOM 1711 C C . ALA A 1 221 ? -13.565 10.323 -7.282 1.00 82.25 221 ALA A C 1
ATOM 1713 O O . ALA A 1 221 ? -14.059 9.933 -8.336 1.00 82.25 221 ALA A O 1
ATOM 1714 N N . THR A 1 222 ? -12.272 10.115 -7.008 1.00 88.31 222 THR A N 1
ATOM 1715 C CA . THR A 1 222 ? -11.411 9.298 -7.878 1.00 88.31 222 THR A CA 1
ATOM 1716 C C . THR A 1 222 ? -11.836 7.833 -7.868 1.00 88.31 222 THR A C 1
ATOM 1718 O O . THR A 1 222 ? -11.917 7.220 -8.930 1.00 88.31 222 THR A O 1
ATOM 1721 N N . LEU A 1 223 ? -12.127 7.274 -6.691 1.00 91.69 223 LEU A N 1
ATOM 1722 C CA . LEU A 1 223 ? -12.636 5.911 -6.562 1.00 91.69 223 LEU A CA 1
ATOM 1723 C C . LEU A 1 223 ? -13.985 5.748 -7.275 1.00 91.69 223 LEU A C 1
ATOM 1725 O O . LEU A 1 223 ? -14.155 4.797 -8.030 1.00 91.69 223 LEU A O 1
ATOM 1729 N N . GLU A 1 224 ? -14.916 6.687 -7.091 1.00 88.44 224 GLU A N 1
ATOM 1730 C CA . GLU A 1 224 ? -16.203 6.685 -7.804 1.00 88.44 224 GLU A CA 1
ATOM 1731 C C . GLU A 1 224 ? -16.001 6.696 -9.320 1.00 88.44 224 GLU A C 1
ATOM 1733 O O . GLU A 1 224 ? -16.507 5.816 -10.015 1.00 88.44 224 GLU A O 1
ATOM 1738 N N . ARG A 1 225 ? -15.158 7.601 -9.829 1.00 91.19 225 ARG A N 1
ATOM 1739 C CA . ARG A 1 225 ? -14.858 7.686 -11.263 1.00 91.19 225 ARG A CA 1
ATOM 1740 C C . ARG A 1 225 ? -14.224 6.409 -11.819 1.00 91.19 225 ARG A C 1
ATOM 1742 O O . ARG A 1 225 ? -14.503 6.025 -12.955 1.00 91.19 225 ARG A O 1
ATOM 1749 N N . LEU A 1 226 ? -13.365 5.741 -11.050 1.00 95.12 226 LEU A N 1
ATOM 1750 C CA . LEU A 1 226 ? -12.770 4.460 -11.443 1.00 95.12 226 LEU A CA 1
ATOM 1751 C C . LEU A 1 226 ? -13.826 3.354 -11.602 1.00 95.12 226 LEU A C 1
ATOM 1753 O O . LEU A 1 226 ? -13.699 2.522 -12.499 1.00 95.12 226 LEU A O 1
ATOM 1757 N N . VAL A 1 227 ? -14.878 3.365 -10.783 1.00 93.00 227 VAL A N 1
ATOM 1758 C CA . VAL A 1 227 ? -16.014 2.439 -10.921 1.00 93.00 227 VAL A CA 1
ATOM 1759 C C . VAL A 1 227 ? -16.889 2.827 -12.111 1.00 93.00 227 VAL A C 1
ATOM 1761 O O . VAL A 1 227 ? -17.170 1.989 -12.960 1.00 93.00 227 VAL A O 1
ATOM 1764 N N . GLU A 1 228 ? -17.269 4.102 -12.224 1.00 91.38 228 GLU A N 1
ATOM 1765 C CA . GLU A 1 228 ? -18.138 4.603 -13.301 1.00 91.38 228 GLU A CA 1
ATOM 1766 C C . GLU A 1 228 ? -17.558 4.364 -14.700 1.00 91.38 228 GLU A C 1
ATOM 1768 O O . GLU A 1 228 ? -18.289 4.094 -15.650 1.00 91.38 228 GLU A O 1
ATOM 1773 N N . THR A 1 229 ? -16.234 4.450 -14.831 1.00 92.31 229 THR A N 1
ATOM 1774 C CA . THR A 1 229 ? -15.527 4.218 -16.099 1.00 92.31 229 THR A CA 1
ATOM 1775 C C . THR A 1 229 ? -15.260 2.738 -16.393 1.00 92.31 229 THR A C 1
ATOM 1777 O O . THR A 1 229 ? -14.695 2.428 -17.442 1.00 92.31 229 THR A O 1
ATOM 1780 N N . GLY A 1 230 ? -15.628 1.824 -15.487 1.00 93.44 230 GLY A N 1
ATOM 1781 C CA . GLY A 1 230 ? -15.326 0.393 -15.598 1.00 93.44 230 GLY A CA 1
ATOM 1782 C C . GLY A 1 230 ? -13.837 0.064 -15.442 1.00 93.44 230 GLY A C 1
ATOM 1783 O O . GLY A 1 230 ? -13.380 -1.002 -15.852 1.00 93.44 230 GLY A O 1
ATOM 1784 N N . ALA A 1 231 ? -13.038 0.981 -14.882 1.00 95.69 231 ALA A N 1
ATOM 1785 C CA . ALA A 1 231 ? -11.636 0.703 -14.579 1.00 95.69 231 ALA A CA 1
ATOM 1786 C C . ALA A 1 231 ? -11.495 -0.296 -13.419 1.00 95.69 231 ALA A C 1
ATOM 1788 O O . ALA A 1 231 ? -10.524 -1.058 -13.389 1.00 95.69 231 ALA A O 1
ATOM 1789 N N . ILE A 1 232 ? -12.471 -0.288 -12.506 1.00 97.25 232 ILE A N 1
ATOM 1790 C CA . ILE A 1 232 ? -12.699 -1.299 -11.473 1.00 97.25 232 ILE A CA 1
ATOM 1791 C C . ILE A 1 232 ? -13.875 -2.171 -11.911 1.00 97.25 232 ILE A C 1
ATOM 1793 O O . ILE A 1 232 ? -14.984 -1.670 -12.090 1.00 97.25 232 ILE A O 1
ATOM 1797 N N . ASP A 1 233 ? -13.619 -3.465 -12.058 1.00 97.44 233 ASP A N 1
ATOM 1798 C CA . ASP A 1 233 ? -14.624 -4.490 -12.319 1.00 97.44 233 ASP A CA 1
ATOM 1799 C C . ASP A 1 233 ? -15.086 -5.080 -10.976 1.00 97.44 233 ASP A C 1
ATOM 1801 O O . ASP A 1 233 ? -14.270 -5.561 -10.192 1.00 97.44 233 ASP A O 1
ATOM 1805 N N . LEU A 1 234 ? -16.383 -4.989 -10.668 1.00 95.88 234 LEU A N 1
ATOM 1806 C CA . LEU A 1 234 ? -16.941 -5.491 -9.404 1.00 95.88 234 LEU A CA 1
ATOM 1807 C C . LEU A 1 234 ? -17.283 -6.988 -9.447 1.00 95.88 234 LEU A C 1
ATOM 1809 O O . LEU A 1 234 ? -17.510 -7.580 -8.393 1.00 95.88 234 LEU A O 1
ATOM 1813 N N . GLU A 1 235 ? -17.329 -7.591 -10.634 1.00 96.75 235 GLU A N 1
ATOM 1814 C CA . GLU A 1 235 ? -17.564 -9.025 -10.822 1.00 96.75 235 GLU A CA 1
ATOM 1815 C C . GLU A 1 235 ? -16.232 -9.785 -10.843 1.00 96.75 235 GLU A C 1
ATOM 1817 O O . GLU A 1 235 ? -16.089 -10.821 -10.194 1.00 96.75 235 GLU A O 1
ATOM 1822 N N . HIS A 1 236 ? -15.229 -9.224 -11.525 1.00 97.50 236 HIS A N 1
ATOM 1823 C CA . HIS A 1 236 ? -13.898 -9.813 -11.684 1.00 97.50 236 HIS A CA 1
ATOM 1824 C C . HIS A 1 236 ? -12.811 -8.834 -11.198 1.00 97.50 236 HIS A C 1
ATOM 1826 O O . HIS A 1 236 ? -12.029 -8.306 -11.993 1.00 97.50 236 HIS A O 1
ATOM 1832 N N . PRO A 1 237 ? -12.702 -8.578 -9.879 1.00 96.94 237 PRO A N 1
ATOM 1833 C CA . PRO A 1 237 ? -11.871 -7.498 -9.338 1.00 96.94 237 PRO A CA 1
ATOM 1834 C C . PRO A 1 237 ? -10.397 -7.567 -9.735 1.00 96.94 237 PRO A C 1
ATOM 1836 O O . PRO A 1 237 ? -9.791 -6.531 -10.005 1.00 96.94 237 PRO A O 1
ATOM 1839 N N . VAL A 1 238 ? -9.814 -8.761 -9.838 1.00 96.12 238 VAL A N 1
ATOM 1840 C CA . VAL A 1 238 ? -8.414 -8.939 -10.268 1.00 96.12 238 VAL A CA 1
ATOM 1841 C C . VAL A 1 238 ? -8.207 -8.783 -11.782 1.00 96.12 238 VAL A C 1
ATOM 1843 O O . VAL A 1 238 ? -7.074 -8.626 -12.234 1.00 96.12 238 VAL A O 1
ATOM 1846 N N . GLU A 1 239 ? -9.281 -8.770 -12.570 1.00 97.31 239 GLU A N 1
ATOM 1847 C CA . GLU A 1 239 ? -9.251 -8.504 -14.014 1.00 97.31 239 GLU A CA 1
ATOM 1848 C C . GLU A 1 239 ? -9.454 -7.016 -14.339 1.00 97.31 239 GLU A C 1
ATOM 1850 O O . GLU A 1 239 ? -9.196 -6.588 -15.470 1.00 97.31 239 GLU A O 1
ATOM 1855 N N . SER A 1 240 ? -9.811 -6.208 -13.329 1.00 98.12 240 SER A N 1
ATOM 1856 C CA . SER A 1 240 ? -9.925 -4.749 -13.411 1.00 98.12 240 SER A CA 1
ATOM 1857 C C . SER A 1 240 ? -8.790 -4.138 -14.226 1.00 98.12 240 SER A C 1
ATOM 1859 O O . SER A 1 240 ? -7.602 -4.348 -13.944 1.00 98.12 240 SER A O 1
ATOM 1861 N N . SER A 1 241 ? -9.139 -3.309 -15.211 1.00 97.00 241 SER A N 1
ATOM 1862 C CA . SER A 1 241 ? -8.134 -2.682 -16.073 1.00 97.00 241 SER A CA 1
ATOM 1863 C C . SER A 1 241 ? -7.175 -1.768 -15.301 1.00 97.00 241 SER A C 1
ATOM 1865 O O . SER A 1 241 ? -6.025 -1.611 -15.716 1.00 97.00 241 SER A O 1
ATOM 1867 N N . LEU A 1 242 ? -7.601 -1.240 -14.145 1.00 96.50 242 LEU A N 1
ATOM 1868 C CA . LEU A 1 242 ? -6.746 -0.515 -13.204 1.00 96.50 242 LEU A CA 1
ATOM 1869 C C . LEU A 1 242 ? -5.545 -1.348 -12.722 1.00 96.50 242 LEU A C 1
ATOM 1871 O O . LEU A 1 242 ? -4.453 -0.804 -12.558 1.00 96.50 242 LEU A O 1
ATOM 1875 N N . LEU A 1 243 ? -5.730 -2.658 -12.528 1.00 97.06 243 LEU A N 1
ATOM 1876 C CA . LEU A 1 243 ? -4.673 -3.589 -12.134 1.00 97.06 243 LEU A CA 1
ATOM 1877 C C . LEU A 1 243 ? -3.925 -4.127 -13.356 1.00 97.06 243 LEU A C 1
ATOM 1879 O O . LEU A 1 243 ? -2.701 -4.009 -13.435 1.00 97.06 243 LEU A O 1
ATOM 1883 N N . THR A 1 244 ? -4.647 -4.698 -14.323 1.00 97.31 244 THR A N 1
ATOM 1884 C CA . THR A 1 244 ? -4.035 -5.483 -15.408 1.00 97.31 244 THR A CA 1
ATOM 1885 C C . THR A 1 244 ? -3.197 -4.629 -16.360 1.00 97.31 244 THR A C 1
ATOM 1887 O O . THR A 1 244 ? -2.084 -5.031 -16.713 1.00 97.31 244 THR A O 1
ATOM 1890 N N . LYS A 1 245 ? -3.643 -3.411 -16.703 1.00 95.75 245 LYS A N 1
ATOM 1891 C CA . LYS A 1 245 ? -2.860 -2.484 -17.543 1.00 95.75 245 LYS A CA 1
ATOM 1892 C C . LYS A 1 245 ? -1.614 -1.990 -16.816 1.00 95.75 245 LYS A C 1
ATOM 1894 O O . LYS A 1 245 ? -0.521 -1.978 -17.382 1.00 95.75 245 LYS A O 1
ATOM 1899 N N . ALA A 1 246 ? -1.755 -1.610 -15.546 1.00 95.25 246 ALA A N 1
ATOM 1900 C CA . ALA A 1 246 ? -0.642 -1.112 -14.742 1.00 95.25 246 ALA A CA 1
ATOM 1901 C C . ALA A 1 246 ? 0.402 -2.204 -14.441 1.00 95.25 246 ALA A C 1
ATOM 1903 O O . ALA A 1 246 ? 1.593 -1.899 -14.369 1.00 95.25 246 ALA A O 1
ATOM 1904 N N . ALA A 1 247 ? -0.020 -3.467 -14.343 1.00 95.50 247 ALA A N 1
ATOM 1905 C CA . ALA A 1 247 ? 0.858 -4.627 -14.198 1.00 95.50 247 ALA A CA 1
ATOM 1906 C C . ALA A 1 247 ? 1.499 -5.097 -15.520 1.00 95.50 247 ALA A C 1
ATOM 1908 O O . ALA A 1 247 ? 2.372 -5.964 -15.501 1.00 95.50 247 ALA A O 1
ATOM 1909 N N . GLY A 1 248 ? 1.062 -4.564 -16.668 1.00 95.44 248 GLY A N 1
ATOM 1910 C CA . GLY A 1 248 ? 1.496 -5.021 -17.992 1.00 95.44 248 GLY A CA 1
ATOM 1911 C C . GLY A 1 248 ? 0.957 -6.398 -18.392 1.00 95.44 248 GLY A C 1
ATOM 1912 O O . GLY A 1 248 ? 1.563 -7.059 -19.231 1.00 95.44 248 GLY A O 1
ATOM 1913 N N . LEU A 1 249 ? -0.151 -6.838 -17.789 1.00 95.12 249 LEU A N 1
ATOM 1914 C CA . LEU A 1 249 ? -0.874 -8.056 -18.178 1.00 95.12 249 LEU A CA 1
ATOM 1915 C C . LEU A 1 249 ? -1.736 -7.833 -19.428 1.00 95.12 249 LEU A C 1
ATOM 1917 O O . LEU A 1 249 ? -2.039 -8.773 -20.155 1.00 95.12 249 LEU A O 1
ATOM 1921 N N . THR A 1 250 ? -2.107 -6.579 -19.684 1.00 96.44 250 THR A N 1
ATOM 1922 C CA . THR A 1 250 ? -2.800 -6.127 -20.892 1.00 96.44 250 THR A CA 1
ATOM 1923 C C . THR A 1 250 ? -2.092 -4.906 -21.478 1.00 96.44 250 THR A C 1
ATOM 1925 O O . THR A 1 250 ? -1.249 -4.282 -20.825 1.00 96.44 250 THR A O 1
ATOM 1928 N N . GLU A 1 251 ? -2.399 -4.568 -22.733 1.00 95.12 251 GLU A N 1
ATOM 1929 C CA . GLU A 1 251 ? -1.768 -3.434 -23.406 1.00 95.12 251 GLU A CA 1
ATOM 1930 C C . GLU A 1 251 ? -2.048 -2.117 -22.668 1.00 95.12 251 GLU A C 1
ATOM 1932 O O . GLU A 1 251 ? -3.191 -1.720 -22.419 1.00 95.12 251 GLU A O 1
ATOM 1937 N N . HIS A 1 252 ? -0.969 -1.408 -22.347 1.00 91.81 252 HIS A N 1
ATOM 1938 C CA . HIS A 1 252 ? -1.012 -0.090 -21.743 1.00 91.81 252 HIS A CA 1
ATOM 1939 C C . HIS A 1 252 ? -0.029 0.824 -22.469 1.00 91.81 252 HIS A C 1
ATOM 1941 O O . HIS A 1 252 ? 1.182 0.633 -22.377 1.00 91.81 252 HIS A O 1
ATOM 1947 N N . GLY A 1 253 ? -0.533 1.862 -23.145 1.00 87.06 253 GLY A N 1
ATOM 1948 C CA . GLY A 1 253 ? 0.313 2.809 -23.886 1.00 87.06 253 GLY A CA 1
ATOM 1949 C C . GLY A 1 253 ? 1.374 3.521 -23.031 1.00 87.06 253 GLY A C 1
ATOM 1950 O O . GLY A 1 253 ? 2.377 3.991 -23.556 1.00 87.06 253 GLY A O 1
ATOM 1951 N N . GLY A 1 254 ? 1.190 3.568 -21.705 1.00 85.88 254 GLY A N 1
ATOM 1952 C CA . GLY A 1 254 ? 2.168 4.105 -20.755 1.00 85.88 254 GLY A CA 1
ATOM 1953 C C . GLY A 1 254 ? 3.215 3.100 -20.258 1.00 85.88 254 GLY A C 1
ATOM 1954 O O . GLY A 1 254 ? 4.051 3.485 -19.433 1.00 85.88 254 GLY A O 1
ATOM 1955 N N . GLY A 1 255 ? 3.156 1.842 -20.704 1.00 91.50 255 GLY A N 1
ATOM 1956 C CA . GLY A 1 255 ? 3.960 0.728 -20.199 1.00 91.50 255 GLY A CA 1
ATOM 1957 C C . GLY A 1 255 ? 3.605 0.304 -18.763 1.00 91.50 255 GLY A C 1
ATOM 1958 O O . GLY A 1 255 ? 2.887 1.023 -18.060 1.00 91.50 255 GLY A O 1
ATOM 1959 N N . PRO A 1 256 ? 4.123 -0.848 -18.300 1.00 93.81 256 PRO A N 1
ATOM 1960 C CA . PRO A 1 256 ? 3.889 -1.334 -16.942 1.00 93.81 256 PRO A CA 1
ATOM 1961 C C . PRO A 1 256 ? 4.448 -0.363 -15.892 1.00 93.81 256 PRO A C 1
ATOM 1963 O O . PRO A 1 256 ? 5.536 0.197 -16.046 1.00 93.81 256 PRO A O 1
ATOM 1966 N N . LYS A 1 257 ? 3.694 -0.164 -14.809 1.00 92.69 257 LYS A N 1
ATOM 1967 C CA . LYS A 1 257 ? 4.057 0.666 -13.643 1.00 92.69 257 LYS A CA 1
ATOM 1968 C C . LYS A 1 257 ? 4.597 -0.161 -12.482 1.00 92.69 257 LYS A C 1
ATOM 1970 O O . LYS A 1 257 ? 5.360 0.346 -11.659 1.00 92.69 257 LYS A O 1
ATOM 1975 N N . PHE A 1 258 ? 4.186 -1.418 -12.440 1.00 93.69 258 PHE A N 1
ATOM 1976 C CA . PHE A 1 258 ? 4.634 -2.472 -11.545 1.00 93.69 258 PHE A CA 1
ATOM 1977 C C . PHE A 1 258 ? 4.457 -3.814 -12.275 1.00 93.69 258 PHE A C 1
ATOM 1979 O O . PHE A 1 258 ? 4.097 -3.830 -13.451 1.00 93.69 258 PHE A O 1
ATOM 1986 N N . PHE A 1 259 ? 4.751 -4.936 -11.623 1.00 93.94 259 PHE A N 1
ATOM 1987 C CA . PHE A 1 259 ? 4.683 -6.268 -12.230 1.00 93.94 259 PHE A CA 1
ATOM 1988 C C . PHE A 1 259 ? 3.902 -7.238 -11.333 1.00 93.94 259 PHE A C 1
ATOM 1990 O O . PHE A 1 259 ? 3.842 -7.010 -10.122 1.00 93.94 259 PHE A O 1
ATOM 1997 N N . PRO A 1 260 ? 3.341 -8.327 -11.892 1.00 93.75 260 PRO A N 1
ATOM 1998 C CA . PRO A 1 260 ? 2.658 -9.354 -11.111 1.00 93.75 260 PRO A CA 1
ATOM 1999 C C . PRO A 1 260 ? 3.562 -9.918 -10.018 1.00 93.75 260 PRO A C 1
ATOM 2001 O O . PRO A 1 260 ? 4.698 -10.313 -10.294 1.00 93.75 260 PRO A O 1
ATOM 2004 N N . GLY A 1 261 ? 3.052 -9.925 -8.790 1.00 89.56 261 GLY A N 1
ATOM 2005 C CA . GLY A 1 261 ? 3.788 -10.357 -7.605 1.00 89.56 261 GLY A CA 1
ATOM 2006 C C . GLY A 1 261 ? 4.560 -9.268 -6.869 1.00 89.56 261 GLY A C 1
ATOM 2007 O O . GLY A 1 261 ? 5.203 -9.566 -5.867 1.00 89.56 261 GLY A O 1
ATOM 2008 N N . SER A 1 262 ? 4.515 -8.010 -7.317 1.00 91.75 262 SER A N 1
ATOM 2009 C CA . SER A 1 262 ? 5.034 -6.904 -6.509 1.00 91.75 262 SER A CA 1
ATOM 2010 C C . SER A 1 262 ? 4.124 -6.540 -5.339 1.00 91.75 262 SER A C 1
ATOM 2012 O O . SER A 1 262 ? 2.926 -6.817 -5.371 1.00 91.75 262 SER A O 1
ATOM 2014 N N . ASP A 1 263 ? 4.666 -5.853 -4.328 1.00 89.19 263 ASP A N 1
ATOM 2015 C CA . ASP A 1 263 ? 3.855 -5.319 -3.224 1.00 89.19 263 ASP A CA 1
ATOM 2016 C C . ASP A 1 263 ? 2.740 -4.404 -3.731 1.00 89.19 263 ASP A C 1
ATOM 2018 O O . ASP A 1 263 ? 1.593 -4.530 -3.312 1.00 89.19 263 ASP A O 1
ATOM 2022 N N . THR A 1 264 ? 3.041 -3.520 -4.689 1.00 91.25 264 THR A N 1
ATOM 2023 C CA . THR A 1 264 ? 2.024 -2.658 -5.309 1.00 91.25 264 THR A CA 1
ATOM 2024 C C . THR A 1 264 ? 0.942 -3.477 -6.016 1.00 91.25 264 THR A C 1
ATOM 2026 O O . THR A 1 264 ? -0.237 -3.170 -5.869 1.00 91.25 264 THR A O 1
ATOM 2029 N N . TYR A 1 265 ? 1.318 -4.539 -6.738 1.00 93.94 265 TYR A N 1
ATOM 2030 C CA . TYR A 1 265 ? 0.359 -5.425 -7.400 1.00 93.94 265 TYR A CA 1
ATOM 2031 C C . TYR A 1 265 ? -0.568 -6.110 -6.389 1.00 93.94 265 TYR A C 1
ATOM 2033 O O . TYR A 1 265 ? -1.787 -6.044 -6.542 1.00 93.94 265 TYR A O 1
ATOM 2041 N N . ARG A 1 266 ? -0.006 -6.696 -5.322 1.00 92.19 266 ARG A N 1
ATOM 2042 C CA . ARG A 1 266 ? -0.779 -7.332 -4.243 1.00 92.19 266 ARG A CA 1
ATOM 2043 C C . ARG A 1 266 ? -1.717 -6.349 -3.552 1.00 92.19 266 ARG A C 1
ATOM 2045 O O . ARG A 1 266 ? -2.889 -6.657 -3.382 1.00 92.19 266 ARG A O 1
ATOM 2052 N N . LYS A 1 267 ? -1.235 -5.147 -3.215 1.00 91.44 267 LYS A N 1
ATOM 2053 C CA . LYS A 1 267 ? -2.054 -4.088 -2.599 1.00 91.44 267 LYS A CA 1
ATOM 2054 C C . LYS A 1 267 ? -3.259 -3.722 -3.454 1.00 91.44 267 LYS A C 1
ATOM 2056 O O . LYS A 1 267 ? -4.366 -3.629 -2.933 1.00 91.44 267 LYS A O 1
ATOM 2061 N N . PHE A 1 268 ? -3.047 -3.523 -4.755 1.00 95.25 268 PHE A N 1
ATOM 2062 C CA . PHE A 1 268 ? -4.137 -3.209 -5.674 1.00 95.25 268 PHE A CA 1
ATOM 2063 C C . PHE A 1 268 ? -5.109 -4.389 -5.768 1.00 95.25 268 PHE A C 1
ATOM 2065 O O . PHE A 1 268 ? -6.308 -4.187 -5.623 1.00 95.25 268 PHE A O 1
ATOM 2072 N N . ALA A 1 269 ? -4.611 -5.616 -5.948 1.00 94.94 269 ALA A N 1
ATOM 2073 C CA . ALA A 1 269 ? -5.449 -6.812 -6.028 1.00 94.94 269 ALA A CA 1
ATOM 2074 C C . ALA A 1 269 ? -6.294 -7.027 -4.758 1.00 94.94 269 ALA A C 1
ATOM 2076 O O . ALA A 1 269 ? -7.496 -7.281 -4.857 1.00 94.94 269 ALA A O 1
ATOM 2077 N N . HIS A 1 270 ? -5.692 -6.870 -3.575 1.00 92.50 270 HIS A N 1
ATOM 2078 C CA . HIS A 1 270 ? -6.387 -6.969 -2.291 1.00 92.50 270 HIS A CA 1
ATOM 2079 C C . HIS A 1 270 ? -7.463 -5.899 -2.156 1.00 92.50 270 HIS A C 1
ATOM 2081 O O . HIS A 1 270 ? -8.606 -6.236 -1.864 1.00 92.50 270 HIS A O 1
ATOM 2087 N N . PHE A 1 271 ? -7.123 -4.631 -2.419 1.00 93.75 271 PHE A N 1
ATOM 2088 C CA . PHE A 1 271 ? -8.101 -3.548 -2.361 1.00 93.75 271 PHE A CA 1
ATOM 2089 C C . PHE A 1 271 ? -9.273 -3.797 -3.312 1.00 93.75 271 PHE A C 1
ATOM 2091 O O . PHE A 1 271 ? -10.419 -3.659 -2.905 1.00 93.75 271 PHE A O 1
ATOM 2098 N N . LEU A 1 272 ? -9.005 -4.175 -4.565 1.00 96.25 272 LEU A N 1
ATOM 2099 C CA . LEU A 1 272 ? -10.051 -4.397 -5.564 1.00 96.25 272 LEU A CA 1
ATOM 2100 C C . LEU A 1 272 ? -10.988 -5.532 -5.148 1.00 96.25 272 LEU A C 1
ATOM 2102 O O . LEU A 1 272 ? -12.203 -5.388 -5.253 1.00 96.25 272 LEU A O 1
ATOM 2106 N N . THR A 1 273 ? -10.427 -6.624 -4.626 1.00 94.25 273 THR A N 1
ATOM 2107 C CA . THR A 1 273 ? -11.197 -7.778 -4.143 1.00 94.25 273 THR A CA 1
ATOM 2108 C C . THR A 1 273 ? -12.067 -7.401 -2.944 1.00 94.25 273 THR A C 1
ATOM 2110 O O . THR A 1 273 ? -13.268 -7.658 -2.945 1.00 94.25 273 THR A O 1
ATOM 2113 N N . ASP A 1 274 ? -11.485 -6.730 -1.950 1.00 91.50 274 ASP A N 1
ATOM 2114 C CA . ASP A 1 274 ? -12.180 -6.275 -0.740 1.00 91.50 274 ASP A CA 1
ATOM 2115 C C . ASP A 1 274 ? -13.256 -5.216 -1.044 1.00 91.50 274 ASP A C 1
ATOM 2117 O O . ASP A 1 274 ? -14.363 -5.233 -0.496 1.00 91.50 274 ASP A O 1
ATOM 2121 N N . TYR A 1 275 ? -12.967 -4.309 -1.978 1.00 92.38 275 TYR A N 1
ATOM 2122 C CA . TYR A 1 275 ? -13.912 -3.299 -2.438 1.00 92.38 275 TYR A CA 1
ATOM 2123 C C . TYR A 1 275 ? -15.110 -3.922 -3.156 1.00 92.38 275 TYR A C 1
ATOM 2125 O O . TYR A 1 275 ? -16.250 -3.575 -2.838 1.00 92.38 275 TYR A O 1
ATOM 2133 N N . ALA A 1 276 ? -14.864 -4.852 -4.084 1.00 93.25 276 ALA A N 1
ATOM 2134 C CA . ALA A 1 276 ? -15.915 -5.579 -4.790 1.00 93.25 276 ALA A CA 1
ATOM 2135 C C . ALA A 1 276 ? -16.801 -6.359 -3.810 1.00 93.25 276 ALA A C 1
ATOM 2137 O O . ALA A 1 276 ? -18.012 -6.144 -3.789 1.00 93.25 276 ALA A O 1
ATOM 2138 N N . ALA A 1 277 ? -16.198 -7.138 -2.908 1.00 90.88 277 ALA A N 1
ATOM 2139 C CA . ALA A 1 277 ? -16.922 -7.879 -1.876 1.00 90.88 277 ALA A CA 1
ATOM 2140 C C . ALA A 1 277 ? -17.765 -6.960 -0.972 1.00 90.88 277 ALA A C 1
ATOM 2142 O O . ALA A 1 277 ? -18.929 -7.240 -0.673 1.00 90.88 277 ALA A O 1
ATOM 2143 N N . THR A 1 278 ? -17.221 -5.796 -0.595 1.00 86.12 278 THR A N 1
ATOM 2144 C CA . THR A 1 278 ? -17.961 -4.787 0.178 1.00 86.12 278 THR A CA 1
ATOM 2145 C C . THR A 1 278 ? -19.155 -4.225 -0.601 1.00 86.12 278 THR A C 1
ATOM 2147 O O . THR A 1 278 ? -20.226 -4.024 -0.023 1.00 86.12 278 THR A O 1
ATOM 2150 N N . ARG A 1 279 ? -18.988 -3.941 -1.899 1.00 85.06 279 ARG A N 1
ATOM 2151 C CA . ARG A 1 279 ? -20.051 -3.399 -2.762 1.00 85.06 279 ARG A CA 1
ATOM 2152 C C . ARG A 1 279 ? -21.147 -4.421 -3.053 1.00 85.06 279 ARG A C 1
ATOM 2154 O O . ARG A 1 279 ? -22.314 -4.033 -3.072 1.00 85.06 279 ARG A O 1
ATOM 2161 N N . ASN A 1 280 ? -20.777 -5.687 -3.211 1.00 86.50 280 ASN A N 1
ATOM 2162 C CA . ASN A 1 280 ? -21.695 -6.789 -3.497 1.00 86.50 280 ASN A CA 1
ATOM 2163 C C . ASN A 1 280 ? -22.408 -7.307 -2.236 1.00 86.50 280 ASN A C 1
ATOM 2165 O O . ASN A 1 280 ? -23.436 -7.970 -2.333 1.00 86.50 280 ASN A O 1
ATOM 2169 N N . GLY A 1 281 ? -21.926 -6.926 -1.046 1.00 83.62 281 GLY A N 1
ATOM 2170 C CA . GLY A 1 281 ? -22.512 -7.349 0.224 1.00 83.62 281 GLY A CA 1
ATOM 2171 C C . GLY A 1 281 ? -22.105 -8.766 0.628 1.00 83.62 281 GLY A C 1
ATOM 2172 O O . GLY A 1 281 ? -22.829 -9.401 1.391 1.00 83.62 281 GLY A O 1
ATOM 2173 N N . ASP A 1 282 ? -20.951 -9.231 0.148 1.00 85.31 282 ASP A N 1
ATOM 2174 C CA . ASP A 1 282 ? -20.451 -10.592 0.370 1.00 85.31 282 ASP A CA 1
ATOM 2175 C C . ASP A 1 282 ? -20.008 -10.819 1.827 1.00 85.31 282 ASP A C 1
ATOM 2177 O O . ASP A 1 282 ? -19.956 -11.951 2.303 1.00 85.31 282 ASP A O 1
ATOM 2181 N N . TYR A 1 283 ? -19.739 -9.739 2.568 1.00 82.94 283 TYR A N 1
ATOM 2182 C CA . TYR A 1 283 ? -19.442 -9.790 3.999 1.00 82.94 283 TYR A CA 1
ATOM 2183 C C . TYR A 1 283 ? -20.727 -9.826 4.828 1.00 82.94 283 TYR A C 1
ATOM 2185 O O . TYR A 1 283 ? -21.415 -8.813 4.998 1.00 82.94 283 TYR A O 1
ATOM 2193 N N . SER A 1 284 ? -21.028 -10.997 5.388 1.00 78.50 284 SER A N 1
ATOM 2194 C CA . SER A 1 284 ? -22.211 -11.233 6.219 1.00 78.50 284 SER A CA 1
ATOM 2195 C C . SER A 1 284 ? -21.912 -11.149 7.720 1.00 78.50 284 SER A C 1
ATOM 2197 O O . SER A 1 284 ? -22.808 -10.872 8.522 1.00 78.50 284 SER A O 1
ATOM 2199 N N . ARG A 1 285 ? -20.648 -11.366 8.102 1.00 77.38 285 ARG A N 1
ATOM 2200 C CA . ARG A 1 285 ? -20.156 -11.448 9.481 1.00 77.38 285 ARG A CA 1
ATOM 2201 C C . ARG A 1 285 ? -18.812 -10.742 9.635 1.00 77.38 285 ARG A C 1
ATOM 2203 O O . ARG A 1 285 ? -18.106 -10.493 8.664 1.00 77.38 285 ARG A O 1
ATOM 2210 N N . VAL A 1 286 ? -18.443 -10.437 10.880 1.00 72.88 286 VAL A N 1
ATOM 2211 C CA . VAL A 1 286 ? -17.143 -9.818 11.201 1.00 72.88 286 VAL A CA 1
ATOM 2212 C C . VAL A 1 286 ? -15.987 -10.735 10.803 1.00 72.88 286 VAL A C 1
ATOM 2214 O O . VAL A 1 286 ? -14.973 -10.250 10.320 1.00 72.88 286 VAL A O 1
ATOM 2217 N N . GLU A 1 287 ? -16.166 -12.045 10.955 1.00 81.69 287 GLU A N 1
ATOM 2218 C CA . GLU A 1 287 ? -15.175 -13.056 10.573 1.00 81.69 287 GLU A CA 1
ATOM 2219 C C . GLU A 1 287 ? -14.962 -13.152 9.055 1.00 81.69 287 GLU A C 1
ATOM 2221 O O . GLU A 1 287 ? -13.940 -13.675 8.625 1.00 81.69 287 GLU A O 1
ATOM 2226 N N . ASP A 1 288 ? -15.905 -12.649 8.250 1.00 81.31 288 ASP A N 1
ATOM 2227 C CA . ASP A 1 288 ? -15.773 -12.626 6.791 1.00 81.31 288 ASP A CA 1
ATOM 2228 C C . ASP A 1 288 ? -14.874 -11.465 6.330 1.00 81.31 288 ASP A C 1
ATOM 2230 O O . ASP A 1 288 ? -14.444 -11.428 5.178 1.00 81.31 288 ASP A O 1
ATOM 2234 N N . LEU A 1 289 ? -14.612 -10.484 7.204 1.00 79.62 289 LEU A N 1
ATOM 2235 C CA . LEU A 1 289 ? -13.791 -9.328 6.868 1.00 79.62 289 LEU A CA 1
ATOM 2236 C C . LEU A 1 289 ? -12.333 -9.765 6.677 1.00 79.62 289 LEU A C 1
ATOM 2238 O O . LEU A 1 289 ? -11.814 -10.489 7.524 1.00 79.62 289 LEU A O 1
ATOM 2242 N N . PRO A 1 290 ? -11.632 -9.281 5.636 1.00 82.06 290 PRO A N 1
ATOM 2243 C CA . PRO A 1 290 ? -10.209 -9.542 5.504 1.00 82.06 290 PRO A CA 1
ATOM 2244 C C . PRO A 1 290 ? -9.436 -8.989 6.697 1.00 82.06 290 PRO A C 1
ATOM 2246 O O . PRO A 1 290 ? -9.781 -7.938 7.255 1.00 82.06 290 PRO A O 1
ATOM 2249 N N . ASP A 1 291 ? -8.365 -9.700 7.037 1.00 81.25 291 ASP A N 1
ATOM 2250 C CA . ASP A 1 291 ? -7.441 -9.309 8.088 1.00 81.25 291 ASP A CA 1
ATOM 2251 C C . ASP A 1 291 ? -6.870 -7.914 7.824 1.00 81.25 291 ASP A C 1
ATOM 2253 O O . ASP A 1 291 ? -6.602 -7.512 6.685 1.00 81.25 291 ASP A O 1
ATOM 2257 N N . VAL A 1 292 ? -6.667 -7.161 8.904 1.00 75.38 292 VAL A N 1
ATOM 2258 C CA . VAL A 1 292 ? -5.957 -5.885 8.825 1.00 75.38 292 VAL A CA 1
ATOM 2259 C C . VAL A 1 292 ? -4.490 -6.198 8.521 1.00 75.38 292 VAL A C 1
ATOM 2261 O O . VAL A 1 292 ? -3.886 -6.966 9.270 1.00 75.38 292 VAL A O 1
ATOM 2264 N N . PRO A 1 293 ? -3.896 -5.620 7.461 1.00 79.19 293 PRO A N 1
ATOM 2265 C CA . PRO A 1 293 ? -2.477 -5.803 7.193 1.00 79.19 293 PRO A CA 1
ATOM 2266 C C . PRO A 1 293 ? -1.648 -5.373 8.405 1.00 79.19 293 PRO A C 1
ATOM 2268 O O . PRO A 1 293 ? -1.836 -4.268 8.913 1.00 79.19 293 PRO A O 1
ATOM 2271 N N . GLU A 1 294 ? -0.719 -6.221 8.847 1.00 84.25 294 GLU A N 1
ATOM 2272 C CA . GLU A 1 294 ? 0.198 -5.884 9.949 1.00 84.25 294 GLU A CA 1
ATOM 2273 C C . GLU A 1 294 ? 1.103 -4.694 9.595 1.00 84.25 294 GLU A C 1
ATOM 2275 O O . GLU A 1 294 ? 1.517 -3.927 10.466 1.00 84.25 294 GLU A O 1
ATOM 2280 N N . GLU A 1 295 ? 1.391 -4.538 8.302 1.00 87.94 295 GLU A N 1
ATOM 2281 C CA . GLU A 1 295 ? 2.251 -3.503 7.752 1.00 87.94 295 GLU A CA 1
ATOM 2282 C C . GLU A 1 295 ? 1.540 -2.731 6.636 1.00 87.94 295 GLU A C 1
ATOM 2284 O O . GLU A 1 295 ? 0.938 -3.311 5.725 1.00 87.94 295 GLU A O 1
ATOM 2289 N N . THR A 1 296 ? 1.669 -1.407 6.660 1.00 85.00 296 THR A N 1
ATOM 2290 C CA . THR A 1 296 ? 1.404 -0.551 5.500 1.00 85.00 296 THR A CA 1
ATOM 2291 C C . THR A 1 296 ? 2.701 0.061 5.003 1.00 85.00 296 THR A C 1
ATOM 2293 O O . THR A 1 296 ? 3.727 0.036 5.689 1.00 85.00 296 THR A O 1
ATOM 2296 N N . PHE A 1 297 ? 2.669 0.583 3.774 1.00 87.88 297 PHE A N 1
ATOM 2297 C CA . PHE A 1 297 ? 3.871 1.127 3.165 1.00 87.88 297 PHE A CA 1
ATOM 2298 C C . PHE A 1 297 ? 3.634 2.476 2.511 1.00 87.88 297 PHE A C 1
ATOM 2300 O O . PHE A 1 297 ? 2.708 2.611 1.709 1.00 87.88 297 PHE A O 1
ATOM 2307 N N . GLU A 1 298 ? 4.523 3.419 2.803 1.00 86.81 298 GLU A N 1
ATOM 2308 C CA . GLU A 1 298 ? 4.509 4.787 2.285 1.00 86.81 298 GLU A CA 1
ATOM 2309 C C . GLU A 1 298 ? 5.671 4.973 1.312 1.00 86.81 298 GLU A C 1
ATOM 2311 O O . GLU A 1 298 ? 6.832 4.759 1.663 1.00 86.81 298 GLU A O 1
ATOM 2316 N N . LEU A 1 299 ? 5.374 5.368 0.075 1.00 87.25 299 LEU A N 1
ATOM 2317 C CA . LEU A 1 299 ? 6.400 5.583 -0.937 1.00 87.25 299 LEU A CA 1
ATOM 2318 C C . LEU A 1 299 ? 7.252 6.810 -0.593 1.00 87.25 299 LEU A C 1
ATOM 2320 O O . LEU A 1 299 ? 6.727 7.906 -0.425 1.00 87.25 299 LEU A O 1
ATOM 2324 N N . THR A 1 300 ? 8.572 6.639 -0.560 1.00 90.19 300 THR A N 1
ATOM 2325 C CA . THR A 1 300 ? 9.516 7.751 -0.396 1.00 90.19 300 THR A CA 1
ATOM 2326 C C . THR A 1 300 ? 10.062 8.210 -1.746 1.00 90.19 300 THR A C 1
ATOM 2328 O O . THR A 1 300 ? 10.053 7.478 -2.743 1.00 90.19 300 THR A O 1
ATOM 2331 N N . GLN A 1 301 ? 10.648 9.406 -1.769 1.00 89.25 301 GLN A N 1
ATOM 2332 C CA . GLN A 1 301 ? 11.445 9.860 -2.909 1.00 89.25 301 GLN A CA 1
ATOM 2333 C C . GLN A 1 301 ? 12.882 9.303 -2.925 1.00 89.25 301 GLN A C 1
ATOM 2335 O O . GLN A 1 301 ? 13.642 9.597 -3.851 1.00 89.25 301 GLN A O 1
ATOM 2340 N N . GLN A 1 302 ? 13.288 8.512 -1.929 1.00 93.56 302 GLN A N 1
ATOM 2341 C CA . GLN A 1 302 ? 14.632 7.940 -1.851 1.00 93.56 302 GLN A CA 1
ATOM 2342 C C . GLN A 1 302 ? 14.738 6.695 -2.727 1.00 93.56 302 GLN A C 1
ATOM 2344 O O . GLN A 1 302 ? 13.879 5.820 -2.709 1.00 93.56 302 GLN A O 1
ATOM 2349 N N . GLN A 1 303 ? 15.811 6.609 -3.508 1.00 95.38 303 GLN A N 1
ATOM 2350 C CA . GLN A 1 303 ? 16.034 5.530 -4.473 1.00 95.38 303 GLN A CA 1
ATOM 2351 C C . GLN A 1 303 ? 17.265 4.714 -4.092 1.00 95.38 303 GLN A C 1
ATOM 2353 O O . GLN A 1 303 ? 18.320 5.299 -3.825 1.00 95.38 303 GLN A O 1
ATOM 2358 N N . LEU A 1 304 ? 17.153 3.383 -4.129 1.00 97.00 304 LEU A N 1
ATOM 2359 C CA . LEU A 1 304 ? 18.285 2.461 -4.004 1.00 97.00 304 LEU A CA 1
ATOM 2360 C C . LEU A 1 304 ? 18.547 1.775 -5.340 1.00 97.00 304 LEU A C 1
ATOM 2362 O O . LEU A 1 304 ? 17.624 1.276 -5.979 1.00 97.00 304 LEU A O 1
ATOM 2366 N N . ARG A 1 305 ? 19.821 1.706 -5.726 1.00 97.56 305 ARG A N 1
ATOM 2367 C CA . ARG A 1 305 ? 20.316 0.923 -6.857 1.00 97.56 305 ARG A CA 1
ATOM 2368 C C . ARG A 1 305 ? 21.350 -0.094 -6.380 1.00 97.56 305 ARG A C 1
ATOM 2370 O O . ARG A 1 305 ? 22.387 0.296 -5.843 1.00 97.56 305 ARG A O 1
ATOM 2377 N N . LEU A 1 306 ? 21.106 -1.367 -6.672 1.00 98.31 306 LEU A N 1
ATOM 2378 C CA . LEU A 1 306 ? 22.097 -2.433 -6.567 1.00 98.31 306 LEU A CA 1
ATOM 2379 C C . LEU A 1 306 ? 22.751 -2.646 -7.936 1.00 98.31 306 LEU A C 1
ATOM 2381 O O . LEU A 1 306 ? 22.045 -2.809 -8.935 1.00 98.31 306 LEU A O 1
ATOM 2385 N N . ARG A 1 307 ? 24.084 -2.604 -8.001 1.00 97.88 307 ARG A N 1
ATOM 2386 C CA . ARG A 1 307 ? 24.862 -2.949 -9.207 1.00 97.88 307 ARG A CA 1
ATOM 2387 C C . ARG A 1 307 ? 25.492 -4.326 -9.066 1.00 97.88 307 ARG A C 1
ATOM 2389 O O . ARG A 1 307 ? 25.577 -4.840 -7.959 1.00 97.88 307 ARG A O 1
ATOM 2396 N N . ASP A 1 308 ? 25.980 -4.866 -10.177 1.00 97.75 308 ASP A N 1
ATOM 2397 C CA . ASP A 1 308 ? 26.701 -6.141 -10.211 1.00 97.75 308 ASP A CA 1
ATOM 2398 C C . ASP A 1 308 ? 25.851 -7.295 -9.655 1.00 97.75 308 ASP A C 1
ATOM 2400 O O . ASP A 1 308 ? 26.362 -8.209 -9.013 1.00 97.75 308 ASP A O 1
ATOM 2404 N N . VAL A 1 309 ? 24.533 -7.229 -9.887 1.00 98.38 309 VAL A N 1
ATOM 2405 C CA . VAL A 1 309 ? 23.601 -8.295 -9.509 1.00 98.38 309 VAL A CA 1
ATOM 2406 C C . VAL A 1 309 ? 23.984 -9.563 -10.283 1.00 98.38 309 VAL A C 1
ATOM 2408 O O . VAL A 1 309 ? 24.124 -9.474 -11.507 1.00 98.38 309 VAL A O 1
ATOM 2411 N N . PRO A 1 310 ? 24.157 -10.721 -9.618 1.00 98.31 310 PRO A N 1
ATOM 2412 C CA . PRO A 1 310 ? 24.533 -11.959 -10.286 1.00 98.31 310 PRO A CA 1
ATOM 2413 C C . PRO A 1 310 ? 23.616 -12.278 -11.482 1.00 98.31 310 PRO A C 1
ATOM 2415 O O . PRO A 1 310 ? 22.390 -12.170 -11.346 1.00 98.31 310 PRO A O 1
ATOM 2418 N N . PRO A 1 311 ? 24.166 -12.634 -12.663 1.00 97.75 311 PRO A N 1
ATOM 2419 C CA . PRO A 1 311 ? 23.371 -12.878 -13.869 1.00 97.75 311 PRO A CA 1
ATOM 2420 C C . PRO A 1 311 ? 22.284 -13.945 -13.703 1.00 97.75 311 PRO A C 1
ATOM 2422 O O . PRO A 1 311 ? 21.243 -13.857 -14.353 1.00 97.75 311 PRO A O 1
ATOM 2425 N N . GLU A 1 312 ? 22.488 -14.926 -12.820 1.00 97.69 312 GLU A N 1
ATOM 2426 C CA . GLU A 1 312 ? 21.499 -15.950 -12.475 1.00 97.69 312 GLU A CA 1
ATOM 2427 C C . GLU A 1 312 ? 20.216 -15.376 -11.858 1.00 97.69 312 GLU A C 1
ATOM 2429 O O . GLU A 1 312 ? 19.172 -16.014 -11.951 1.00 97.69 312 GLU A O 1
ATOM 2434 N N . PHE A 1 313 ? 20.257 -14.161 -11.297 1.00 98.12 313 PHE A N 1
ATOM 2435 C CA . PHE A 1 313 ? 19.078 -13.450 -10.792 1.00 98.12 313 PHE A CA 1
ATOM 2436 C C . PHE A 1 313 ? 18.444 -12.518 -11.836 1.00 98.12 313 PHE A C 1
ATOM 2438 O O . PHE A 1 313 ? 17.485 -11.803 -11.538 1.00 98.12 313 PHE A O 1
ATOM 2445 N N . GLY A 1 314 ? 18.946 -12.504 -13.075 1.00 97.75 314 GLY A N 1
ATOM 2446 C CA . GLY A 1 314 ? 18.419 -11.679 -14.158 1.00 97.75 314 GLY A CA 1
ATOM 2447 C C . GLY A 1 314 ? 16.923 -11.912 -14.401 1.00 97.75 314 GLY A C 1
ATOM 2448 O O . GLY A 1 314 ? 16.493 -13.017 -14.713 1.00 97.75 314 GLY A O 1
ATOM 2449 N N . GLY A 1 315 ? 16.116 -10.852 -14.285 1.00 96.00 315 GLY A N 1
ATOM 2450 C CA . GLY A 1 315 ? 14.660 -10.906 -14.455 1.00 96.00 315 GLY A CA 1
ATOM 2451 C C . GLY A 1 315 ? 13.872 -11.380 -13.229 1.00 96.00 315 GLY A C 1
ATOM 2452 O O . GLY A 1 315 ? 12.650 -11.211 -13.218 1.00 96.00 315 GLY A O 1
ATOM 2453 N N . MET A 1 316 ? 14.537 -11.910 -12.196 1.00 97.44 316 MET A N 1
ATOM 2454 C CA . MET A 1 316 ? 13.890 -12.319 -10.946 1.00 97.44 316 MET A CA 1
ATOM 2455 C C . MET A 1 316 ? 13.439 -11.106 -10.128 1.00 97.44 316 MET A C 1
ATOM 2457 O O . MET A 1 316 ? 13.955 -9.993 -10.290 1.00 97.44 316 MET A O 1
ATOM 2461 N N . ALA A 1 317 ? 12.463 -11.324 -9.247 1.00 97.25 317 ALA A N 1
ATOM 2462 C CA . ALA A 1 317 ? 12.034 -10.329 -8.277 1.00 97.25 317 ALA A CA 1
ATOM 2463 C C . ALA A 1 317 ? 12.964 -10.343 -7.056 1.00 97.25 317 ALA A C 1
ATOM 2465 O O . ALA A 1 317 ? 13.327 -11.407 -6.553 1.00 97.25 317 ALA A O 1
ATOM 2466 N N . ILE A 1 318 ? 13.345 -9.153 -6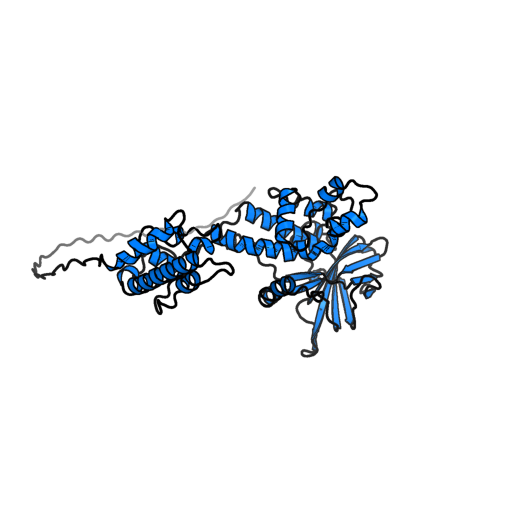.597 1.00 97.88 318 ILE A N 1
ATOM 2467 C CA . ILE A 1 318 ? 14.176 -8.950 -5.412 1.00 97.88 318 ILE A CA 1
ATOM 2468 C C . ILE A 1 318 ? 13.467 -7.989 -4.465 1.00 97.88 318 ILE A C 1
ATOM 2470 O O . ILE A 1 318 ? 13.054 -6.897 -4.882 1.00 97.88 318 ILE A O 1
ATOM 2474 N N . GLN A 1 319 ? 13.387 -8.405 -3.200 1.00 97.81 319 GLN A N 1
ATOM 2475 C CA . GLN A 1 319 ? 13.017 -7.580 -2.054 1.00 97.81 319 GLN A CA 1
ATOM 2476 C C . GLN A 1 319 ? 14.276 -7.124 -1.328 1.00 97.81 319 GLN A C 1
ATOM 2478 O O . GLN A 1 319 ? 15.222 -7.893 -1.149 1.00 97.81 319 GLN A O 1
ATOM 2483 N N . VAL A 1 320 ? 14.272 -5.874 -0.888 1.00 98.25 320 VAL A N 1
ATOM 2484 C CA . VAL A 1 320 ? 15.324 -5.302 -0.059 1.00 98.25 320 VAL A CA 1
ATOM 2485 C C . VAL A 1 320 ? 14.686 -4.742 1.201 1.00 98.25 320 VAL A C 1
ATOM 2487 O O . VAL A 1 320 ? 13.972 -3.749 1.120 1.00 98.25 320 VAL A O 1
ATOM 2490 N N . ASP A 1 321 ? 14.956 -5.362 2.347 1.00 98.25 321 ASP A N 1
ATOM 2491 C CA . ASP A 1 321 ? 14.415 -4.952 3.646 1.00 98.25 321 ASP A CA 1
ATOM 2492 C C . ASP A 1 321 ? 15.466 -4.223 4.484 1.00 98.25 321 ASP A C 1
ATOM 2494 O O . ASP A 1 321 ? 16.635 -4.615 4.518 1.00 98.25 321 ASP A O 1
ATOM 2498 N N . PHE A 1 322 ? 15.037 -3.173 5.184 1.00 98.06 322 PHE A N 1
ATOM 2499 C CA . PHE A 1 322 ? 15.892 -2.298 5.983 1.00 98.06 322 PHE A CA 1
ATOM 2500 C C . PHE A 1 322 ? 15.559 -2.430 7.463 1.00 98.06 322 PHE A C 1
ATOM 2502 O O . PHE A 1 322 ? 14.400 -2.305 7.855 1.00 98.06 322 PHE A O 1
ATOM 2509 N N . PHE A 1 323 ? 16.587 -2.594 8.288 1.00 98.00 323 PHE A N 1
ATOM 2510 C CA . PHE A 1 323 ? 16.485 -2.698 9.741 1.00 98.00 323 PHE A CA 1
ATOM 2511 C C . PHE A 1 323 ? 17.343 -1.596 10.362 1.00 98.00 323 PHE A C 1
ATOM 2513 O O . PHE A 1 323 ? 18.552 -1.542 10.134 1.00 98.00 323 PHE A O 1
ATOM 2520 N N . ALA A 1 324 ? 16.718 -0.676 11.097 1.00 97.50 324 ALA A N 1
ATOM 2521 C CA . ALA A 1 324 ? 17.417 0.458 11.700 1.00 97.50 324 ALA A CA 1
ATOM 2522 C C . ALA A 1 324 ? 18.331 0.004 12.846 1.00 97.50 324 ALA A C 1
ATOM 2524 O O . ALA A 1 324 ? 17.972 -0.882 13.618 1.00 97.50 324 ALA A O 1
ATOM 2525 N N . TRP A 1 325 ? 19.504 0.621 12.971 1.00 97.88 325 TRP A N 1
ATOM 2526 C CA . TRP A 1 325 ? 20.340 0.491 14.163 1.00 97.88 325 TRP A CA 1
ATOM 2527 C C . TRP A 1 325 ? 19.722 1.273 15.320 1.00 97.88 325 TRP A C 1
ATOM 2529 O O . TRP A 1 325 ? 19.357 2.438 15.146 1.00 97.88 325 TRP A O 1
ATOM 2539 N N . ASP A 1 326 ? 19.652 0.668 16.500 1.00 96.69 326 ASP A N 1
ATOM 2540 C CA . ASP A 1 326 ? 19.267 1.361 17.723 1.00 96.69 326 ASP A CA 1
ATOM 2541 C C . ASP A 1 326 ? 20.499 1.588 18.607 1.00 96.69 326 ASP A C 1
ATOM 2543 O O . ASP A 1 326 ? 21.025 0.668 19.234 1.00 96.69 326 ASP A O 1
ATOM 2547 N N . ASP A 1 327 ? 20.950 2.843 18.684 1.00 94.50 327 ASP A N 1
ATOM 2548 C CA . ASP A 1 327 ? 22.102 3.240 19.501 1.00 94.50 327 ASP A CA 1
ATOM 2549 C C . ASP A 1 327 ? 21.895 3.001 21.004 1.00 94.50 327 ASP A C 1
ATOM 2551 O O . ASP A 1 327 ? 22.872 2.895 21.746 1.00 94.50 327 ASP A O 1
ATOM 2555 N N . LYS A 1 328 ? 20.644 2.908 21.476 1.00 95.38 328 LYS A N 1
ATOM 2556 C CA . LYS A 1 328 ? 20.354 2.662 22.896 1.00 95.38 328 LYS A CA 1
ATOM 2557 C C . LYS A 1 328 ? 20.553 1.202 23.262 1.00 95.38 328 LYS A C 1
ATOM 2559 O O . LYS A 1 328 ? 21.042 0.912 24.351 1.00 95.38 328 LYS A O 1
ATOM 2564 N N . THR A 1 329 ? 20.135 0.298 22.381 1.00 96.75 329 THR A N 1
ATOM 2565 C CA . THR A 1 329 ? 20.229 -1.146 22.617 1.00 96.75 329 THR A CA 1
ATOM 2566 C C . THR A 1 329 ? 21.507 -1.745 22.042 1.00 96.75 329 THR A C 1
ATOM 2568 O O . THR A 1 329 ? 21.920 -2.809 22.488 1.00 96.75 329 THR A O 1
ATOM 2571 N N . GLY A 1 330 ? 22.170 -1.066 21.101 1.00 97.50 330 GLY A N 1
ATOM 2572 C CA . GLY A 1 330 ? 23.344 -1.594 20.405 1.00 97.50 330 GLY A CA 1
ATOM 2573 C C . GLY A 1 330 ? 23.005 -2.771 19.488 1.00 97.50 330 GLY A C 1
ATOM 2574 O O . GLY A 1 330 ? 23.865 -3.613 19.225 1.00 97.50 330 GLY A O 1
ATOM 2575 N N . HIS A 1 331 ? 21.753 -2.852 19.034 1.00 98.19 331 HIS A N 1
ATOM 2576 C CA . HIS A 1 331 ? 21.241 -3.927 18.196 1.00 98.19 331 HIS A CA 1
ATOM 2577 C C . HIS A 1 331 ? 20.487 -3.367 16.984 1.00 98.19 331 HIS A C 1
ATOM 2579 O O . HIS A 1 331 ? 20.004 -2.234 16.982 1.00 98.19 331 HIS A O 1
ATOM 2585 N N . TRP A 1 332 ? 20.389 -4.178 15.930 1.00 98.06 332 TRP A N 1
ATOM 2586 C CA . TRP A 1 332 ? 19.475 -3.910 14.823 1.00 98.06 332 TRP A CA 1
ATOM 2587 C C . TRP A 1 332 ? 18.033 -4.116 15.284 1.00 98.06 332 TRP A C 1
ATOM 2589 O O . TRP A 1 332 ? 17.755 -5.040 16.048 1.00 98.0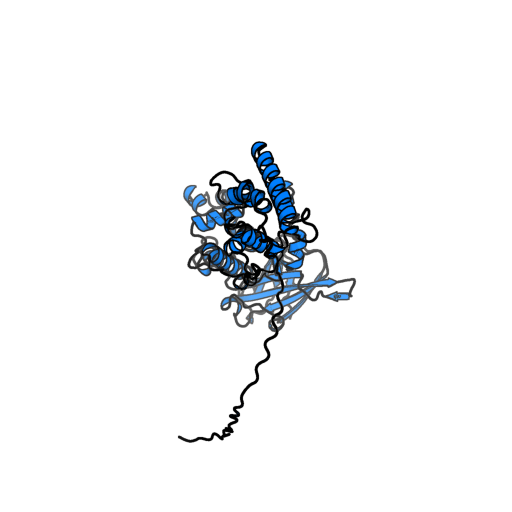6 332 TRP A O 1
ATOM 2599 N N . ALA A 1 333 ? 17.118 -3.289 14.785 1.00 96.19 333 ALA A N 1
ATOM 2600 C CA . ALA A 1 333 ? 15.691 -3.477 14.987 1.00 96.19 333 ALA A CA 1
ATOM 2601 C C . ALA A 1 333 ? 15.262 -4.880 14.527 1.00 96.19 333 ALA A C 1
ATOM 2603 O O . ALA A 1 333 ? 15.706 -5.368 13.488 1.00 96.19 333 ALA A O 1
ATOM 2604 N N . GLU A 1 334 ? 14.376 -5.520 15.289 1.00 94.44 334 GLU A N 1
ATOM 2605 C CA . GLU A 1 334 ? 13.860 -6.852 14.947 1.00 94.44 334 GLU A CA 1
ATOM 2606 C C . GLU A 1 334 ? 12.909 -6.810 13.744 1.00 94.44 334 GLU A C 1
ATOM 2608 O O . GLU A 1 334 ? 12.876 -7.737 12.934 1.00 94.44 334 GLU A O 1
ATOM 2613 N N . LYS A 1 335 ? 12.151 -5.715 13.615 1.00 94.81 335 LYS A N 1
ATOM 2614 C CA . LYS A 1 335 ? 11.224 -5.464 12.508 1.00 94.81 335 LYS A CA 1
ATOM 2615 C C . LYS A 1 335 ? 11.860 -4.547 11.472 1.00 94.81 335 LYS A C 1
ATOM 2617 O O . LYS A 1 335 ? 12.620 -3.636 11.813 1.00 94.81 335 LYS A O 1
ATOM 2622 N N . ARG A 1 336 ? 11.509 -4.765 10.204 1.00 96.19 336 ARG A N 1
ATOM 2623 C CA . ARG A 1 336 ? 11.918 -3.870 9.121 1.00 96.19 336 ARG A CA 1
ATOM 2624 C C . ARG A 1 336 ? 11.239 -2.508 9.275 1.00 96.19 336 ARG A C 1
ATOM 2626 O O . ARG A 1 336 ? 10.072 -2.429 9.642 1.00 96.19 336 ARG A O 1
ATOM 2633 N N . CYS A 1 337 ? 11.966 -1.437 8.985 1.00 95.69 337 CYS A N 1
ATOM 2634 C CA . CYS A 1 337 ? 11.446 -0.065 8.991 1.00 95.69 337 CYS A CA 1
ATOM 2635 C C . CYS A 1 337 ? 11.232 0.497 7.580 1.00 95.69 337 CYS A C 1
ATOM 2637 O O . CYS A 1 337 ? 10.569 1.519 7.405 1.00 95.69 337 CYS A O 1
ATOM 2639 N N . ALA A 1 338 ? 11.786 -0.165 6.566 1.00 96.62 338 ALA A N 1
ATOM 2640 C CA . ALA A 1 338 ? 11.558 0.145 5.168 1.00 96.62 338 ALA A CA 1
ATOM 2641 C C . ALA A 1 338 ? 11.757 -1.102 4.302 1.00 96.62 338 ALA A C 1
ATOM 2643 O O . ALA A 1 338 ? 12.410 -2.065 4.713 1.00 96.62 338 ALA A O 1
ATOM 2644 N N . THR A 1 339 ? 11.210 -1.066 3.093 1.00 96.94 339 THR A N 1
ATOM 2645 C CA . THR A 1 339 ? 11.400 -2.102 2.081 1.00 96.94 339 THR A CA 1
ATOM 2646 C C . THR A 1 339 ? 11.447 -1.508 0.678 1.00 96.94 339 THR A C 1
ATOM 2648 O O . THR A 1 339 ? 11.126 -0.339 0.457 1.00 96.94 339 THR A O 1
ATOM 2651 N N . ALA A 1 340 ? 11.853 -2.313 -0.291 1.00 95.75 340 ALA A N 1
ATOM 2652 C CA . ALA A 1 340 ? 11.732 -2.008 -1.700 1.00 95.75 340 AL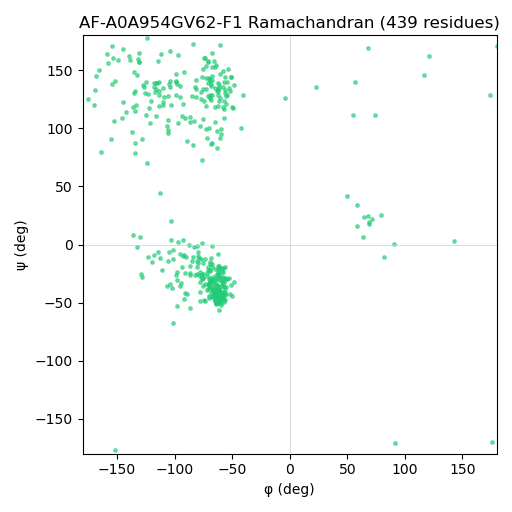A A CA 1
ATOM 2653 C C . ALA A 1 340 ? 11.684 -3.302 -2.513 1.00 95.75 340 ALA A C 1
ATOM 2655 O O . ALA A 1 340 ? 12.465 -4.220 -2.276 1.00 95.75 340 ALA A O 1
ATOM 2656 N N . PHE A 1 341 ? 10.807 -3.350 -3.515 1.00 95.94 341 PHE A N 1
ATOM 2657 C CA . PHE A 1 341 ? 10.566 -4.556 -4.300 1.00 95.94 341 PHE A CA 1
ATOM 2658 C C . PHE A 1 341 ? 10.557 -4.254 -5.800 1.00 95.94 341 PHE A C 1
ATOM 2660 O O . PHE A 1 341 ? 9.760 -3.446 -6.279 1.00 95.94 341 PHE A O 1
ATOM 2667 N N . SER A 1 342 ? 11.457 -4.887 -6.556 1.00 95.69 342 SER A N 1
ATOM 2668 C CA . SER A 1 342 ? 11.574 -4.687 -8.009 1.00 95.69 342 SER A CA 1
ATOM 2669 C C . SER A 1 342 ? 12.181 -5.897 -8.722 1.00 95.69 342 SER A C 1
ATOM 2671 O O . SER A 1 342 ? 12.670 -6.821 -8.074 1.00 95.69 342 SER A O 1
ATOM 2673 N N . ARG A 1 343 ? 12.161 -5.904 -10.060 1.00 96.25 343 ARG A N 1
ATOM 2674 C CA . ARG A 1 343 ? 12.833 -6.927 -10.876 1.00 96.25 343 ARG A CA 1
ATOM 2675 C C . ARG A 1 343 ? 14.250 -6.513 -11.242 1.00 96.25 343 ARG A C 1
ATOM 2677 O O . ARG A 1 343 ? 14.531 -5.338 -11.482 1.00 96.25 343 ARG A O 1
ATOM 2684 N N . VAL A 1 344 ? 15.131 -7.499 -11.365 1.00 97.50 344 VAL A N 1
ATOM 2685 C CA . VAL A 1 344 ? 16.481 -7.288 -11.896 1.00 97.50 344 VAL A CA 1
ATOM 2686 C C . VAL A 1 344 ? 16.408 -7.011 -13.395 1.00 97.50 344 VAL A C 1
ATOM 2688 O O . VAL A 1 344 ? 15.862 -7.802 -14.167 1.00 97.50 344 VAL A O 1
ATOM 2691 N N . ASN A 1 345 ? 17.022 -5.916 -13.837 1.00 96.88 345 ASN A N 1
ATOM 2692 C CA . ASN A 1 345 ? 17.276 -5.692 -15.253 1.00 96.88 345 ASN A CA 1
ATOM 2693 C C . ASN A 1 345 ? 18.396 -6.632 -15.719 1.00 96.88 345 ASN A C 1
ATOM 2695 O O . ASN A 1 345 ? 19.577 -6.331 -15.542 1.00 96.88 345 ASN A O 1
ATOM 2699 N N . ALA A 1 346 ? 18.014 -7.742 -16.356 1.00 95.50 346 ALA A N 1
ATOM 2700 C CA . ALA A 1 346 ? 18.935 -8.781 -16.821 1.00 95.50 346 ALA A CA 1
ATOM 2701 C C . ALA A 1 346 ? 20.018 -8.277 -17.792 1.00 95.50 346 ALA A C 1
ATOM 2703 O O . ALA A 1 346 ? 21.115 -8.818 -17.822 1.00 95.50 346 ALA A O 1
ATOM 2704 N N . LYS A 1 347 ? 19.747 -7.231 -18.587 1.00 95.69 347 LYS A N 1
ATOM 2705 C CA . LYS A 1 347 ? 20.748 -6.680 -19.521 1.00 95.69 347 LYS A CA 1
ATOM 2706 C C . LYS A 1 347 ? 21.801 -5.832 -18.814 1.00 95.69 347 LYS A C 1
ATOM 2708 O O . LYS A 1 347 ? 22.914 -5.706 -19.309 1.00 95.69 347 LYS A O 1
ATOM 2713 N N . GLY A 1 348 ? 21.418 -5.196 -17.709 1.00 96.44 348 GLY A N 1
ATOM 2714 C CA . GLY A 1 348 ? 22.274 -4.273 -16.971 1.00 96.44 348 GLY A CA 1
ATOM 2715 C C . GLY A 1 348 ? 22.903 -4.865 -15.717 1.00 96.44 348 GLY A C 1
ATOM 2716 O O . GLY A 1 348 ? 23.775 -4.214 -15.157 1.00 96.44 348 GLY A O 1
ATOM 2717 N N . ASN A 1 349 ? 22.456 -6.040 -15.256 1.00 97.62 349 ASN A N 1
ATOM 2718 C CA . ASN A 1 349 ? 22.800 -6.596 -13.940 1.00 97.62 349 ASN A CA 1
ATOM 2719 C C . ASN A 1 349 ? 22.581 -5.568 -12.818 1.00 97.62 349 ASN A C 1
ATOM 2721 O O . ASN A 1 349 ? 23.409 -5.378 -11.926 1.00 97.62 349 ASN A O 1
ATOM 2725 N N . VAL A 1 350 ? 21.463 -4.843 -12.916 1.00 97.88 350 VAL A N 1
ATOM 2726 C CA . VAL A 1 350 ? 21.085 -3.769 -11.998 1.00 97.88 350 VAL A CA 1
ATOM 2727 C C . VAL A 1 350 ? 19.682 -4.021 -11.484 1.00 97.88 350 VAL A C 1
ATOM 2729 O O . VAL A 1 350 ? 18.768 -4.326 -12.250 1.00 97.88 350 VAL A O 1
ATOM 2732 N N . TRP A 1 351 ? 19.505 -3.803 -10.190 1.00 97.56 351 TRP A N 1
ATOM 2733 C CA . TRP A 1 351 ? 18.205 -3.659 -9.557 1.00 97.56 351 TRP A CA 1
ATOM 2734 C C . TRP A 1 351 ? 18.068 -2.222 -9.052 1.00 97.56 351 TRP A C 1
ATOM 2736 O O . TRP A 1 351 ? 19.036 -1.637 -8.561 1.00 97.56 351 TRP A O 1
ATOM 2746 N N . GLN A 1 352 ? 16.891 -1.620 -9.195 1.00 96.12 352 GLN A N 1
ATOM 2747 C CA . GLN A 1 352 ? 16.623 -0.290 -8.658 1.00 96.12 352 GLN A CA 1
ATOM 2748 C C . GLN A 1 352 ? 15.144 -0.126 -8.324 1.00 96.12 352 GLN A C 1
ATOM 2750 O O . GLN A 1 352 ? 14.284 -0.537 -9.107 1.00 96.12 352 GLN A O 1
ATOM 2755 N N . ASN A 1 353 ? 14.860 0.538 -7.203 1.00 95.12 353 ASN A N 1
ATOM 2756 C CA . ASN A 1 353 ? 13.508 0.935 -6.829 1.00 95.12 353 ASN A CA 1
ATOM 2757 C C . ASN A 1 353 ? 13.523 2.119 -5.839 1.00 95.12 353 ASN A C 1
ATOM 2759 O O . ASN A 1 353 ? 14.509 2.286 -5.108 1.00 95.12 353 ASN A O 1
ATOM 2763 N N . PRO A 1 354 ? 12.440 2.916 -5.760 1.00 93.38 354 PRO A N 1
ATOM 2764 C CA . PRO A 1 354 ? 12.162 3.720 -4.577 1.00 93.38 354 PRO A CA 1
ATOM 2765 C C . PRO A 1 354 ? 12.051 2.857 -3.318 1.00 93.38 354 PRO A C 1
ATOM 2767 O O . PRO A 1 354 ? 11.591 1.713 -3.371 1.00 93.38 354 PRO A O 1
ATOM 2770 N N . ILE A 1 355 ? 12.436 3.444 -2.191 1.00 94.94 355 ILE A N 1
ATOM 2771 C CA . ILE A 1 355 ? 12.214 2.886 -0.862 1.00 94.94 355 ILE A CA 1
ATOM 2772 C C . ILE A 1 355 ? 10.791 3.210 -0.417 1.00 94.94 355 ILE A C 1
ATOM 2774 O O . ILE A 1 355 ? 10.283 4.302 -0.679 1.00 94.94 355 ILE A O 1
ATOM 2778 N N . GLN A 1 356 ? 10.156 2.265 0.258 1.00 93.56 356 GLN A N 1
ATOM 2779 C CA . GLN A 1 356 ? 8.886 2.444 0.940 1.00 93.56 356 GLN A CA 1
ATOM 2780 C C . GLN A 1 356 ? 9.114 2.318 2.450 1.00 93.56 356 GLN A C 1
ATOM 2782 O O . GLN A 1 356 ? 9.724 1.347 2.896 1.00 93.56 356 GLN A O 1
ATOM 2787 N N . LEU A 1 357 ? 8.651 3.288 3.240 1.00 94.06 357 LEU A N 1
ATOM 2788 C CA . LEU A 1 357 ? 8.644 3.162 4.699 1.00 94.06 357 LEU A CA 1
ATOM 2789 C C . LEU A 1 357 ? 7.623 2.120 5.106 1.00 94.06 357 LEU A C 1
ATOM 2791 O O . LEU A 1 357 ? 6.540 2.087 4.533 1.00 94.06 357 LEU A O 1
ATOM 2795 N N . VAL A 1 358 ? 7.959 1.316 6.105 1.00 93.25 358 VAL A N 1
ATOM 2796 C CA . VAL A 1 358 ? 7.052 0.337 6.700 1.00 93.25 358 VAL A CA 1
ATOM 2797 C C . VAL A 1 358 ? 6.469 0.944 7.971 1.00 93.25 358 VAL A C 1
ATOM 2799 O O . VAL A 1 358 ? 7.211 1.436 8.826 1.00 93.25 358 VAL A O 1
ATOM 2802 N N . ARG A 1 359 ? 5.142 0.919 8.097 1.00 88.81 359 ARG A N 1
ATOM 2803 C CA . ARG A 1 359 ? 4.420 1.325 9.308 1.00 88.81 359 ARG A CA 1
ATOM 2804 C C . ARG A 1 359 ? 3.661 0.136 9.864 1.00 88.81 359 ARG A C 1
ATOM 2806 O O . ARG A 1 359 ? 2.993 -0.567 9.112 1.00 88.81 359 ARG A O 1
ATOM 2813 N N . SER A 1 360 ? 3.737 -0.052 11.177 1.00 83.38 360 SER A N 1
ATOM 2814 C CA . SER A 1 360 ? 2.859 -0.989 11.874 1.00 83.38 360 SER A CA 1
ATOM 2815 C C . SER A 1 360 ? 1.420 -0.475 11.833 1.00 83.38 360 SER A C 1
ATOM 2817 O O . SER A 1 360 ? 1.187 0.731 11.969 1.00 83.38 360 SER A O 1
ATOM 2819 N N . SER A 1 361 ? 0.445 -1.377 11.738 1.00 72.06 361 SER A N 1
ATOM 2820 C CA . SER A 1 361 ? -0.971 -1.044 11.939 1.00 72.06 361 SER A CA 1
ATOM 2821 C C . SER A 1 361 ? -1.221 -0.291 13.255 1.00 72.06 361 SER A C 1
ATOM 2823 O O . SER A 1 361 ? -2.047 0.621 13.298 1.00 72.06 361 SER A O 1
ATOM 2825 N N . ASP A 1 362 ? -0.463 -0.610 14.310 1.00 69.44 362 ASP A N 1
ATOM 2826 C CA . ASP A 1 362 ? -0.564 0.052 15.619 1.00 69.44 362 ASP A CA 1
ATOM 2827 C C . ASP A 1 362 ? -0.101 1.517 15.581 1.00 69.44 362 ASP A C 1
ATOM 2829 O O . ASP A 1 362 ? -0.617 2.358 16.326 1.00 69.44 362 ASP A O 1
ATOM 2833 N N . ASP A 1 363 ? 0.851 1.840 14.700 1.00 66.19 363 ASP A N 1
ATOM 2834 C CA . ASP A 1 363 ? 1.362 3.203 14.538 1.00 66.19 363 ASP A CA 1
ATOM 2835 C C . ASP A 1 363 ? 0.340 4.088 13.806 1.00 66.19 363 ASP A C 1
ATOM 2837 O O . ASP A 1 363 ? 0.176 5.262 14.143 1.00 66.19 363 ASP A O 1
ATOM 2841 N N . LEU A 1 364 ? -0.419 3.516 12.863 1.00 59.97 364 LEU A N 1
ATOM 2842 C CA . LEU A 1 364 ? -1.437 4.231 12.079 1.00 59.97 364 LEU A CA 1
ATOM 2843 C C . LEU A 1 364 ? -2.663 4.623 12.905 1.00 59.97 364 LEU A C 1
ATOM 2845 O O . LEU A 1 364 ? -3.243 5.691 12.697 1.00 59.97 364 LEU A O 1
ATOM 2849 N N . VAL A 1 365 ? -3.060 3.789 13.871 1.00 56.00 365 VAL A N 1
ATOM 2850 C CA . VAL A 1 365 ? -4.158 4.121 14.799 1.00 56.00 365 VAL A CA 1
ATOM 2851 C C . VAL A 1 365 ? -3.821 5.379 15.609 1.00 56.00 365 VAL A C 1
ATOM 2853 O O . VAL A 1 365 ? -4.715 6.123 15.999 1.00 56.00 365 VAL A O 1
ATOM 2856 N N . ARG A 1 366 ? -2.531 5.662 15.825 1.00 48.91 366 ARG A N 1
ATOM 2857 C CA . ARG A 1 366 ? -2.074 6.844 16.566 1.00 48.91 366 ARG A CA 1
ATOM 2858 C C . ARG A 1 366 ? -1.929 8.100 15.698 1.00 48.91 366 ARG A C 1
ATOM 2860 O O . ARG A 1 366 ? -2.055 9.194 16.244 1.00 48.91 366 ARG A O 1
ATOM 2867 N N . SER A 1 367 ? -1.682 7.971 14.390 1.00 50.91 367 SER A N 1
ATOM 2868 C CA . SER A 1 367 ? -1.469 9.115 13.478 1.00 50.91 367 SER A CA 1
ATOM 2869 C C . SER A 1 367 ? -2.713 9.535 12.676 1.00 50.91 367 SER A C 1
ATOM 2871 O O . SER A 1 367 ? -2.886 10.721 12.372 1.00 50.91 367 SER A O 1
ATOM 2873 N N . SER A 1 368 ? -3.606 8.591 12.356 1.00 47.16 368 SER A N 1
ATOM 2874 C CA . SER A 1 368 ? -4.647 8.770 11.327 1.00 47.16 368 SER A CA 1
ATOM 2875 C C . SER A 1 368 ? -5.771 9.756 11.663 1.00 47.16 368 SER A C 1
ATOM 2877 O O . SER A 1 368 ? -6.361 10.313 10.738 1.00 47.16 368 SER A O 1
ATOM 2879 N N . ASP A 1 369 ? -6.031 10.049 12.937 1.00 45.47 369 ASP A N 1
ATOM 2880 C CA . ASP A 1 369 ? -7.111 10.977 13.311 1.00 45.47 369 ASP A CA 1
ATOM 2881 C C . ASP A 1 369 ? -6.691 12.458 13.266 1.00 45.47 369 ASP A C 1
ATOM 2883 O O . ASP A 1 369 ? -7.538 13.340 13.362 1.00 45.47 369 ASP A O 1
ATOM 2887 N N . ASN A 1 370 ? -5.396 12.765 13.116 1.00 45.03 370 ASN A N 1
ATOM 2888 C CA . ASN A 1 370 ? -4.900 14.139 13.252 1.00 45.03 370 ASN A CA 1
ATOM 2889 C C . ASN A 1 370 ? -4.043 14.643 12.083 1.00 45.03 370 ASN A C 1
ATOM 2891 O O . ASN A 1 370 ? -4.019 15.850 11.858 1.00 45.03 370 ASN A O 1
ATOM 2895 N N . GLU A 1 371 ? -3.338 13.789 11.337 1.00 49.88 371 GLU A N 1
ATOM 2896 C CA . GLU A 1 371 ? -2.437 14.265 10.269 1.00 49.88 371 GLU A CA 1
ATOM 2897 C C . GLU A 1 371 ? -3.118 14.410 8.907 1.00 49.88 371 GLU A C 1
ATOM 2899 O O . GLU A 1 371 ? -2.933 15.429 8.246 1.00 49.88 371 GLU A O 1
ATOM 2904 N N . VAL A 1 372 ? -3.962 13.453 8.507 1.00 45.41 372 VAL A N 1
ATOM 2905 C CA . VAL A 1 372 ? -4.668 13.505 7.211 1.00 45.41 372 VAL A CA 1
ATOM 2906 C C . VAL A 1 372 ? -5.679 14.660 7.179 1.00 45.41 372 VAL A C 1
ATOM 2908 O O . VAL A 1 372 ? -5.762 15.381 6.185 1.00 45.41 372 VAL A O 1
ATOM 2911 N N . GLN A 1 373 ? -6.382 14.892 8.293 1.00 41.06 373 GLN A N 1
ATOM 2912 C CA . GLN A 1 373 ? -7.310 16.014 8.458 1.00 41.06 373 GLN A CA 1
ATOM 2913 C C . GLN A 1 373 ? -6.564 17.361 8.383 1.00 41.06 373 GLN A C 1
ATOM 2915 O O . GLN A 1 373 ? -6.896 18.206 7.551 1.00 41.06 373 GLN A O 1
ATOM 2920 N N . ARG A 1 374 ? -5.481 17.532 9.159 1.00 44.50 374 ARG A N 1
ATOM 2921 C CA . ARG A 1 374 ? -4.690 18.777 9.164 1.00 44.50 374 ARG A CA 1
ATOM 2922 C C . ARG A 1 374 ? -4.039 19.075 7.822 1.00 44.50 374 ARG A C 1
ATOM 2924 O O . ARG A 1 374 ? -4.042 20.226 7.409 1.00 44.50 374 ARG A O 1
ATOM 2931 N N . ALA A 1 375 ? -3.525 18.063 7.128 1.00 45.88 375 ALA A N 1
ATOM 2932 C CA . ALA A 1 375 ? -2.924 18.242 5.811 1.00 45.88 375 ALA A CA 1
ATOM 2933 C C . ALA A 1 375 ? -3.938 18.693 4.746 1.00 45.88 375 ALA A C 1
ATOM 2935 O O . ALA A 1 375 ? -3.586 19.426 3.823 1.00 45.88 375 ALA A O 1
ATOM 2936 N N . SER A 1 376 ? -5.202 18.275 4.875 1.00 45.34 376 SER A N 1
ATOM 2937 C CA . SER A 1 376 ? -6.278 18.733 3.991 1.00 45.34 376 SER A CA 1
ATOM 2938 C C . SER A 1 376 ? -6.742 20.165 4.298 1.00 45.34 376 SER A C 1
ATOM 2940 O O . SER A 1 376 ? -7.157 20.875 3.384 1.00 45.34 376 SER A O 1
ATOM 2942 N N . GLU A 1 377 ? -6.619 20.606 5.555 1.00 42.44 377 GLU A N 1
ATOM 2943 C CA . GLU A 1 377 ? -7.126 21.896 6.040 1.00 42.44 377 GLU A CA 1
ATOM 2944 C C . GLU A 1 377 ? -6.079 23.025 6.024 1.00 42.44 377 GLU A C 1
ATOM 2946 O O . GLU A 1 377 ? -6.439 24.177 5.783 1.00 42.44 377 GLU A O 1
ATOM 2951 N N . SER A 1 378 ? -4.790 22.740 6.254 1.00 45.28 378 SER A N 1
ATOM 2952 C CA . SER A 1 378 ? -3.762 23.787 6.388 1.00 45.28 378 SER A CA 1
ATOM 2953 C C . SER A 1 378 ? -3.139 24.237 5.067 1.00 45.28 378 SER A C 1
ATOM 2955 O O . SER A 1 378 ? -2.525 25.301 5.013 1.00 45.28 378 SER A O 1
ATOM 2957 N N . GLY A 1 379 ? -3.265 23.449 3.995 1.00 43.59 379 GLY A N 1
ATOM 2958 C CA . GLY A 1 379 ? -2.564 23.715 2.734 1.00 43.59 379 GLY A CA 1
ATOM 2959 C C . GLY A 1 379 ? -1.033 23.653 2.843 1.00 43.59 379 GLY A C 1
ATOM 2960 O O . GLY A 1 379 ? -0.352 23.959 1.862 1.00 43.59 379 GLY A O 1
ATOM 2961 N N . ASP A 1 380 ? -0.491 23.250 3.999 1.00 41.53 380 ASP A N 1
ATOM 2962 C CA . ASP A 1 380 ? 0.940 23.041 4.175 1.00 41.53 380 ASP A CA 1
ATOM 2963 C C . ASP A 1 380 ? 1.388 21.831 3.359 1.00 41.53 380 ASP A C 1
ATOM 2965 O O . ASP A 1 380 ? 0.730 20.787 3.314 1.00 41.53 380 ASP A O 1
ATOM 2969 N N . GLN A 1 381 ? 2.547 21.969 2.716 1.00 47.66 381 GLN A N 1
ATOM 2970 C CA . GLN A 1 381 ? 3.245 20.844 2.112 1.00 47.66 381 GLN A CA 1
ATOM 2971 C C . GLN A 1 381 ? 3.507 19.807 3.205 1.00 47.66 381 GLN A C 1
ATOM 2973 O O . GLN A 1 381 ? 4.351 20.019 4.075 1.00 47.66 381 GLN A O 1
ATOM 2978 N N . ILE A 1 382 ? 2.786 18.684 3.150 1.00 54.12 382 ILE A N 1
ATOM 2979 C CA . ILE A 1 382 ? 3.110 17.492 3.932 1.00 54.12 382 ILE A CA 1
ATOM 2980 C C . ILE A 1 382 ? 4.592 17.217 3.688 1.00 54.12 382 ILE A C 1
ATOM 2982 O O . ILE A 1 382 ? 4.998 17.011 2.540 1.00 54.12 382 ILE A O 1
ATOM 2986 N N . SER A 1 383 ? 5.408 17.267 4.744 1.00 61.69 383 SER A N 1
ATOM 2987 C CA . SER A 1 383 ? 6.808 16.871 4.640 1.00 61.69 383 SER A CA 1
ATOM 2988 C C . SER A 1 383 ? 6.830 15.439 4.129 1.00 61.69 383 SER A C 1
ATOM 2990 O O . SER A 1 383 ? 6.280 14.550 4.781 1.00 61.69 383 SER A O 1
ATOM 2992 N N . GLU A 1 384 ? 7.394 15.234 2.945 1.00 75.12 384 GLU A N 1
ATOM 2993 C CA . GLU A 1 384 ? 7.343 13.930 2.301 1.00 75.12 384 GLU A CA 1
ATOM 2994 C C . GLU A 1 384 ? 7.955 12.859 3.211 1.00 75.12 384 GLU A C 1
ATOM 2996 O O . GLU A 1 384 ? 8.970 13.119 3.869 1.00 75.12 384 GLU A O 1
ATOM 3001 N N . PRO A 1 385 ? 7.358 11.658 3.271 1.00 83.44 385 PRO A N 1
ATOM 3002 C CA . PRO A 1 385 ? 7.899 10.582 4.080 1.00 83.44 385 PRO A CA 1
ATOM 3003 C C . PRO A 1 385 ? 9.289 10.209 3.555 1.00 83.44 385 PRO A C 1
ATOM 3005 O O . PRO A 1 385 ? 9.459 9.815 2.399 1.00 83.44 385 PRO A O 1
ATOM 3008 N N . LEU A 1 386 ? 10.300 10.350 4.415 1.00 90.50 386 LEU A N 1
ATOM 3009 C CA . LEU A 1 386 ? 11.684 9.975 4.138 1.00 90.50 386 LEU A CA 1
ATOM 3010 C C . LEU A 1 386 ? 12.192 9.020 5.217 1.00 90.50 386 LEU A C 1
ATOM 3012 O O . LEU A 1 386 ? 11.948 9.213 6.414 1.00 90.50 386 LEU A O 1
ATOM 3016 N N . LEU A 1 387 ? 12.957 8.021 4.785 1.00 92.75 387 LEU A N 1
ATOM 3017 C CA . LEU A 1 387 ? 13.800 7.215 5.654 1.00 92.75 387 LEU A CA 1
ATOM 3018 C C . LEU A 1 387 ? 14.818 8.143 6.309 1.00 92.75 387 LEU A C 1
ATOM 3020 O O . LEU A 1 387 ? 15.547 8.870 5.626 1.00 92.75 387 LEU A O 1
ATOM 3024 N N . GLN A 1 388 ? 14.824 8.141 7.637 1.00 92.12 388 GLN A N 1
ATOM 3025 C CA . GLN A 1 388 ? 15.628 9.065 8.426 1.00 92.12 388 GLN A CA 1
ATOM 3026 C C . GLN A 1 388 ? 17.126 8.811 8.220 1.00 92.12 388 GLN A C 1
ATOM 3028 O O . GLN A 1 388 ? 17.553 7.723 7.832 1.00 92.12 388 GLN A O 1
ATOM 3033 N N . GLU A 1 389 ? 17.953 9.817 8.487 1.00 93.19 389 GLU A N 1
ATOM 3034 C CA . GLU A 1 389 ? 19.399 9.604 8.533 1.00 93.19 389 GLU A CA 1
ATOM 3035 C C . GLU A 1 389 ? 19.742 8.610 9.654 1.00 93.19 389 GLU A C 1
ATOM 3037 O O . GLU A 1 389 ? 19.229 8.719 10.765 1.00 93.19 389 GLU A O 1
ATOM 3042 N N . GLY A 1 390 ? 20.592 7.624 9.364 1.00 94.38 390 GLY A N 1
ATOM 3043 C CA . GLY A 1 390 ? 20.927 6.581 10.329 1.00 94.38 390 GLY A CA 1
ATOM 3044 C C . GLY A 1 390 ? 21.831 5.495 9.757 1.00 94.38 390 GLY A C 1
ATOM 3045 O O . GLY A 1 390 ? 22.377 5.634 8.656 1.00 94.38 390 GLY A O 1
ATOM 3046 N N . ARG A 1 391 ? 21.997 4.417 10.528 1.00 97.50 391 ARG A N 1
ATOM 3047 C CA . ARG A 1 391 ? 22.623 3.161 10.097 1.00 97.50 391 ARG A CA 1
ATOM 3048 C C . ARG A 1 391 ? 21.533 2.120 9.879 1.00 97.50 391 ARG A C 1
ATOM 3050 O O . ARG A 1 391 ? 20.625 2.004 10.698 1.00 97.50 391 ARG A O 1
ATOM 3057 N N . TYR A 1 392 ? 21.658 1.355 8.804 1.00 98.19 392 TYR A N 1
ATOM 3058 C CA . TYR A 1 392 ? 20.686 0.347 8.406 1.00 98.19 392 TYR A CA 1
ATOM 3059 C C . TYR A 1 392 ? 21.391 -0.941 8.000 1.00 98.19 392 TYR A C 1
ATOM 3061 O O . TYR A 1 392 ? 22.296 -0.904 7.164 1.00 98.19 392 TYR A O 1
ATOM 3069 N N . LEU A 1 393 ? 20.937 -2.066 8.549 1.00 98.50 393 LEU A N 1
ATOM 3070 C CA . LEU A 1 393 ? 21.208 -3.385 7.996 1.00 98.50 393 LEU A CA 1
ATOM 3071 C C . LEU A 1 393 ? 20.214 -3.615 6.867 1.00 98.50 393 LEU A C 1
ATOM 3073 O O . LEU A 1 393 ? 19.006 -3.458 7.047 1.00 98.50 393 LEU A O 1
ATOM 3077 N N . VAL A 1 394 ? 20.734 -3.971 5.704 1.00 98.50 394 VAL A N 1
ATOM 3078 C CA . VAL A 1 394 ? 19.958 -4.189 4.494 1.00 98.50 394 VAL A CA 1
ATOM 3079 C C . VAL A 1 394 ? 20.042 -5.657 4.126 1.00 98.50 394 VAL A C 1
ATOM 3081 O O . VAL A 1 394 ? 21.134 -6.159 3.866 1.00 98.50 394 VAL A O 1
ATOM 3084 N N . ARG A 1 395 ? 18.899 -6.342 4.090 1.00 98.62 395 ARG A N 1
ATOM 3085 C CA . ARG A 1 395 ? 18.798 -7.748 3.678 1.00 98.62 395 ARG A CA 1
ATOM 3086 C C . ARG A 1 395 ? 18.232 -7.836 2.274 1.00 98.62 395 ARG A C 1
ATOM 3088 O O . ARG A 1 395 ? 17.261 -7.156 1.952 1.00 98.62 395 ARG A O 1
ATOM 3095 N N . VAL A 1 396 ? 18.837 -8.685 1.450 1.00 98.62 396 VAL A N 1
ATOM 3096 C CA . VAL A 1 396 ? 18.439 -8.901 0.056 1.00 98.62 396 VAL A CA 1
ATOM 3097 C C . VAL A 1 396 ? 17.829 -10.288 -0.075 1.00 98.62 396 VAL A C 1
ATOM 3099 O O . VAL A 1 396 ? 18.495 -11.285 0.210 1.00 98.62 396 VAL A O 1
ATOM 3102 N N . LEU A 1 397 ? 16.573 -10.344 -0.510 1.00 98.50 397 LEU A N 1
ATOM 3103 C CA . LEU A 1 397 ? 15.807 -11.570 -0.701 1.00 98.50 397 LEU A CA 1
ATOM 3104 C C . LEU A 1 397 ? 15.464 -11.735 -2.181 1.00 98.50 397 LEU A C 1
ATOM 3106 O O . LEU A 1 397 ? 15.091 -10.761 -2.838 1.00 98.50 397 LEU A O 1
ATOM 3110 N N . VAL A 1 398 ? 15.566 -12.955 -2.707 1.00 98.19 398 VAL A N 1
ATOM 3111 C CA . VAL A 1 398 ? 15.334 -13.243 -4.132 1.00 98.19 398 VAL A CA 1
ATOM 3112 C C . VAL A 1 398 ? 14.245 -14.291 -4.285 1.00 98.19 398 VAL A C 1
ATOM 3114 O O . VAL A 1 398 ? 14.337 -15.377 -3.719 1.00 98.19 398 VAL A O 1
ATOM 3117 N N . ASP A 1 399 ? 13.253 -14.006 -5.126 1.00 97.75 399 ASP A N 1
ATOM 3118 C CA . ASP A 1 399 ? 12.238 -14.987 -5.512 1.00 97.75 399 ASP A CA 1
ATOM 3119 C C . ASP A 1 399 ? 12.797 -15.987 -6.538 1.00 97.75 399 ASP A C 1
ATOM 3121 O O . ASP A 1 399 ? 12.485 -15.946 -7.731 1.00 97.75 399 ASP A O 1
ATOM 3125 N N . GLN A 1 400 ? 13.656 -16.895 -6.075 1.00 97.38 400 GLN A N 1
ATOM 3126 C CA . GLN A 1 400 ? 14.331 -17.877 -6.933 1.00 97.38 400 GLN A CA 1
ATOM 3127 C C . GLN A 1 400 ? 13.366 -18.878 -7.582 1.00 97.38 400 GLN A C 1
ATOM 3129 O O . GLN A 1 400 ? 13.703 -19.517 -8.577 1.00 97.38 400 GLN A O 1
ATOM 3134 N N . LYS A 1 401 ? 12.171 -19.038 -7.007 1.00 97.00 401 LYS A N 1
ATOM 3135 C CA . LYS A 1 401 ? 11.154 -19.995 -7.458 1.00 97.00 401 LYS A CA 1
ATOM 3136 C C . LYS A 1 401 ? 10.041 -19.336 -8.276 1.00 97.00 401 LYS A C 1
ATOM 3138 O O . LYS A 1 401 ? 9.179 -20.049 -8.783 1.00 97.00 401 LYS A O 1
ATOM 3143 N N . GLY A 1 402 ? 10.052 -18.008 -8.409 1.00 95.69 402 GLY A N 1
ATOM 3144 C CA . GLY A 1 402 ? 9.007 -17.249 -9.096 1.00 95.69 402 GLY A CA 1
ATOM 3145 C C . GLY A 1 402 ? 7.639 -17.334 -8.412 1.00 95.69 402 GLY A C 1
ATOM 3146 O O . GLY A 1 402 ? 6.618 -17.173 -9.080 1.00 95.69 402 GLY A O 1
ATOM 3147 N N . LEU A 1 403 ? 7.602 -17.626 -7.109 1.00 96.19 403 LEU A N 1
ATOM 3148 C CA . LEU A 1 403 ? 6.361 -17.858 -6.371 1.00 96.19 403 LEU A CA 1
ATOM 3149 C C . LEU A 1 403 ? 5.539 -16.581 -6.221 1.00 96.19 403 LEU A C 1
ATOM 3151 O O . LEU A 1 403 ? 4.316 -16.653 -6.269 1.00 96.19 403 LEU A O 1
ATOM 3155 N N . THR A 1 404 ? 6.182 -15.413 -6.128 1.00 93.88 404 THR A N 1
ATOM 3156 C CA . THR A 1 404 ? 5.473 -14.131 -5.988 1.00 93.88 404 THR A CA 1
ATOM 3157 C C . THR A 1 404 ? 4.575 -13.831 -7.186 1.00 93.88 404 THR A C 1
ATOM 3159 O O . THR A 1 404 ? 3.541 -13.191 -7.032 1.00 93.88 404 THR A O 1
ATOM 3162 N N . ALA A 1 405 ? 4.933 -14.304 -8.384 1.00 90.62 405 ALA A N 1
ATOM 3163 C CA . ALA A 1 405 ? 4.139 -14.095 -9.593 1.00 90.62 405 ALA A CA 1
ATOM 3164 C C . ALA A 1 405 ? 2.953 -15.068 -9.725 1.00 90.62 405 ALA A C 1
ATOM 3166 O O . ALA A 1 405 ? 2.040 -14.794 -10.502 1.00 90.62 405 ALA A O 1
ATOM 3167 N N . VAL A 1 406 ? 2.983 -16.197 -9.009 1.00 91.88 406 VAL A N 1
ATOM 3168 C CA . VAL A 1 406 ? 1.978 -17.271 -9.100 1.00 91.88 406 VAL A CA 1
ATOM 3169 C C . VAL A 1 406 ? 1.000 -17.217 -7.930 1.00 91.88 406 VAL A C 1
ATOM 3171 O O . VAL A 1 406 ? -0.191 -17.455 -8.114 1.00 91.88 406 VAL A O 1
ATOM 3174 N N . ASP A 1 407 ? 1.493 -16.887 -6.740 1.00 92.00 407 ASP A N 1
ATOM 3175 C CA . ASP A 1 407 ? 0.713 -16.804 -5.514 1.00 92.00 407 ASP A CA 1
ATOM 3176 C C . ASP A 1 407 ? 0.704 -15.360 -4.998 1.00 92.00 407 ASP A C 1
ATOM 3178 O O . ASP A 1 407 ? 1.710 -14.825 -4.526 1.00 92.00 407 ASP A O 1
ATOM 3182 N N . LEU A 1 408 ? -0.475 -14.740 -5.085 1.00 85.88 408 LEU A N 1
ATOM 3183 C CA . LEU A 1 408 ? -0.749 -13.387 -4.605 1.00 85.88 408 LEU A CA 1
ATOM 3184 C C . LEU A 1 408 ? -0.468 -13.206 -3.111 1.00 85.88 408 LEU A C 1
ATOM 3186 O O . LEU A 1 408 ? -0.230 -12.080 -2.690 1.00 85.88 408 LEU A O 1
ATOM 3190 N N . MET A 1 409 ? -0.482 -14.276 -2.318 1.00 86.81 409 MET A N 1
ATOM 3191 C CA . MET A 1 409 ? -0.222 -14.216 -0.881 1.00 86.81 409 MET A CA 1
ATOM 3192 C C . MET A 1 409 ? 1.235 -14.519 -0.536 1.00 86.81 409 MET A C 1
ATOM 3194 O O . MET A 1 409 ? 1.643 -14.334 0.612 1.00 86.81 409 MET A O 1
ATOM 3198 N N . HIS A 1 410 ? 2.038 -14.962 -1.506 1.00 93.00 410 HIS A N 1
ATOM 3199 C CA . HIS A 1 410 ? 3.420 -15.319 -1.244 1.00 93.00 410 HIS A CA 1
ATOM 3200 C C . HIS A 1 410 ? 4.255 -14.081 -0.907 1.00 93.00 410 HIS A C 1
ATOM 3202 O O . HIS A 1 410 ? 4.345 -13.123 -1.683 1.00 93.00 410 HIS A O 1
ATOM 3208 N N . GLN A 1 411 ? 4.900 -14.134 0.255 1.00 91.81 411 GLN A N 1
ATOM 3209 C CA . GLN A 1 411 ? 5.849 -13.136 0.728 1.00 91.81 411 GLN A CA 1
ATOM 3210 C C . GLN A 1 411 ? 7.230 -13.771 0.844 1.00 91.81 411 GLN A C 1
ATOM 3212 O O . GLN A 1 411 ? 7.358 -14.901 1.320 1.00 91.81 411 GLN A O 1
ATOM 3217 N N . LEU A 1 412 ? 8.259 -13.027 0.438 1.00 95.25 412 LEU A N 1
ATOM 3218 C CA . LEU A 1 412 ? 9.637 -13.451 0.657 1.00 95.25 412 LEU A CA 1
ATOM 3219 C C . LEU A 1 412 ? 9.981 -13.338 2.142 1.00 95.25 412 LEU A C 1
ATOM 3221 O O . LEU A 1 412 ? 9.621 -12.371 2.814 1.00 95.25 412 LEU A O 1
ATOM 3225 N N . THR A 1 413 ? 10.697 -14.339 2.639 1.00 95.50 413 THR A N 1
ATOM 3226 C CA . THR A 1 413 ? 11.068 -14.482 4.050 1.00 95.50 413 THR A CA 1
ATOM 3227 C C . THR A 1 413 ? 12.582 -14.598 4.205 1.00 95.50 413 THR A C 1
ATOM 3229 O O . THR A 1 413 ? 13.323 -14.693 3.231 1.00 95.50 413 THR A O 1
ATOM 3232 N N . SER A 1 414 ? 13.077 -14.689 5.439 1.00 96.12 414 SER A N 1
ATOM 3233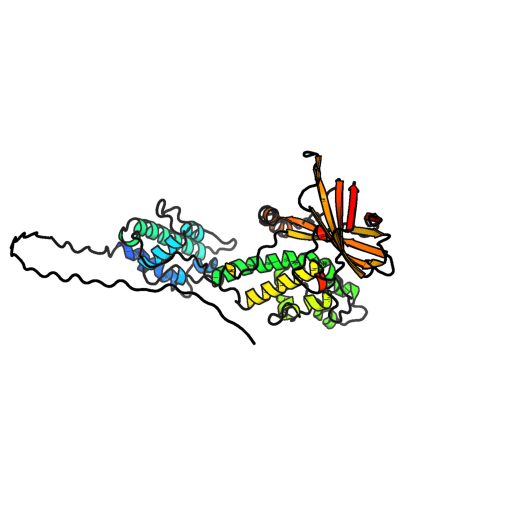 C CA . SER A 1 414 ? 14.506 -14.923 5.703 1.00 96.12 414 SER A CA 1
ATOM 3234 C C . SER A 1 414 ? 15.079 -16.183 5.034 1.00 96.12 414 SER A C 1
ATOM 3236 O O . SER A 1 414 ? 16.289 -16.274 4.856 1.00 96.12 414 SER A O 1
ATOM 3238 N N . LYS A 1 415 ? 14.239 -17.143 4.621 1.00 97.50 415 LYS A N 1
ATOM 3239 C CA . LYS A 1 415 ? 14.666 -18.326 3.853 1.00 97.50 415 LYS A CA 1
ATOM 3240 C C . LYS A 1 415 ? 15.074 -17.999 2.415 1.00 97.50 415 LYS A C 1
ATOM 3242 O O . LYS A 1 415 ? 15.799 -18.780 1.809 1.00 97.50 415 LYS A O 1
ATOM 3247 N N . ASP A 1 416 ? 14.607 -16.870 1.894 1.00 98.00 416 ASP A N 1
ATOM 3248 C CA . ASP A 1 416 ? 14.866 -16.385 0.539 1.00 98.00 416 ASP A CA 1
ATOM 3249 C C . ASP A 1 416 ? 16.021 -15.365 0.516 1.00 98.00 416 ASP A C 1
ATOM 3251 O O . ASP A 1 416 ? 16.347 -14.806 -0.534 1.00 98.00 416 ASP A O 1
ATOM 3255 N N . GLN A 1 417 ? 16.640 -15.101 1.676 1.00 98.25 417 GLN A N 1
ATOM 3256 C CA . GLN A 1 417 ? 17.771 -14.189 1.817 1.00 98.25 417 GLN A CA 1
ATOM 3257 C C . GLN A 1 417 ? 19.012 -14.754 1.118 1.00 98.25 417 GLN A C 1
ATOM 3259 O O . GLN A 1 417 ? 19.441 -15.875 1.387 1.00 98.25 417 GLN A O 1
ATOM 3264 N N . VAL A 1 418 ? 19.629 -13.936 0.264 1.00 98.31 418 VAL A N 1
ATOM 3265 C CA . VAL A 1 418 ? 20.866 -14.282 -0.460 1.00 98.31 418 VAL A CA 1
ATOM 3266 C C . VAL A 1 418 ? 22.070 -13.449 -0.027 1.00 98.31 418 VAL A C 1
ATOM 3268 O O . VAL A 1 418 ? 23.192 -13.769 -0.396 1.00 98.31 418 VAL A O 1
ATOM 3271 N N . GLY A 1 419 ? 21.859 -12.384 0.748 1.00 98.06 419 GLY A N 1
ATOM 3272 C CA . GLY A 1 419 ? 22.944 -11.551 1.255 1.00 98.06 419 GLY A CA 1
ATOM 3273 C C . GLY A 1 419 ? 22.452 -10.390 2.110 1.00 98.06 419 GLY A C 1
ATOM 3274 O O . GLY A 1 419 ? 21.253 -10.111 2.190 1.00 98.06 419 GLY A O 1
ATOM 3275 N N . GLU A 1 420 ? 23.392 -9.710 2.758 1.00 98.38 420 GLU A N 1
ATOM 3276 C CA . GLU A 1 420 ? 23.135 -8.510 3.549 1.00 98.38 420 GLU A CA 1
ATOM 3277 C C . GLU A 1 420 ? 24.335 -7.558 3.545 1.00 98.38 420 GLU A C 1
ATOM 3279 O O . GLU A 1 420 ? 25.459 -7.956 3.236 1.00 98.38 420 GLU A O 1
ATOM 3284 N N . PHE A 1 421 ? 24.090 -6.283 3.838 1.00 98.44 421 PHE A N 1
ATOM 3285 C CA . PHE A 1 421 ? 25.120 -5.248 3.928 1.00 98.44 421 PHE A CA 1
ATOM 3286 C C . PHE A 1 421 ? 24.643 -4.058 4.769 1.00 98.44 421 PHE A C 1
ATOM 3288 O O . PHE A 1 421 ? 23.448 -3.892 5.006 1.00 98.44 421 PHE A O 1
ATOM 3295 N N . GLU A 1 422 ? 25.568 -3.205 5.212 1.00 97.88 422 GLU A N 1
ATOM 3296 C CA . GLU A 1 422 ? 25.240 -1.988 5.963 1.00 97.88 422 GLU A CA 1
ATOM 3297 C C . GLU A 1 422 ? 25.216 -0.746 5.060 1.00 97.88 422 GLU A C 1
ATOM 3299 O O . GLU A 1 422 ? 26.108 -0.528 4.238 1.00 97.88 422 GLU A O 1
ATOM 3304 N N . ILE A 1 423 ? 24.222 0.122 5.263 1.00 96.50 423 ILE A N 1
ATOM 3305 C CA . ILE A 1 423 ? 24.190 1.481 4.708 1.00 96.50 423 ILE A CA 1
ATOM 3306 C C . ILE A 1 423 ? 24.171 2.483 5.860 1.00 96.50 423 ILE A C 1
ATOM 3308 O O . ILE A 1 423 ? 23.445 2.313 6.836 1.00 96.50 423 ILE A O 1
ATOM 3312 N N . SER A 1 424 ? 24.933 3.570 5.730 1.00 95.38 424 SER A N 1
ATOM 3313 C CA . SER A 1 424 ? 24.907 4.679 6.684 1.00 95.38 424 SER A CA 1
ATOM 3314 C C . SER A 1 424 ? 24.949 6.062 6.027 1.00 95.38 424 SER A C 1
ATOM 3316 O O . SER A 1 424 ? 25.398 6.236 4.883 1.00 95.38 424 SER A O 1
ATOM 3318 N N . GLY A 1 425 ? 24.490 7.060 6.783 1.00 87.19 425 GLY A N 1
ATOM 3319 C CA . GLY A 1 425 ? 24.584 8.482 6.454 1.00 87.19 425 GLY A CA 1
ATOM 3320 C C . GLY A 1 425 ? 23.379 9.032 5.693 1.00 87.19 425 GLY A C 1
ATOM 3321 O O . GLY A 1 425 ? 22.353 8.372 5.535 1.00 87.19 425 GLY A O 1
ATOM 3322 N N . LYS A 1 426 ? 23.515 10.273 5.215 1.00 88.94 426 LYS A N 1
ATOM 3323 C CA . LYS A 1 426 ? 22.437 11.003 4.536 1.00 88.94 426 LYS A CA 1
ATOM 3324 C C . LYS A 1 426 ? 21.972 10.303 3.263 1.00 88.94 426 LYS A C 1
ATOM 3326 O O . LYS A 1 426 ? 22.780 9.884 2.428 1.00 88.94 426 LYS A O 1
ATOM 3331 N N . TRP A 1 427 ? 20.655 10.263 3.091 1.00 90.38 427 TRP A N 1
ATOM 3332 C CA . TRP A 1 427 ? 19.998 9.769 1.890 1.00 90.38 427 TRP A CA 1
ATOM 3333 C C . TRP A 1 427 ? 19.004 10.824 1.398 1.00 90.38 427 TRP A C 1
ATOM 3335 O O . TRP A 1 427 ? 17.865 10.858 1.858 1.00 90.38 427 TRP A O 1
ATOM 3345 N N . PRO A 1 428 ? 19.429 11.741 0.517 1.00 87.50 428 PRO A N 1
ATOM 3346 C CA . PRO A 1 428 ? 18.536 12.778 0.023 1.00 87.50 428 PRO A CA 1
ATOM 3347 C C . PRO A 1 428 ? 17.422 12.177 -0.854 1.00 87.50 428 PRO A C 1
ATOM 3349 O O . PRO A 1 428 ? 17.633 11.129 -1.476 1.00 87.50 428 PRO A O 1
ATOM 3352 N N . PRO A 1 429 ? 16.251 12.831 -0.929 1.00 87.69 429 PRO A N 1
ATOM 3353 C CA . PRO A 1 429 ? 15.227 12.481 -1.906 1.00 87.69 429 PRO A CA 1
ATOM 3354 C C . PRO A 1 429 ? 15.724 12.726 -3.337 1.00 87.69 429 PRO A C 1
ATOM 3356 O O . PRO A 1 429 ? 16.579 13.581 -3.580 1.00 87.69 429 PRO A O 1
ATOM 3359 N N . GLY A 1 430 ? 15.153 11.996 -4.293 1.00 80.81 430 GLY A N 1
ATOM 3360 C CA . GLY A 1 430 ? 15.352 12.221 -5.719 1.00 80.81 430 GLY A CA 1
ATOM 3361 C C . GLY A 1 430 ? 15.927 11.024 -6.477 1.00 80.81 430 GLY A C 1
ATOM 3362 O O . GLY A 1 430 ? 16.492 10.079 -5.927 1.00 80.81 430 GLY A O 1
ATOM 3363 N N . TYR A 1 431 ? 15.771 11.080 -7.801 1.00 75.25 431 TYR A N 1
ATOM 3364 C CA . TYR A 1 431 ? 16.201 10.017 -8.713 1.00 75.25 431 TYR A CA 1
ATOM 3365 C C . TYR A 1 431 ? 17.697 10.054 -9.048 1.00 75.25 431 TYR A C 1
ATOM 3367 O O . TYR A 1 431 ? 18.260 9.026 -9.422 1.00 75.25 431 TYR A O 1
ATOM 3375 N N . GLN A 1 432 ? 18.342 11.222 -8.966 1.00 75.06 432 GLN A N 1
ATOM 3376 C CA . GLN A 1 432 ? 19.701 11.441 -9.467 1.00 75.06 432 GLN A CA 1
ATOM 3377 C C . GLN A 1 432 ? 20.554 12.237 -8.465 1.00 75.06 432 GLN A C 1
ATOM 3379 O O . GLN A 1 432 ? 20.249 13.405 -8.227 1.00 75.06 432 GLN A O 1
ATOM 3384 N N . PRO A 1 433 ? 21.650 11.652 -7.947 1.00 78.06 433 PRO A N 1
ATOM 3385 C CA . PRO A 1 433 ? 21.986 10.227 -8.012 1.00 78.06 433 PRO A CA 1
ATOM 3386 C C . PRO A 1 433 ? 21.148 9.405 -7.008 1.00 78.06 433 PRO A C 1
ATOM 3388 O O . PRO A 1 433 ? 20.911 9.876 -5.896 1.00 78.06 433 PRO A O 1
ATOM 3391 N N . PRO A 1 434 ? 20.741 8.162 -7.340 1.00 92.31 434 PRO A N 1
ATOM 3392 C CA . PRO A 1 434 ? 20.208 7.254 -6.329 1.00 92.31 434 PRO A CA 1
ATOM 3393 C C . PRO A 1 434 ? 21.329 6.854 -5.357 1.00 92.31 434 PRO A C 1
ATOM 3395 O O . PRO A 1 434 ? 22.515 6.984 -5.677 1.00 92.31 434 PRO A O 1
ATOM 3398 N N . ARG A 1 435 ? 20.986 6.285 -4.197 1.00 94.62 435 ARG A N 1
ATOM 3399 C CA . ARG A 1 435 ? 21.980 5.592 -3.367 1.00 94.62 435 ARG A CA 1
ATOM 3400 C C . ARG A 1 435 ? 22.399 4.324 -4.099 1.00 94.62 435 ARG A C 1
ATOM 3402 O O . ARG A 1 435 ? 21.548 3.557 -4.538 1.00 94.62 435 ARG A O 1
ATOM 3409 N N . ILE A 1 436 ? 23.699 4.113 -4.262 1.00 96.00 436 ILE A N 1
ATOM 3410 C CA . ILE A 1 436 ? 24.228 2.981 -5.023 1.00 96.00 436 ILE A CA 1
ATOM 3411 C C . ILE A 1 436 ? 25.041 2.081 -4.100 1.00 96.00 436 ILE A C 1
ATOM 3413 O O . ILE A 1 436 ? 25.926 2.570 -3.401 1.00 96.00 436 ILE A O 1
ATOM 3417 N N . HIS A 1 437 ? 24.777 0.779 -4.160 1.00 97.62 437 HIS A N 1
ATOM 3418 C CA . HIS A 1 437 ? 25.567 -0.254 -3.503 1.00 97.62 437 HIS A CA 1
ATOM 3419 C C . HIS A 1 437 ? 25.870 -1.407 -4.486 1.00 97.62 437 HIS A C 1
ATOM 3421 O O . HIS A 1 437 ? 25.045 -1.670 -5.366 1.00 97.62 437 HIS A O 1
ATOM 3427 N N . PRO A 1 438 ? 27.033 -2.082 -4.420 1.00 98.00 438 PRO A N 1
ATOM 3428 C CA . PRO A 1 438 ? 27.213 -3.364 -5.105 1.00 98.00 438 PRO A CA 1
ATOM 3429 C C . PRO A 1 438 ? 26.286 -4.429 -4.502 1.00 98.00 438 PRO A C 1
ATOM 3431 O O . PRO A 1 438 ? 25.913 -4.349 -3.333 1.00 98.00 438 PRO A O 1
ATOM 3434 N N . PHE A 1 439 ? 25.901 -5.436 -5.275 1.00 98.19 439 PHE A N 1
ATOM 3435 C CA . PHE A 1 439 ? 25.164 -6.576 -4.742 1.00 98.19 439 PHE A CA 1
ATOM 3436 C C . PHE A 1 439 ? 26.024 -7.302 -3.685 1.00 98.19 439 PHE A C 1
ATOM 3438 O O . PHE A 1 439 ? 27.226 -7.474 -3.921 1.00 98.19 439 PHE A O 1
ATOM 3445 N N . PRO A 1 440 ? 25.468 -7.678 -2.515 1.00 96.75 440 PRO A N 1
ATOM 3446 C CA . PRO A 1 440 ? 26.225 -8.419 -1.508 1.00 96.75 440 PRO A CA 1
ATOM 3447 C C . PRO A 1 440 ? 26.664 -9.767 -2.092 1.00 96.75 440 PRO A C 1
ATOM 3449 O O . PRO A 1 440 ? 25.868 -10.444 -2.740 1.00 96.75 440 PRO A O 1
ATOM 3452 N N . ARG A 1 441 ? 27.942 -10.109 -1.921 1.00 85.44 441 ARG A N 1
ATOM 3453 C CA . ARG A 1 441 ? 28.519 -11.368 -2.410 1.00 85.44 441 ARG A CA 1
ATOM 3454 C C . ARG A 1 441 ? 28.395 -12.483 -1.393 1.00 85.44 441 ARG A C 1
ATOM 3456 O O . ARG A 1 441 ? 28.521 -12.164 -0.190 1.00 85.44 441 ARG A O 1
#

pLDDT: mean 79.2, std 19.18, range [34.97, 98.62]